Protein AF-A0A0B5Q8D5-F1 (afdb_monomer)

Radius of gyration: 25.13 Å; Cα contacts (8 Å, |Δi|>4): 744; chains: 1; bounding box: 69×56×70 Å

Sequence (410 aa):
MGKVLGNRYNNKLTRFILSCIAITAVFFTNFIVAKATQENSLYEIGSNNMDKMKEQHKFIIDAPIKFYNDIERVEQVSDFRFKVPDFFPDGYKVQELQLKRISDKDNVLEIVYGNKDGIYSLQISEQDPSESLKVIENGKSKALENSQVEISKQPMKVGDINGLNVILTTTFPVKKAMENQLSEIKAVNNYFSWKDDGLWYSVEYKSESKSEKSSNNSLELSSDDIKNIVKSLKYPEDTKDSNYCIKDLNDGNIEMNIYDKEDIEEAKNALGFDPKFPIRISDDISITNSTARLVGDFNNNKEKTCYEINNFYSNQNGSITFSQSANSSVYDEIMKNKYIKINEERNVEKKVKELRIENNQVFKSSQEGIVPQVNYVWKENNIYYNVIFFVNIENCDEIVKEFMNSKPLE

Foldseek 3Di:
DDDDDDDDPPPPVPDDDPPPPPPPPPVPPPDDPDPDDDDDDDDDDDDDDPPPQPPQDDWLFPAQKFWFQAVVVVCVRDSDFFWFFLDDDPQKAWPTWIWGHLDPPWIKIKTWIDGPQAIKIKIKILDDVQSVVQSVVCSVCVVQPPKDKDWDWDWDDQPNFTFIWIKIKIWRPWDDDPPDTDFIKIKIWIWTWHDDPSMIMIITAWIWMDGPVDIDTRHHHDSVSVVNRVVRIDGCVPHDRVRRRNDDL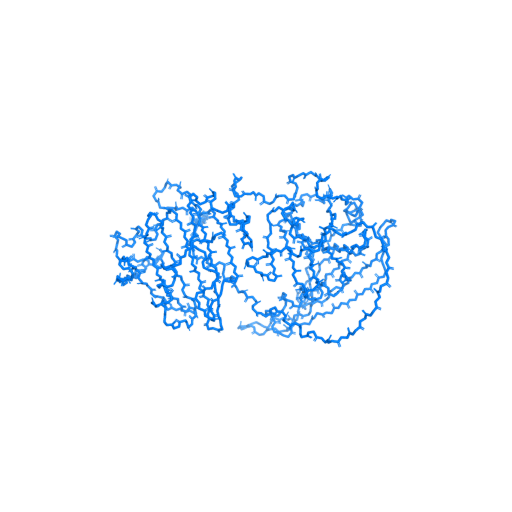VRVFFKDWGTHDVSQVSLCVQQVHQDFDDQALDPFKGWNTKMKGWDWDPPPPDTDIHIKIWTWIDGPFFIKIKMKHLDDPQVVCCVVPQWGQPDPVVRDTDHWDWDADPNWTKTWDWDDDPWTKIKIWTDDPSMIMIMIITGPDPPVSVSVNSSVPGDGDD

Secondary structure (DSSP, 8-state):
------------------TT---------------------------SS-TTS-S----SS--SEEEESBHHHHHHH-SS---EES---TT-EEEEEEEEEEETTEEEEEEEEE-SS-EEEEEEESS-HHHHHHHHHHHHHTTSTT-EEEEEEEEEEETTEEEEEEEEEEEEPPEEETTEEEPPEEEEEEEEEEEETTEEEEEEEEEEEEESS-EEEEEE--HHHHHHHHHTEE-GGGS-GGGSB---GGGT-SEEE--SHHHHHHHHHHHTS--B--SEEETTEEEEEEEEEEEEE-GGG--EEEEEEEEEEEETTEEEEEEEES--HHHHHHHHHSEEEEETTTTEEEEPEEEEETTEEEEEEEE-SSS-EEEEEEEETTEEEEEEEESS-TTHHHHHHHHHH--B--

Structure (mmCIF, N/CA/C/O backbone):
data_AF-A0A0B5Q8D5-F1
#
_entry.id   AF-A0A0B5Q8D5-F1
#
loop_
_atom_site.group_PDB
_atom_site.id
_atom_site.type_symbol
_atom_site.label_atom_id
_atom_site.label_alt_id
_atom_site.label_comp_id
_atom_site.label_asym_id
_atom_site.label_entity_id
_atom_site.label_seq_id
_atom_site.pdbx_PDB_ins_code
_atom_site.Cartn_x
_atom_site.Cartn_y
_atom_site.Cartn_z
_atom_site.occupancy
_atom_site.B_iso_or_equiv
_atom_site.auth_seq_id
_atom_site.auth_comp_id
_atom_site.auth_asym_id
_atom_site.auth_atom_id
_atom_site.pdbx_PDB_model_num
ATOM 1 N N . MET A 1 1 ? 46.115 30.893 33.807 1.00 30.77 1 MET A N 1
ATOM 2 C CA . MET A 1 1 ? 45.069 31.694 33.134 1.00 30.77 1 MET A CA 1
ATOM 3 C C . MET A 1 1 ? 44.363 30.807 32.116 1.00 30.77 1 MET A C 1
ATOM 5 O O . MET A 1 1 ? 45.048 30.241 31.281 1.00 30.77 1 MET A O 1
ATOM 9 N N . GLY A 1 2 ? 43.040 30.643 32.243 1.00 29.94 2 GLY A N 1
ATOM 10 C CA . GLY A 1 2 ? 42.146 30.136 31.188 1.00 29.94 2 GLY A CA 1
ATOM 11 C C . GLY A 1 2 ? 42.059 28.621 30.958 1.00 29.94 2 GLY A C 1
ATOM 12 O O . GLY A 1 2 ? 42.469 28.149 29.907 1.00 29.94 2 GLY A O 1
ATOM 13 N N . LYS A 1 3 ? 41.449 27.862 31.883 1.00 23.09 3 LYS A N 1
ATOM 14 C CA . LYS A 1 3 ? 40.784 26.588 31.542 1.00 23.09 3 LYS A CA 1
ATOM 15 C C . LYS A 1 3 ? 39.394 26.922 30.990 1.00 23.09 3 LYS A C 1
ATOM 17 O O . LYS A 1 3 ? 38.604 27.515 31.716 1.00 23.09 3 LYS A O 1
ATOM 22 N N . VAL A 1 4 ? 39.086 26.506 29.764 1.00 27.09 4 VAL A N 1
ATOM 23 C CA . VAL A 1 4 ? 37.707 26.421 29.262 1.00 27.09 4 VAL A CA 1
ATOM 24 C C . VAL A 1 4 ? 37.425 24.958 28.949 1.00 27.09 4 VAL A C 1
ATOM 26 O O . VAL A 1 4 ? 37.952 24.385 28.000 1.00 27.09 4 VAL A O 1
ATOM 29 N N . LEU A 1 5 ? 36.629 24.352 29.826 1.00 25.58 5 LEU A N 1
ATOM 30 C CA . LEU A 1 5 ? 35.905 23.110 29.594 1.00 25.58 5 LEU A CA 1
ATOM 31 C C . LEU A 1 5 ? 34.797 23.409 28.577 1.00 25.58 5 LEU A C 1
ATOM 33 O O . LEU A 1 5 ? 33.901 24.198 28.863 1.00 25.58 5 LEU A O 1
ATOM 37 N N . GLY A 1 6 ? 34.876 22.798 27.397 1.00 24.02 6 GLY A N 1
ATOM 38 C CA . GLY A 1 6 ? 33.827 22.817 26.380 1.00 24.02 6 GLY A CA 1
ATOM 39 C C . GLY A 1 6 ? 33.222 21.425 26.244 1.00 24.02 6 GLY A C 1
ATOM 40 O O . GLY A 1 6 ? 33.905 20.487 25.842 1.00 24.02 6 GLY A O 1
ATOM 41 N N . ASN A 1 7 ? 31.960 21.309 26.646 1.00 23.88 7 ASN A N 1
ATOM 42 C CA . ASN A 1 7 ? 31.152 20.098 26.733 1.00 23.88 7 ASN A CA 1
ATOM 43 C C . ASN A 1 7 ? 31.217 19.186 25.497 1.00 23.88 7 ASN A C 1
ATOM 45 O O . ASN A 1 7 ? 30.851 19.578 24.391 1.00 23.88 7 ASN A O 1
ATOM 49 N N . ARG A 1 8 ? 31.544 17.910 25.740 1.00 23.22 8 ARG A N 1
ATOM 50 C CA . ARG A 1 8 ? 31.124 16.786 24.897 1.00 23.22 8 ARG A CA 1
ATOM 51 C C . ARG A 1 8 ? 29.619 16.590 25.091 1.00 23.22 8 ARG A C 1
ATOM 53 O O . ARG A 1 8 ? 29.200 16.046 26.110 1.00 23.22 8 ARG A O 1
ATOM 60 N N . TYR A 1 9 ? 28.815 17.032 24.130 1.00 23.02 9 TYR A N 1
ATOM 61 C CA . TYR A 1 9 ? 27.415 16.625 24.038 1.00 23.02 9 TYR A CA 1
ATOM 62 C C . TYR A 1 9 ? 27.358 15.151 23.615 1.00 23.02 9 TYR A C 1
ATOM 64 O O . TYR A 1 9 ? 27.509 14.806 22.446 1.00 23.02 9 TYR A O 1
ATOM 72 N N . ASN A 1 10 ? 27.179 14.275 24.603 1.00 23.11 10 ASN A N 1
ATOM 73 C CA . ASN A 1 10 ? 26.715 12.910 24.398 1.00 23.11 10 ASN A CA 1
ATOM 74 C C . ASN A 1 10 ? 25.244 12.972 23.965 1.00 23.11 10 ASN A C 1
ATOM 76 O O . ASN A 1 10 ? 24.356 13.066 24.811 1.00 23.11 10 ASN A O 1
ATOM 80 N N . ASN A 1 11 ? 24.978 12.895 22.661 1.00 22.67 11 ASN A N 1
ATOM 81 C CA . ASN A 1 11 ? 23.630 12.681 22.139 1.00 22.67 11 ASN A CA 1
ATOM 82 C C . ASN A 1 11 ? 23.206 11.229 22.397 1.00 22.67 11 ASN A C 1
ATOM 84 O O . ASN A 1 11 ? 23.269 10.373 21.517 1.00 22.67 11 ASN A O 1
ATOM 88 N N . LYS A 1 12 ? 22.743 10.948 23.619 1.00 23.45 12 LYS A N 1
ATOM 89 C CA . LYS A 1 12 ? 21.744 9.900 23.838 1.00 23.45 12 LYS A CA 1
ATOM 90 C C . LYS A 1 12 ? 20.408 10.464 23.357 1.00 23.45 12 LYS A C 1
ATOM 92 O O . LYS A 1 12 ? 19.651 11.030 24.137 1.00 23.45 12 LYS A O 1
ATOM 97 N N . LEU A 1 13 ? 20.170 10.369 22.050 1.00 24.30 13 LEU A N 1
ATOM 98 C CA . LEU A 1 13 ? 18.864 10.616 21.450 1.00 24.30 13 LEU A CA 1
ATOM 99 C C . LEU A 1 13 ? 17.976 9.420 21.816 1.00 24.30 13 LEU A C 1
ATOM 101 O O . LEU A 1 13 ? 17.925 8.415 21.109 1.00 24.30 13 LEU A O 1
ATOM 105 N N . THR A 1 14 ? 17.370 9.491 22.998 1.00 25.06 14 THR A N 1
ATOM 106 C CA . THR A 1 14 ? 16.330 8.567 23.443 1.00 25.06 14 THR A CA 1
ATOM 107 C C . THR A 1 14 ? 15.180 8.683 22.449 1.00 25.06 14 THR A C 1
ATOM 109 O O . THR A 1 14 ? 14.556 9.735 22.335 1.00 25.06 14 THR A O 1
ATOM 112 N N . ARG A 1 15 ? 14.971 7.627 21.661 1.00 23.67 15 ARG A N 1
ATOM 113 C CA . ARG A 1 15 ? 13.891 7.517 20.679 1.00 23.67 15 ARG A CA 1
ATOM 114 C C . ARG A 1 15 ? 12.553 7.522 21.420 1.00 23.67 15 ARG A C 1
ATOM 116 O O . ARG A 1 15 ? 12.119 6.488 21.911 1.00 23.67 15 ARG A O 1
ATOM 123 N N . PHE A 1 16 ? 11.929 8.691 21.504 1.00 23.30 16 PHE A N 1
ATOM 124 C CA . PHE A 1 16 ? 10.503 8.824 21.763 1.00 23.30 16 PHE A CA 1
ATOM 125 C C . PHE A 1 16 ? 9.766 8.460 20.474 1.00 23.30 16 PHE A C 1
ATOM 127 O O . PHE A 1 16 ? 9.858 9.181 19.483 1.00 23.30 16 PHE A O 1
ATOM 134 N N . ILE A 1 17 ? 9.050 7.339 20.477 1.00 24.70 17 ILE A N 1
ATOM 135 C CA . ILE A 1 17 ? 7.970 7.099 19.523 1.00 24.70 17 ILE A CA 1
ATOM 136 C C . ILE A 1 17 ? 6.707 7.026 20.367 1.00 24.70 17 ILE A C 1
ATOM 138 O O . ILE A 1 17 ? 6.371 5.986 20.926 1.00 24.70 17 ILE A O 1
ATOM 142 N N . LEU A 1 18 ? 6.025 8.170 20.470 1.00 25.48 18 LEU A N 1
ATOM 143 C CA . LEU A 1 18 ? 4.582 8.169 20.655 1.00 25.48 18 LEU A CA 1
ATOM 144 C C . LEU A 1 18 ? 4.013 7.246 19.570 1.00 25.48 18 LEU A C 1
ATOM 146 O O . LEU A 1 18 ? 4.080 7.561 18.381 1.00 25.48 18 LEU A O 1
ATOM 150 N N . SER A 1 19 ? 3.439 6.125 19.986 1.00 24.73 19 SER A N 1
ATOM 151 C CA . SER A 1 19 ? 2.735 5.123 19.179 1.00 24.73 19 SER A CA 1
ATOM 152 C C . SER A 1 19 ? 1.436 5.641 18.533 1.00 24.73 19 SER A C 1
ATOM 154 O O . SER A 1 19 ? 0.532 4.876 18.222 1.00 24.73 19 SER A O 1
ATOM 156 N N . CYS A 1 20 ? 1.335 6.947 18.292 1.00 27.75 20 CYS A N 1
ATOM 157 C CA . CYS A 1 20 ? 0.245 7.611 17.584 1.00 27.75 20 CYS A CA 1
ATOM 158 C C . CYS A 1 20 ? 0.781 8.748 16.699 1.00 27.75 20 CYS A C 1
ATOM 160 O O . CYS A 1 20 ? 0.117 9.765 16.516 1.00 27.75 20 CYS A O 1
ATOM 162 N N . ILE A 1 21 ? 1.954 8.573 16.080 1.00 24.86 21 ILE A N 1
ATOM 163 C CA . ILE A 1 21 ? 2.043 9.016 14.687 1.00 24.86 21 ILE A CA 1
ATOM 164 C C . ILE A 1 21 ? 1.257 7.955 13.930 1.00 24.86 21 ILE A C 1
ATOM 166 O O . ILE A 1 21 ? 1.801 6.962 13.453 1.00 24.86 21 ILE A O 1
ATOM 170 N N . ALA A 1 22 ? -0.065 8.153 13.884 1.00 26.42 22 ALA A N 1
ATOM 171 C CA . ALA A 1 22 ? -0.785 7.788 12.689 1.00 26.42 22 ALA A CA 1
ATOM 172 C C . ALA A 1 22 ? 0.112 8.299 11.567 1.00 26.42 22 ALA A C 1
ATOM 174 O O . ALA A 1 22 ? 0.374 9.504 11.485 1.00 26.42 22 ALA A O 1
ATOM 175 N N . ILE A 1 23 ? 0.659 7.387 10.765 1.00 28.55 23 ILE A N 1
ATOM 176 C CA . ILE A 1 23 ? 0.898 7.733 9.382 1.00 28.55 23 ILE A CA 1
ATOM 177 C C . ILE A 1 23 ? -0.482 8.223 8.978 1.00 28.55 23 ILE A C 1
ATOM 179 O O . ILE A 1 23 ? -1.411 7.444 8.779 1.00 28.55 23 ILE A O 1
ATOM 183 N N . THR A 1 24 ? -0.660 9.541 9.015 1.00 28.17 24 THR A N 1
ATOM 184 C CA . THR A 1 24 ? -1.583 10.214 8.150 1.00 28.17 24 THR A CA 1
ATOM 185 C C . THR A 1 24 ? -1.105 9.752 6.790 1.00 28.17 24 THR A C 1
ATOM 187 O O . THR A 1 24 ? -0.287 10.383 6.125 1.00 28.17 24 THR A O 1
ATOM 190 N N . ALA A 1 25 ? -1.640 8.606 6.373 1.00 29.31 25 ALA A N 1
ATOM 191 C CA . ALA A 1 25 ? -2.233 8.505 5.080 1.00 29.31 25 ALA A CA 1
ATOM 192 C C . ALA A 1 25 ? -3.090 9.768 4.992 1.00 29.31 25 ALA A C 1
ATOM 194 O O . ALA A 1 25 ? -4.268 9.807 5.336 1.00 29.31 25 ALA A O 1
ATOM 195 N N . VAL A 1 26 ? -2.450 10.855 4.562 1.00 27.70 26 VAL A N 1
ATOM 196 C CA . VAL A 1 26 ? -3.036 11.726 3.573 1.00 27.70 26 VAL A CA 1
ATOM 197 C C . VAL A 1 26 ? -3.372 10.752 2.456 1.00 27.70 26 VAL A C 1
ATOM 199 O O . VAL A 1 26 ? -2.582 10.508 1.549 1.00 27.70 26 VAL A O 1
ATOM 202 N N . PHE A 1 27 ? -4.506 10.067 2.619 1.00 30.42 27 PHE A N 1
ATOM 203 C CA . PHE A 1 27 ? -5.166 9.394 1.542 1.00 30.42 27 PHE A CA 1
ATOM 204 C C . PHE A 1 27 ? -5.367 10.526 0.554 1.00 30.42 27 PHE A C 1
ATOM 206 O O . PHE A 1 27 ? -6.140 11.455 0.788 1.00 30.42 27 PHE A O 1
ATOM 213 N N . PHE A 1 28 ? -4.589 10.501 -0.519 1.00 29.27 28 PHE A N 1
ATOM 214 C CA . PHE A 1 28 ? -4.941 11.212 -1.722 1.00 29.27 28 PHE A CA 1
ATOM 215 C C . PHE A 1 28 ? -6.252 10.583 -2.203 1.00 29.27 28 PHE A C 1
ATOM 217 O O . PHE A 1 28 ? -6.255 9.722 -3.074 1.00 29.27 28 PHE A O 1
ATOM 224 N N . THR A 1 29 ? -7.385 11.007 -1.641 1.00 30.16 29 THR A N 1
ATOM 225 C CA . THR A 1 29 ? -8.742 10.646 -2.081 1.00 30.16 29 THR A CA 1
ATOM 226 C C . THR A 1 29 ? -9.099 11.274 -3.433 1.00 30.16 29 THR A C 1
ATOM 228 O O . THR A 1 29 ? -10.251 11.270 -3.842 1.00 30.16 29 THR A O 1
ATOM 231 N N . ASN A 1 30 ? -8.103 11.741 -4.190 1.00 29.33 30 ASN A N 1
ATOM 232 C CA . ASN A 1 30 ? -8.235 12.157 -5.580 1.00 29.33 30 ASN A CA 1
ATOM 233 C C . ASN A 1 30 ? -7.599 11.129 -6.532 1.00 29.33 30 ASN A C 1
ATOM 235 O O . ASN A 1 30 ? -6.846 11.505 -7.443 1.00 29.33 30 ASN A O 1
ATOM 239 N N . PHE A 1 31 ? -7.903 9.840 -6.343 1.00 29.05 31 PHE A N 1
ATOM 240 C CA . PHE A 1 31 ? -7.748 8.861 -7.419 1.00 29.05 31 PHE A CA 1
ATOM 241 C C . PHE A 1 31 ? -8.970 8.871 -8.341 1.00 29.05 31 PHE A C 1
ATOM 243 O O . PHE A 1 31 ? -10.103 9.135 -7.951 1.00 29.05 31 PHE A O 1
ATOM 250 N N . ILE A 1 32 ? -8.652 8.718 -9.618 1.00 35.44 32 ILE A N 1
ATOM 251 C CA . ILE A 1 32 ? -9.417 9.106 -10.794 1.00 35.44 32 ILE A CA 1
ATOM 252 C C . ILE A 1 32 ? -10.548 8.099 -11.021 1.00 35.44 32 ILE A C 1
ATOM 254 O O . ILE A 1 32 ? -10.281 6.959 -11.375 1.00 35.44 32 ILE A O 1
ATOM 258 N N . VAL A 1 33 ? -11.808 8.527 -10.906 1.00 27.45 33 VAL A N 1
ATOM 259 C CA . VAL A 1 33 ? -12.886 7.888 -11.675 1.00 27.45 33 VAL A CA 1
ATOM 260 C C . VAL A 1 33 ? -12.839 8.520 -13.061 1.00 27.45 33 VAL A C 1
ATOM 262 O O . VAL A 1 33 ? -13.365 9.615 -13.278 1.00 27.45 33 VAL A O 1
ATOM 265 N N . ALA A 1 34 ? -12.147 7.879 -14.002 1.00 25.72 34 ALA A N 1
ATOM 266 C CA . ALA A 1 34 ? -12.264 8.251 -15.403 1.00 25.72 34 ALA A CA 1
ATOM 267 C C . ALA A 1 34 ? -13.667 7.833 -15.854 1.00 25.72 34 ALA A C 1
ATOM 269 O O . ALA A 1 34 ? -14.005 6.653 -15.842 1.00 25.72 34 ALA A O 1
ATOM 270 N N . LYS A 1 35 ? -14.519 8.795 -16.226 1.00 24.86 35 LYS A N 1
ATOM 271 C CA . LYS A 1 35 ? -15.789 8.474 -16.886 1.00 24.86 35 LYS A CA 1
ATOM 272 C C . LYS A 1 35 ? -15.472 7.765 -18.201 1.00 24.86 35 LYS A C 1
ATOM 274 O O . LYS A 1 35 ? -14.945 8.395 -19.117 1.00 24.86 35 LYS A O 1
ATOM 279 N N . ALA A 1 36 ? -15.809 6.481 -18.284 1.00 24.84 36 ALA A N 1
ATOM 280 C CA . ALA A 1 36 ? -15.741 5.716 -19.518 1.00 24.84 36 ALA A CA 1
ATOM 281 C C . ALA A 1 36 ? -16.542 6.430 -20.618 1.00 24.84 36 ALA A C 1
ATOM 283 O O . ALA A 1 36 ? -17.741 6.683 -20.479 1.00 24.84 36 ALA A O 1
ATOM 284 N N . THR A 1 37 ? -15.871 6.768 -21.715 1.00 22.75 37 THR A N 1
ATOM 285 C CA . THR A 1 37 ? -16.528 7.076 -22.984 1.00 22.75 37 THR A CA 1
ATOM 286 C C . THR A 1 37 ? -16.826 5.743 -23.663 1.00 22.75 37 THR A C 1
ATOM 288 O O . THR A 1 37 ? -15.936 4.918 -23.852 1.00 22.75 37 THR A O 1
ATOM 291 N N . GLN A 1 38 ? -18.104 5.497 -23.956 1.00 28.39 38 GLN A N 1
ATOM 292 C CA . GLN A 1 38 ? -18.538 4.368 -24.775 1.00 28.39 38 GLN A CA 1
ATOM 293 C C . GLN A 1 38 ? -17.943 4.509 -26.175 1.00 28.39 38 GLN A C 1
ATOM 295 O O . GLN A 1 38 ? -18.382 5.383 -26.914 1.00 28.39 38 GLN A O 1
ATOM 300 N N . GLU A 1 39 ? -17.045 3.612 -26.572 1.00 23.03 39 GLU A N 1
ATOM 301 C CA . GLU A 1 39 ? -16.864 3.287 -27.986 1.00 23.03 39 GLU A CA 1
ATOM 302 C C . GLU A 1 39 ? -16.703 1.778 -28.181 1.00 23.03 39 GLU A C 1
ATOM 304 O O . GLU A 1 39 ? -15.976 1.087 -27.468 1.00 23.03 39 GLU A O 1
ATOM 309 N N . ASN A 1 40 ? -17.475 1.281 -29.145 1.00 28.39 40 ASN A N 1
ATOM 310 C CA . ASN A 1 40 ? -17.539 -0.107 -29.568 1.00 28.39 40 ASN A CA 1
ATOM 311 C C . ASN A 1 40 ? -16.225 -0.524 -30.234 1.00 28.39 40 ASN A C 1
ATOM 313 O O . ASN A 1 40 ? -15.769 0.146 -31.159 1.00 28.39 40 ASN A O 1
ATOM 317 N N . SER A 1 41 ? -15.703 -1.701 -29.897 1.00 23.95 41 SER A N 1
ATOM 318 C CA . SER A 1 41 ? -14.833 -2.429 -30.820 1.00 23.95 41 SER A CA 1
ATOM 319 C C . SER A 1 41 ? -15.167 -3.921 -30.814 1.00 23.95 41 SER A C 1
ATOM 321 O O . SER A 1 41 ? -15.080 -4.626 -29.812 1.00 23.95 41 SER A O 1
ATOM 323 N N . LEU A 1 42 ? -15.630 -4.370 -31.978 1.00 29.80 42 LEU A N 1
ATOM 324 C CA . LEU A 1 42 ? -15.744 -5.765 -32.377 1.00 29.80 42 LEU A CA 1
ATOM 325 C C . LEU A 1 42 ? -14.353 -6.256 -32.771 1.00 29.80 42 LEU A C 1
ATOM 327 O O . LEU A 1 42 ? -13.817 -5.701 -33.722 1.00 29.80 42 LEU A O 1
ATOM 331 N N . TYR A 1 43 ? -13.834 -7.301 -32.121 1.00 27.30 43 TYR A N 1
ATOM 332 C CA . TYR A 1 43 ? -12.963 -8.307 -32.746 1.00 27.30 43 TYR A CA 1
ATOM 333 C C . TYR A 1 43 ? -13.062 -9.644 -31.982 1.00 27.30 43 TYR A C 1
ATOM 335 O O . TYR A 1 43 ? -12.501 -9.819 -30.905 1.00 27.30 43 TYR A O 1
ATOM 343 N N . GLU A 1 44 ? -13.804 -10.578 -32.575 1.00 25.89 44 GLU A N 1
ATOM 344 C CA . GLU A 1 44 ? -13.640 -12.042 -32.499 1.00 25.89 44 GLU A CA 1
ATOM 345 C C . GLU A 1 44 ? -12.535 -12.439 -33.514 1.00 25.89 44 GLU A C 1
ATOM 347 O O . GLU A 1 44 ? -12.375 -11.729 -34.505 1.00 25.89 44 GLU A O 1
ATOM 352 N N . ILE A 1 45 ? -11.713 -13.497 -33.452 1.00 29.78 45 ILE A N 1
ATOM 353 C CA . ILE A 1 45 ? -11.584 -14.775 -32.719 1.00 29.78 45 ILE A CA 1
ATOM 354 C C . ILE A 1 45 ? -10.103 -15.208 -32.861 1.00 29.78 45 ILE A C 1
ATOM 356 O O . ILE A 1 45 ? -9.466 -14.871 -33.862 1.00 29.78 45 ILE A O 1
ATOM 360 N N . GLY A 1 46 ? -9.579 -16.032 -31.934 1.00 24.88 46 GLY A N 1
ATOM 361 C CA . GLY A 1 46 ? -8.257 -16.657 -32.110 1.00 24.88 46 GLY A CA 1
ATOM 362 C C . GLY A 1 46 ? -7.760 -17.729 -31.117 1.00 24.88 46 GLY A C 1
ATOM 363 O O . GLY A 1 46 ? -6.556 -17.827 -30.959 1.00 24.88 46 GLY A O 1
ATOM 364 N N . SER A 1 47 ? -8.639 -18.525 -30.490 1.00 28.59 47 SER A N 1
ATOM 365 C CA . SER A 1 47 ? -8.432 -19.931 -30.043 1.00 28.59 47 SER A CA 1
ATOM 366 C C . SER A 1 47 ? -7.230 -20.343 -29.143 1.00 28.59 47 SER A C 1
ATOM 368 O O . SER A 1 47 ? -6.129 -20.603 -29.621 1.00 28.59 47 SER A O 1
ATOM 370 N N . ASN A 1 48 ? -7.602 -20.700 -27.902 1.00 34.50 48 ASN A N 1
ATOM 371 C CA . ASN A 1 48 ? -7.257 -21.925 -27.144 1.00 34.50 48 ASN A CA 1
ATOM 372 C C . ASN A 1 48 ? -5.909 -22.030 -26.403 1.00 34.50 48 ASN A C 1
ATOM 374 O O . ASN A 1 48 ? -4.991 -22.708 -26.859 1.00 34.50 48 ASN A O 1
ATOM 378 N N . ASN A 1 49 ? -5.870 -21.448 -25.193 1.00 31.83 49 ASN A N 1
ATOM 379 C CA . ASN A 1 49 ? -5.456 -22.097 -23.921 1.00 31.83 49 ASN A CA 1
ATOM 380 C C . ASN A 1 49 ? -5.537 -21.137 -22.699 1.00 31.83 49 ASN A C 1
ATOM 382 O O . ASN A 1 49 ? -4.763 -21.260 -21.755 1.00 31.83 49 ASN A O 1
ATOM 386 N N . MET A 1 50 ? -6.467 -20.171 -22.693 1.00 31.56 50 MET A N 1
ATOM 387 C CA . MET A 1 50 ? -6.515 -19.078 -21.697 1.00 31.56 50 MET A CA 1
ATOM 388 C C . MET A 1 50 ? -7.830 -18.989 -20.894 1.00 31.56 50 MET A C 1
ATOM 390 O O . MET A 1 50 ? -8.063 -18.007 -20.200 1.00 31.56 50 MET A O 1
ATOM 394 N N . ASP A 1 51 ? -8.689 -20.011 -20.939 1.00 32.59 51 ASP A N 1
ATOM 395 C CA . ASP A 1 51 ? -10.030 -19.980 -20.317 1.00 32.59 51 ASP A CA 1
ATOM 396 C C . ASP A 1 51 ? -10.063 -20.427 -18.840 1.00 32.59 51 ASP A C 1
ATOM 398 O O . ASP A 1 51 ? -11.011 -21.065 -18.386 1.00 32.59 51 ASP A O 1
ATOM 402 N N . LYS A 1 52 ? -9.035 -20.087 -18.052 1.00 32.84 52 LYS A N 1
ATOM 403 C CA . LYS A 1 52 ? -9.053 -20.319 -16.592 1.00 32.84 52 LYS A CA 1
ATOM 404 C C . LYS A 1 52 ? -8.588 -19.154 -15.710 1.00 32.84 52 LYS A C 1
ATOM 406 O O . LYS A 1 52 ? -8.564 -19.327 -14.501 1.00 32.84 52 LYS A O 1
ATOM 411 N N . MET A 1 53 ? -8.280 -17.980 -16.270 1.00 41.44 53 MET A N 1
ATOM 412 C CA . MET A 1 53 ? -7.795 -16.816 -15.499 1.00 41.44 53 MET A CA 1
ATOM 413 C C . MET A 1 53 ? -8.619 -15.539 -15.732 1.00 41.44 53 MET A C 1
ATOM 415 O O . MET A 1 53 ? -8.064 -14.472 -15.953 1.00 41.44 53 MET A O 1
ATOM 419 N N . LYS A 1 54 ? -9.956 -15.624 -15.748 1.00 43.44 54 LYS A N 1
ATOM 420 C CA . LYS A 1 54 ? -10.819 -14.431 -15.902 1.00 43.44 54 LYS A CA 1
ATOM 421 C C . LYS A 1 54 ? -11.949 -14.310 -14.879 1.00 43.44 54 LYS A C 1
ATOM 423 O O . LYS A 1 54 ? -12.916 -13.594 -15.126 1.00 43.44 54 LYS A O 1
ATOM 428 N N . GLU A 1 55 ? -11.839 -14.962 -13.727 1.00 53.41 55 GLU A N 1
ATOM 429 C CA . GLU A 1 55 ? -12.556 -14.454 -12.556 1.00 53.41 55 GLU A CA 1
ATOM 430 C C . GLU A 1 55 ? -11.641 -13.428 -11.892 1.00 53.41 55 GLU A C 1
ATOM 432 O O . GLU A 1 55 ? -10.575 -13.784 -11.402 1.00 53.41 55 GLU A O 1
ATOM 437 N N . GLN A 1 56 ? -12.025 -12.149 -11.961 1.00 66.44 56 GLN A N 1
ATOM 438 C CA . GLN A 1 56 ? -11.309 -11.080 -11.266 1.00 66.44 56 GLN A CA 1
ATOM 439 C C . GLN A 1 56 ? -11.252 -11.411 -9.779 1.00 66.44 56 GLN A C 1
ATOM 441 O O . GLN A 1 56 ? -12.281 -11.741 -9.175 1.00 66.44 56 GLN A O 1
ATOM 446 N N . HIS A 1 57 ? -10.061 -11.300 -9.195 1.00 81.69 57 HIS A N 1
ATOM 447 C CA . HIS A 1 57 ? -9.882 -11.521 -7.769 1.00 81.69 57 HIS A CA 1
ATOM 448 C C . HIS A 1 57 ? -10.796 -10.592 -6.963 1.00 81.69 57 HIS A C 1
ATOM 450 O O . HIS A 1 57 ? -10.897 -9.390 -7.228 1.00 81.69 57 HIS A O 1
ATOM 456 N N . LYS A 1 58 ? -11.510 -11.148 -5.981 1.00 86.25 58 LYS A N 1
ATOM 457 C CA . LYS A 1 58 ? -12.543 -10.408 -5.252 1.00 86.25 58 LYS A CA 1
ATOM 458 C C . LYS A 1 58 ? -11.982 -9.788 -3.977 1.00 86.25 58 LYS A C 1
ATOM 460 O O . LYS A 1 58 ? -11.997 -10.408 -2.916 1.00 86.25 58 LYS A O 1
ATOM 465 N N . PHE A 1 59 ? -11.595 -8.522 -4.066 1.00 91.38 59 PHE A N 1
ATOM 466 C CA . PHE A 1 59 ? -11.189 -7.734 -2.904 1.00 91.38 59 PHE A CA 1
ATOM 467 C C . PHE A 1 59 ? -12.380 -7.346 -2.013 1.00 91.38 59 PHE A C 1
ATOM 469 O O . PHE A 1 59 ? -13.447 -6.959 -2.494 1.00 91.38 59 PHE A O 1
ATOM 476 N N . ILE A 1 60 ? -12.177 -7.413 -0.696 1.00 93.88 60 ILE A N 1
ATOM 477 C CA . ILE A 1 60 ? -13.057 -6.816 0.318 1.00 93.88 60 ILE A CA 1
ATOM 478 C C . ILE A 1 60 ? -12.765 -5.319 0.434 1.00 93.88 60 ILE A C 1
ATOM 480 O O . ILE A 1 60 ? -13.692 -4.512 0.516 1.00 93.88 60 ILE A O 1
ATOM 484 N N . ILE A 1 61 ? -11.480 -4.956 0.410 1.00 92.38 61 ILE A N 1
ATOM 485 C CA . ILE A 1 61 ? -11.012 -3.572 0.382 1.00 92.38 61 ILE A CA 1
ATOM 486 C C . ILE A 1 61 ? -10.345 -3.314 -0.965 1.00 92.38 61 ILE A C 1
ATOM 488 O O . ILE A 1 61 ? -9.185 -3.654 -1.194 1.00 92.38 61 ILE A O 1
ATOM 492 N N . ASP A 1 62 ? -11.078 -2.674 -1.870 1.00 88.69 62 ASP A N 1
ATOM 493 C CA . ASP A 1 62 ? -10.571 -2.353 -3.201 1.00 88.69 62 ASP A CA 1
ATOM 494 C C . ASP A 1 62 ? -9.829 -1.005 -3.234 1.00 88.69 62 ASP A C 1
ATOM 496 O O . ASP A 1 62 ? -10.245 -0.028 -3.868 1.00 88.69 62 ASP A O 1
ATOM 500 N N . ALA A 1 63 ? -8.708 -0.948 -2.513 1.00 88.12 63 ALA A N 1
ATOM 501 C CA . ALA A 1 63 ? -7.829 0.214 -2.522 1.00 88.12 63 ALA A CA 1
ATOM 502 C C . ALA A 1 63 ? -7.195 0.412 -3.920 1.00 88.12 63 ALA A C 1
ATOM 504 O O . ALA A 1 63 ? -6.812 -0.567 -4.569 1.00 88.12 63 ALA A O 1
ATOM 505 N N . PRO A 1 64 ? -7.042 1.661 -4.408 1.00 86.00 64 PRO A N 1
ATOM 506 C CA . PRO A 1 64 ? -6.433 1.932 -5.716 1.00 86.00 64 PRO A CA 1
ATOM 507 C C . PRO A 1 64 ? -4.945 1.560 -5.780 1.00 86.00 64 PRO A C 1
ATOM 509 O O . PRO A 1 64 ? -4.429 1.296 -6.861 1.00 86.00 64 PRO A O 1
ATOM 512 N N . ILE A 1 65 ? -4.263 1.540 -4.635 1.00 89.94 65 ILE A N 1
ATOM 513 C CA . ILE A 1 65 ? -2.893 1.050 -4.484 1.00 89.94 65 ILE A CA 1
ATOM 514 C C . ILE A 1 65 ? -2.928 0.007 -3.375 1.00 89.94 65 ILE A C 1
ATOM 516 O O . ILE A 1 65 ? -3.409 0.303 -2.279 1.00 89.94 65 ILE A O 1
ATOM 520 N N . LYS A 1 66 ? -2.445 -1.196 -3.677 1.00 92.75 66 LYS A N 1
ATOM 521 C CA . LYS A 1 66 ? -2.377 -2.323 -2.749 1.00 92.75 66 LYS A CA 1
ATOM 522 C C . LYS A 1 66 ? -0.918 -2.697 -2.523 1.00 92.75 66 LYS A C 1
ATOM 524 O O . LYS A 1 66 ? -0.189 -2.856 -3.498 1.00 92.75 66 LYS A O 1
ATOM 529 N N . PHE A 1 67 ? -0.497 -2.799 -1.268 1.00 92.19 67 PHE A N 1
ATOM 530 C CA . PHE A 1 67 ? 0.884 -3.089 -0.882 1.00 92.19 67 PHE A CA 1
ATOM 531 C C . PHE A 1 67 ? 0.980 -4.515 -0.357 1.00 92.19 67 PHE A C 1
ATOM 533 O O . PHE A 1 67 ? 0.215 -4.895 0.529 1.00 92.19 67 PHE A O 1
ATOM 540 N N . TYR A 1 68 ? 1.940 -5.273 -0.868 1.00 91.94 68 TYR A N 1
ATOM 541 C CA . TYR A 1 68 ? 2.150 -6.665 -0.489 1.00 91.94 68 TYR A CA 1
ATOM 542 C C . TYR A 1 68 ? 3.558 -6.860 0.060 1.00 91.94 68 TYR A C 1
ATOM 544 O O . TYR A 1 68 ? 4.487 -6.135 -0.297 1.00 91.94 68 TYR A O 1
ATOM 552 N N . ASN A 1 69 ? 3.703 -7.852 0.932 1.00 88.56 69 ASN A N 1
ATOM 553 C CA . ASN A 1 69 ? 5.002 -8.246 1.468 1.00 88.56 69 ASN A CA 1
ATOM 554 C C . ASN A 1 69 ? 5.635 -9.376 0.652 1.00 88.56 69 ASN A C 1
ATOM 556 O O . ASN A 1 69 ? 6.843 -9.551 0.722 1.00 88.56 69 ASN A O 1
ATOM 560 N N . ASP A 1 70 ? 4.851 -10.093 -0.151 1.00 88.69 70 ASP A N 1
ATOM 561 C CA . ASP A 1 70 ? 5.304 -11.259 -0.902 1.00 88.69 70 ASP A CA 1
ATOM 562 C C . ASP A 1 70 ? 4.836 -11.186 -2.359 1.00 88.69 70 ASP A C 1
ATOM 564 O O . ASP A 1 70 ? 3.689 -10.835 -2.651 1.00 88.69 70 ASP A O 1
ATOM 568 N N . ILE A 1 71 ? 5.735 -11.514 -3.282 1.00 92.62 71 ILE A N 1
ATOM 569 C CA . ILE A 1 71 ? 5.443 -11.588 -4.709 1.00 92.62 71 ILE A CA 1
ATOM 570 C C . ILE A 1 71 ? 4.541 -12.771 -5.059 1.00 92.62 71 ILE A C 1
ATOM 572 O O . ILE A 1 71 ? 3.751 -12.639 -5.991 1.00 92.62 71 ILE A O 1
ATOM 576 N N . GLU A 1 72 ? 4.594 -13.881 -4.313 1.00 90.50 72 GLU A N 1
ATOM 577 C CA . GLU A 1 72 ? 3.678 -15.011 -4.523 1.00 90.50 72 GLU A CA 1
ATOM 578 C C . GLU A 1 72 ? 2.235 -14.557 -4.299 1.00 90.50 72 GLU A C 1
ATOM 580 O O . GLU A 1 72 ? 1.331 -14.856 -5.084 1.00 90.50 72 GLU A O 1
ATOM 585 N N . ARG A 1 73 ? 2.030 -13.727 -3.270 1.00 90.19 73 ARG A N 1
ATOM 586 C CA . ARG A 1 73 ? 0.735 -13.110 -2.997 1.00 90.19 73 ARG A CA 1
ATOM 587 C C . ARG A 1 73 ? 0.291 -12.189 -4.129 1.00 90.19 73 ARG A C 1
ATOM 589 O O . ARG A 1 73 ? -0.870 -12.227 -4.527 1.00 90.19 73 ARG A O 1
ATOM 596 N N . VAL A 1 74 ? 1.208 -11.389 -4.677 1.00 92.81 74 VAL A N 1
ATOM 597 C CA . VAL A 1 74 ? 0.925 -10.535 -5.842 1.00 92.81 74 VAL A CA 1
ATOM 598 C C . VAL A 1 74 ? 0.527 -11.372 -7.059 1.00 92.81 74 VAL A C 1
ATOM 600 O O . VAL A 1 74 ? -0.394 -10.983 -7.772 1.00 92.81 74 VAL A O 1
ATOM 603 N N . GLU A 1 75 ? 1.179 -12.510 -7.303 1.00 91.50 75 GLU A N 1
ATOM 604 C CA . GLU A 1 75 ? 0.846 -13.393 -8.426 1.00 91.50 75 GLU A CA 1
ATOM 605 C C . GLU A 1 75 ? -0.575 -13.964 -8.308 1.00 91.50 75 GLU A C 1
ATOM 607 O O . GLU A 1 75 ? -1.299 -14.003 -9.300 1.00 91.50 75 GLU A O 1
ATOM 612 N N . GLN A 1 76 ? -1.007 -14.334 -7.098 1.00 90.94 76 GLN A N 1
ATOM 613 C CA . GLN A 1 76 ? -2.353 -14.867 -6.848 1.00 90.94 76 GLN A CA 1
ATOM 614 C C . GLN A 1 76 ? -3.471 -13.855 -7.127 1.00 90.94 76 GLN A C 1
ATOM 616 O O . GLN A 1 76 ? -4.548 -14.238 -7.581 1.00 90.94 76 GLN A O 1
ATOM 621 N N . VAL A 1 77 ? -3.227 -12.574 -6.840 1.00 90.94 77 VAL A N 1
ATOM 622 C CA . VAL A 1 77 ? -4.242 -11.506 -6.917 1.00 90.94 77 VAL A CA 1
ATOM 623 C C . VAL A 1 77 ? -4.127 -10.643 -8.177 1.00 90.94 77 VAL A C 1
ATOM 625 O O . VAL A 1 77 ? -4.957 -9.759 -8.398 1.00 90.94 77 VAL A O 1
ATOM 628 N N . SER A 1 78 ? -3.084 -10.855 -8.982 1.00 89.12 78 SER A N 1
ATOM 629 C CA . SER A 1 78 ? -2.863 -10.158 -10.248 1.00 89.12 78 SER A CA 1
ATOM 630 C C . SER A 1 78 ? -3.685 -10.789 -11.371 1.00 89.12 78 SER A C 1
ATOM 632 O O . SER A 1 78 ? -3.742 -12.006 -11.522 1.00 89.12 78 SER A O 1
ATOM 634 N N . ASP A 1 79 ? -4.254 -9.948 -12.235 1.00 86.12 79 ASP A N 1
ATOM 635 C CA . ASP A 1 79 ? -4.981 -10.398 -13.430 1.00 86.12 79 ASP A CA 1
ATOM 636 C C . ASP A 1 79 ? -4.042 -10.843 -14.574 1.00 86.12 79 ASP A C 1
ATOM 638 O O . ASP A 1 79 ? -4.501 -11.319 -15.614 1.00 86.12 79 ASP A O 1
ATOM 642 N N . PHE A 1 80 ? -2.725 -10.681 -14.407 1.00 89.12 80 PHE A N 1
ATOM 643 C CA . PHE A 1 80 ? -1.708 -11.047 -15.391 1.00 89.12 80 PHE A CA 1
ATOM 644 C C . PHE A 1 80 ? -0.527 -11.776 -14.744 1.00 89.12 80 PHE A C 1
ATOM 646 O O . PHE A 1 80 ? -0.122 -11.470 -13.620 1.00 89.12 80 PHE A O 1
ATOM 653 N N . ARG A 1 81 ? 0.068 -12.709 -15.496 1.00 92.31 81 ARG A N 1
ATOM 654 C CA . ARG A 1 81 ? 1.263 -13.461 -15.093 1.00 92.31 81 ARG A CA 1
ATOM 655 C C . ARG A 1 81 ? 2.523 -12.758 -15.585 1.00 92.31 81 ARG A C 1
ATOM 657 O O . ARG A 1 81 ? 2.640 -12.488 -16.778 1.00 92.31 81 ARG A O 1
ATOM 664 N N . PHE A 1 82 ? 3.470 -12.497 -14.692 1.00 95.38 82 PHE A N 1
ATOM 665 C CA . PHE A 1 82 ? 4.648 -11.671 -14.963 1.00 95.38 82 PHE A CA 1
ATOM 666 C C . PHE A 1 82 ? 5.953 -12.367 -14.568 1.00 95.38 82 PHE A C 1
ATOM 668 O O . PHE A 1 82 ? 5.949 -13.368 -13.861 1.00 95.38 82 PHE A O 1
ATOM 675 N N . LYS A 1 83 ? 7.082 -11.820 -15.028 1.00 96.00 83 LYS A N 1
ATOM 676 C CA . LYS A 1 83 ? 8.425 -12.203 -14.580 1.00 96.00 83 LYS A CA 1
ATOM 677 C C . LYS A 1 83 ? 9.017 -11.119 -13.690 1.00 96.00 83 LYS A C 1
ATOM 679 O O . LYS A 1 83 ? 8.666 -9.951 -13.811 1.00 96.00 83 LYS A O 1
ATOM 684 N N . VAL A 1 84 ? 9.973 -11.480 -12.850 1.00 95.81 84 VAL A N 1
ATOM 685 C CA . VAL A 1 84 ? 10.764 -10.540 -12.055 1.00 95.81 84 VAL A CA 1
ATOM 686 C C . VAL A 1 84 ? 12.265 -10.843 -12.202 1.00 95.81 84 VAL A C 1
ATOM 688 O O . VAL A 1 84 ? 12.637 -11.968 -12.548 1.00 95.81 84 VAL A O 1
ATOM 691 N N . PRO A 1 85 ? 13.157 -9.856 -12.008 1.00 94.75 85 PRO A N 1
ATOM 692 C CA . PRO A 1 85 ? 14.603 -10.069 -12.104 1.00 94.75 85 PRO A CA 1
ATOM 693 C C . PRO A 1 85 ? 15.154 -11.033 -11.041 1.00 94.75 85 PRO A C 1
ATOM 695 O O . PRO A 1 85 ? 14.925 -10.843 -9.850 1.00 94.75 85 PRO A O 1
ATOM 698 N N . ASP A 1 86 ? 15.968 -12.011 -11.436 1.00 93.00 86 ASP A N 1
ATOM 699 C CA . ASP A 1 86 ? 16.779 -12.826 -10.508 1.00 93.00 86 ASP A CA 1
ATOM 700 C C . ASP A 1 86 ? 18.171 -12.203 -10.236 1.00 93.00 86 ASP A C 1
ATOM 702 O O . ASP A 1 86 ? 18.973 -12.716 -9.452 1.00 93.00 86 ASP A O 1
ATOM 706 N N . PHE A 1 87 ? 18.480 -11.078 -10.890 1.00 92.81 87 PHE A N 1
ATOM 707 C CA . PHE A 1 87 ? 19.667 -10.257 -10.655 1.00 92.81 87 PHE A CA 1
ATOM 708 C C . PHE A 1 87 ? 19.288 -8.918 -10.013 1.00 92.81 87 PHE A C 1
ATOM 710 O O . PHE A 1 87 ? 18.424 -8.203 -10.522 1.00 92.81 87 PHE A O 1
ATOM 717 N N . PHE A 1 88 ? 20.024 -8.535 -8.966 1.00 89.75 88 PHE A N 1
ATOM 718 C CA . PHE A 1 88 ? 19.992 -7.189 -8.396 1.00 89.75 88 PHE A CA 1
ATOM 719 C C . PHE A 1 88 ? 21.376 -6.550 -8.477 1.00 89.75 88 PHE A C 1
ATOM 721 O O . PHE A 1 88 ? 22.358 -7.222 -8.145 1.00 89.75 88 PHE A O 1
ATOM 728 N N . PRO A 1 89 ? 21.468 -5.259 -8.842 1.00 89.69 89 PRO A N 1
ATOM 729 C CA . PRO A 1 89 ? 22.696 -4.497 -8.666 1.00 89.69 89 PRO A CA 1
ATOM 730 C C . PRO A 1 89 ? 23.159 -4.521 -7.201 1.00 89.69 89 PRO A C 1
ATOM 732 O O . PRO A 1 89 ? 22.355 -4.688 -6.278 1.00 89.69 89 PRO A O 1
ATOM 735 N N . ASP A 1 90 ? 24.460 -4.341 -6.978 1.00 87.06 90 ASP A N 1
ATOM 736 C CA . ASP A 1 90 ? 25.083 -4.576 -5.673 1.00 87.06 90 ASP A CA 1
ATOM 737 C C . ASP A 1 90 ? 24.384 -3.837 -4.516 1.00 87.06 90 ASP A C 1
ATOM 739 O O . ASP A 1 90 ? 24.221 -2.614 -4.493 1.00 87.06 90 ASP A O 1
ATOM 743 N N . GLY A 1 91 ? 23.981 -4.615 -3.509 1.00 87.00 91 GLY A N 1
ATOM 744 C CA . GLY A 1 91 ? 23.357 -4.116 -2.284 1.00 87.00 91 GLY A CA 1
ATOM 745 C C . GLY A 1 91 ? 21.882 -3.728 -2.407 1.00 87.00 91 GLY A C 1
ATOM 746 O O . GLY A 1 91 ? 21.278 -3.451 -1.370 1.00 87.00 91 GLY A O 1
ATOM 747 N N . TYR A 1 92 ? 21.299 -3.734 -3.610 1.00 90.62 92 TYR A N 1
ATOM 748 C CA . TYR A 1 92 ? 19.867 -3.506 -3.789 1.00 90.62 92 TYR A CA 1
ATOM 749 C C . TYR A 1 92 ? 19.043 -4.702 -3.330 1.00 90.62 92 TYR A C 1
ATOM 751 O O . TYR A 1 92 ? 19.406 -5.860 -3.537 1.00 90.62 92 TYR A O 1
ATOM 759 N N . LYS A 1 93 ? 17.911 -4.394 -2.701 1.00 90.81 93 LYS A N 1
ATOM 760 C CA . LYS A 1 93 ? 16.895 -5.357 -2.275 1.00 90.81 93 LYS A CA 1
ATOM 761 C C . LYS A 1 93 ? 15.515 -4.767 -2.484 1.00 90.81 93 LYS A C 1
ATOM 763 O O . LYS A 1 93 ? 15.370 -3.544 -2.420 1.00 90.81 93 LYS A O 1
ATOM 768 N N . VAL A 1 94 ? 14.519 -5.628 -2.658 1.00 91.31 94 VAL A N 1
ATOM 769 C CA . VAL A 1 94 ? 13.113 -5.221 -2.651 1.00 91.31 94 VAL A CA 1
ATOM 770 C C . VAL A 1 94 ? 12.818 -4.477 -1.345 1.00 91.31 94 VAL A C 1
ATOM 772 O O . VAL A 1 94 ? 13.172 -4.938 -0.260 1.00 91.31 94 VAL A O 1
ATOM 775 N N . GLN A 1 95 ? 12.253 -3.282 -1.472 1.00 88.81 95 GLN A N 1
ATOM 776 C CA . GLN A 1 95 ? 11.751 -2.461 -0.371 1.00 88.81 95 GLN A CA 1
ATOM 777 C C . GLN A 1 95 ? 10.228 -2.415 -0.371 1.00 88.81 95 GLN A C 1
ATOM 779 O O . GLN A 1 95 ? 9.634 -2.166 0.673 1.00 88.81 95 GLN A O 1
ATOM 784 N N . GLU A 1 96 ? 9.608 -2.612 -1.536 1.00 90.81 96 GLU A N 1
ATOM 785 C CA . GLU A 1 96 ? 8.175 -2.421 -1.697 1.00 90.81 96 GLU A CA 1
ATOM 786 C C . GLU A 1 96 ? 7.630 -3.180 -2.908 1.00 90.81 96 GLU A C 1
ATOM 788 O O . GLU A 1 96 ? 8.252 -3.174 -3.974 1.00 90.81 96 GLU A O 1
ATOM 793 N N . LEU A 1 97 ? 6.449 -3.780 -2.747 1.00 93.31 97 LEU A N 1
ATOM 794 C CA . LEU A 1 97 ? 5.657 -4.385 -3.816 1.00 93.31 97 LEU A CA 1
ATOM 795 C C . LEU A 1 97 ? 4.279 -3.731 -3.829 1.00 93.31 97 LEU A C 1
ATOM 797 O O . LEU A 1 97 ? 3.561 -3.768 -2.828 1.00 93.31 97 LEU A O 1
ATOM 801 N N . GLN A 1 98 ? 3.906 -3.125 -4.956 1.00 93.50 98 GLN A N 1
ATOM 802 C CA . GLN A 1 98 ? 2.639 -2.414 -5.092 1.00 93.50 98 GLN A CA 1
ATOM 803 C C . GLN A 1 98 ? 1.885 -2.848 -6.345 1.00 93.50 98 GLN A C 1
ATOM 805 O O . GLN A 1 98 ? 2.411 -2.745 -7.450 1.00 93.50 98 GLN A O 1
ATOM 810 N N . LEU A 1 99 ? 0.615 -3.217 -6.192 1.00 93.81 99 LEU A N 1
ATOM 811 C CA . LEU A 1 99 ? -0.322 -3.346 -7.305 1.00 93.81 99 LEU A CA 1
ATOM 812 C C . LEU A 1 99 ? -1.179 -2.078 -7.390 1.00 93.81 99 LEU A C 1
ATOM 814 O O . LEU A 1 99 ? -1.913 -1.740 -6.457 1.00 93.81 99 LEU A O 1
ATOM 818 N N . LYS A 1 100 ? -1.070 -1.354 -8.503 1.00 91.12 100 LYS A N 1
ATOM 819 C CA . LYS A 1 100 ? -1.735 -0.066 -8.732 1.00 91.12 100 LYS A CA 1
ATOM 820 C C . LYS A 1 100 ? -2.802 -0.190 -9.794 1.00 91.12 100 LYS A C 1
ATOM 822 O O . LYS A 1 100 ? -2.488 -0.511 -10.935 1.00 91.12 100 LYS A O 1
ATOM 827 N N . ARG A 1 101 ? -4.028 0.192 -9.457 1.00 87.94 101 ARG A N 1
ATOM 828 C CA . ARG A 1 101 ? -5.092 0.365 -10.441 1.00 87.94 101 ARG A CA 1
ATOM 829 C C . ARG A 1 101 ? -4.930 1.710 -11.144 1.00 87.94 101 ARG A C 1
ATOM 831 O O . ARG A 1 101 ? -5.108 2.764 -10.531 1.00 87.94 101 ARG A O 1
ATOM 838 N N . ILE A 1 102 ? -4.613 1.668 -12.433 1.00 84.69 102 ILE A N 1
ATOM 839 C CA . ILE A 1 102 ? -4.507 2.850 -13.300 1.00 84.69 102 ILE A CA 1
ATOM 840 C C . ILE A 1 102 ? -5.855 3.156 -13.956 1.00 84.69 102 ILE A C 1
ATOM 842 O O . ILE A 1 102 ? -6.230 4.320 -14.097 1.00 84.69 102 ILE A O 1
ATOM 846 N N . SER A 1 103 ? -6.607 2.114 -14.313 1.00 79.12 103 SER A N 1
ATOM 847 C CA . SER A 1 103 ? -7.976 2.206 -14.831 1.00 79.12 103 SER A CA 1
ATOM 848 C C . SER A 1 103 ? -8.772 0.944 -14.487 1.00 79.12 103 SER A C 1
ATOM 850 O O . SER A 1 103 ? -8.211 -0.011 -13.958 1.00 79.12 103 SER A O 1
ATOM 852 N N . ASP A 1 104 ? -10.061 0.896 -14.831 1.00 73.00 104 ASP A N 1
ATOM 853 C CA . ASP A 1 104 ? -10.929 -0.272 -14.589 1.00 73.00 104 ASP A CA 1
ATOM 854 C C . ASP A 1 104 ? -10.419 -1.581 -15.222 1.00 73.00 104 ASP A C 1
ATOM 856 O O . ASP A 1 104 ? -10.881 -2.661 -14.860 1.00 73.00 104 ASP A O 1
ATOM 860 N N . LYS A 1 105 ? -9.504 -1.492 -16.195 1.00 71.75 105 LYS A N 1
ATOM 861 C CA . LYS A 1 105 ? -8.951 -2.639 -16.929 1.00 71.75 105 LYS A CA 1
ATOM 862 C C . LYS A 1 105 ? -7.426 -2.691 -16.912 1.00 71.75 105 LYS A C 1
ATOM 864 O O . LYS A 1 105 ? -6.861 -3.468 -17.670 1.00 71.75 105 LYS A O 1
ATOM 869 N N . ASP A 1 106 ? -6.770 -1.824 -16.144 1.00 80.56 106 ASP A N 1
ATOM 870 C CA . ASP A 1 106 ? -5.315 -1.703 -16.192 1.00 80.56 106 ASP A CA 1
ATOM 871 C C . ASP A 1 106 ? -4.726 -1.613 -14.792 1.00 80.56 106 ASP A C 1
ATOM 873 O O . ASP A 1 106 ? -5.030 -0.692 -14.022 1.00 80.56 106 ASP A O 1
ATOM 877 N N . ASN A 1 107 ? -3.866 -2.583 -14.508 1.00 88.69 107 ASN A N 1
ATOM 878 C CA . ASN A 1 107 ? -3.120 -2.706 -13.276 1.00 88.69 107 ASN A CA 1
ATOM 879 C C . ASN A 1 107 ? -1.625 -2.659 -13.599 1.00 88.69 107 ASN A C 1
ATOM 881 O O . ASN A 1 107 ? -1.157 -3.261 -14.564 1.00 88.69 107 ASN A O 1
ATOM 885 N N . VAL A 1 108 ? -0.872 -1.957 -12.761 1.00 93.94 108 VAL A N 1
ATOM 886 C CA . VAL A 1 108 ? 0.587 -1.891 -12.829 1.00 93.94 108 VAL A CA 1
ATOM 887 C C . VAL A 1 108 ? 1.141 -2.510 -11.565 1.00 93.94 108 VAL A C 1
ATOM 889 O O . VAL A 1 108 ? 0.807 -2.067 -10.464 1.00 93.94 108 VAL A O 1
ATOM 892 N N . LEU A 1 109 ? 2.018 -3.493 -11.722 1.00 95.69 109 LEU A N 1
ATOM 893 C CA . LEU A 1 109 ? 2.881 -3.931 -10.638 1.00 95.69 109 LEU A CA 1
ATOM 894 C C . LEU A 1 109 ? 4.111 -3.022 -10.608 1.00 95.69 109 LEU A C 1
ATOM 896 O O . LEU A 1 109 ? 4.851 -2.950 -11.586 1.00 95.69 109 LEU A O 1
ATOM 900 N N . GLU A 1 110 ? 4.326 -2.320 -9.500 1.00 95.50 110 GLU A N 1
ATOM 901 C CA . GLU A 1 110 ? 5.554 -1.578 -9.228 1.00 95.50 110 GLU A CA 1
ATOM 902 C C . GLU A 1 110 ? 6.341 -2.273 -8.117 1.00 95.50 110 GLU A C 1
ATOM 904 O O . GLU A 1 110 ? 5.824 -2.521 -7.028 1.00 95.50 110 GLU A O 1
ATOM 909 N N . ILE A 1 111 ? 7.608 -2.560 -8.403 1.00 95.56 111 ILE A N 1
ATOM 910 C CA . ILE A 1 111 ? 8.571 -3.104 -7.452 1.00 95.56 111 ILE A CA 1
ATOM 911 C C . ILE A 1 111 ? 9.621 -2.031 -7.197 1.00 95.56 111 ILE A C 1
ATOM 913 O O . ILE A 1 111 ? 10.282 -1.568 -8.131 1.00 95.56 111 ILE A O 1
ATOM 917 N N . VAL A 1 112 ? 9.782 -1.633 -5.937 1.00 93.75 112 VAL A N 1
ATOM 918 C CA . VAL A 1 112 ? 10.799 -0.659 -5.531 1.00 93.75 112 VAL A CA 1
ATOM 919 C C . VAL A 1 112 ? 11.984 -1.403 -4.944 1.00 93.75 112 VAL A C 1
ATOM 921 O O . VAL A 1 112 ? 11.848 -2.174 -3.994 1.00 93.75 112 VAL A O 1
ATOM 924 N N . TYR A 1 113 ? 13.164 -1.131 -5.483 1.00 92.19 113 TYR A N 1
ATOM 925 C CA . TYR A 1 113 ? 14.431 -1.651 -4.998 1.00 92.19 113 TYR A CA 1
ATOM 926 C C . TYR A 1 113 ? 15.223 -0.529 -4.349 1.00 92.19 113 TYR A C 1
ATOM 928 O O . TYR A 1 113 ? 15.285 0.581 -4.871 1.00 92.19 113 TYR A O 1
ATOM 936 N N . GLY A 1 114 ? 15.880 -0.822 -3.233 1.00 90.69 114 GLY A N 1
ATOM 937 C CA . GLY A 1 114 ? 16.649 0.167 -2.492 1.00 90.69 114 GLY A CA 1
ATOM 938 C C . GLY A 1 114 ? 17.922 -0.393 -1.890 1.00 90.69 114 GLY A C 1
ATOM 939 O O . GLY A 1 114 ? 18.021 -1.580 -1.573 1.00 90.69 114 GLY A O 1
ATOM 940 N N . ASN A 1 115 ? 18.891 0.498 -1.725 1.00 88.25 115 ASN A N 1
ATOM 941 C CA . ASN A 1 115 ? 20.090 0.293 -0.931 1.00 88.25 115 ASN A CA 1
ATOM 942 C C . ASN A 1 115 ? 20.434 1.598 -0.180 1.00 88.25 115 ASN A C 1
ATOM 944 O O . ASN A 1 115 ? 19.620 2.514 -0.076 1.00 88.25 115 ASN A O 1
ATOM 948 N N . LYS A 1 116 ? 21.644 1.689 0.377 1.00 83.50 116 LYS A N 1
ATOM 949 C CA . LYS A 1 116 ? 22.119 2.891 1.088 1.00 83.50 116 LYS A CA 1
ATOM 950 C C . LYS A 1 116 ? 22.344 4.116 0.179 1.00 83.50 116 LYS A C 1
ATOM 952 O O . LYS A 1 116 ? 22.428 5.224 0.699 1.00 83.50 116 LYS A O 1
ATOM 957 N N . ASP A 1 117 ? 22.500 3.903 -1.126 1.00 80.56 117 ASP A N 1
ATOM 958 C CA . ASP A 1 117 ? 22.929 4.903 -2.107 1.00 80.56 117 ASP A CA 1
ATOM 959 C C . ASP A 1 117 ? 21.747 5.438 -2.940 1.00 80.56 117 ASP A C 1
ATOM 961 O O . ASP A 1 117 ? 21.847 6.522 -3.509 1.00 80.56 117 ASP A O 1
ATOM 965 N N . GLY A 1 118 ? 20.611 4.732 -2.974 1.00 84.25 118 GLY A N 1
ATOM 966 C CA . GLY A 1 118 ? 19.392 5.206 -3.622 1.00 84.25 118 GLY A CA 1
ATOM 967 C C . GLY A 1 118 ? 18.309 4.139 -3.769 1.00 84.25 118 GLY A C 1
ATOM 968 O O . GLY A 1 118 ? 18.411 3.031 -3.235 1.00 84.25 118 GLY A O 1
ATOM 969 N N . ILE A 1 119 ? 17.271 4.490 -4.527 1.00 90.56 119 ILE A N 1
ATOM 970 C CA . ILE A 1 119 ? 16.170 3.601 -4.908 1.00 90.56 119 ILE A CA 1
ATOM 971 C C . ILE A 1 119 ? 15.971 3.632 -6.425 1.00 90.56 119 ILE A C 1
ATOM 973 O O . ILE A 1 119 ? 16.236 4.654 -7.054 1.00 90.56 119 ILE A O 1
ATOM 977 N N . TYR A 1 120 ? 15.499 2.530 -7.000 1.00 92.19 120 TYR A N 1
ATOM 978 C CA . TYR A 1 120 ? 14.972 2.485 -8.364 1.00 92.19 120 TYR A CA 1
ATOM 979 C C . TYR A 1 120 ? 13.705 1.635 -8.407 1.00 92.19 120 TYR A C 1
ATOM 981 O O . TYR A 1 120 ? 13.455 0.832 -7.507 1.00 92.19 120 TYR A O 1
ATOM 989 N N . SER A 1 121 ? 12.906 1.811 -9.454 1.00 94.31 121 SER A N 1
ATOM 990 C CA . SER A 1 121 ? 11.648 1.090 -9.640 1.00 94.31 121 SER A CA 1
ATOM 991 C C . SER A 1 121 ? 11.663 0.228 -10.902 1.00 94.31 121 SER A C 1
ATOM 993 O O . SER A 1 121 ? 12.265 0.593 -11.915 1.00 94.31 121 SER A O 1
ATOM 995 N N . LEU A 1 122 ? 10.988 -0.920 -10.840 1.00 96.38 122 LEU A N 1
ATOM 996 C CA . LEU A 1 122 ? 10.558 -1.704 -11.996 1.00 96.38 122 LEU A CA 1
ATOM 997 C C . LEU A 1 122 ? 9.033 -1.662 -12.061 1.00 96.38 122 LEU A C 1
ATOM 999 O O . LEU A 1 122 ? 8.370 -2.005 -11.087 1.00 96.38 122 LEU A O 1
ATOM 1003 N N . GLN A 1 123 ? 8.488 -1.279 -13.210 1.00 96.06 123 GLN A N 1
ATOM 1004 C CA . GLN A 1 123 ? 7.053 -1.325 -13.479 1.00 96.06 123 GLN A CA 1
ATOM 1005 C C . GLN A 1 123 ? 6.733 -2.383 -14.529 1.00 96.06 123 GLN A C 1
ATOM 1007 O O . GLN A 1 123 ? 7.450 -2.501 -15.525 1.00 96.06 123 GLN A O 1
ATOM 1012 N N . ILE A 1 124 ? 5.654 -3.129 -14.298 1.00 96.25 124 ILE A N 1
ATOM 1013 C CA . ILE A 1 124 ? 5.172 -4.206 -15.160 1.00 96.25 124 ILE A CA 1
ATOM 1014 C C . ILE A 1 124 ? 3.686 -3.976 -15.445 1.00 96.25 124 ILE A C 1
ATOM 1016 O O . ILE A 1 124 ? 2.898 -3.820 -14.510 1.00 96.25 124 ILE A O 1
ATOM 1020 N N . SER A 1 125 ? 3.306 -3.939 -16.723 1.00 93.44 125 SER A N 1
ATOM 1021 C CA . SER A 1 125 ? 1.919 -3.704 -17.149 1.00 93.44 125 SER A CA 1
ATOM 1022 C C . SER A 1 125 ? 1.615 -4.282 -18.529 1.00 93.44 125 SER A C 1
ATOM 1024 O O . SER A 1 125 ? 2.505 -4.434 -19.363 1.00 93.44 125 SER A O 1
ATOM 1026 N N . GLU A 1 126 ? 0.341 -4.548 -18.823 1.00 91.25 126 GLU A N 1
ATOM 1027 C CA . GLU A 1 126 ? -0.098 -4.927 -20.177 1.00 91.25 126 GLU A CA 1
ATOM 1028 C C . GLU A 1 126 ? -0.082 -3.730 -21.146 1.00 91.25 126 GLU A C 1
ATOM 1030 O O . GLU A 1 126 ? 0.111 -3.883 -22.357 1.00 91.25 126 GLU A O 1
ATOM 1035 N N . GLN A 1 127 ? -0.264 -2.518 -20.613 1.00 88.00 127 GLN A N 1
ATOM 1036 C CA . GLN A 1 127 ? -0.364 -1.281 -21.387 1.00 88.00 127 GLN A CA 1
ATOM 1037 C C . GLN A 1 127 ? 0.982 -0.576 -21.587 1.00 88.00 127 GLN A C 1
ATOM 1039 O O . GLN A 1 127 ? 1.968 -0.870 -20.908 1.00 88.00 127 GLN A O 1
ATOM 1044 N N . ASP A 1 128 ? 1.016 0.355 -22.552 1.00 88.19 128 ASP A N 1
ATOM 1045 C CA . ASP A 1 128 ? 2.193 1.184 -22.853 1.00 88.19 128 ASP A CA 1
ATOM 1046 C C . ASP A 1 128 ? 2.670 1.916 -21.581 1.00 88.19 128 ASP A C 1
ATOM 1048 O O . ASP A 1 128 ? 1.872 2.604 -20.935 1.00 88.19 128 ASP A O 1
ATOM 1052 N N . PRO A 1 129 ? 3.968 1.817 -21.240 1.00 86.88 129 PRO A N 1
ATOM 1053 C CA . PRO A 1 129 ? 4.517 2.338 -19.992 1.00 86.88 129 PRO A CA 1
ATOM 1054 C C . PRO A 1 129 ? 4.391 3.861 -19.884 1.00 86.88 129 PRO A C 1
ATOM 1056 O O . PRO A 1 129 ? 4.460 4.412 -18.792 1.00 86.88 129 PRO A O 1
ATOM 1059 N N . SER A 1 130 ? 4.203 4.566 -21.004 1.00 86.88 130 SER A N 1
ATOM 1060 C CA . SER A 1 130 ? 4.081 6.022 -21.002 1.00 86.88 130 SER A CA 1
ATOM 1061 C C . SER A 1 130 ? 2.813 6.475 -20.272 1.00 86.88 130 SER A C 1
ATOM 1063 O O . SER A 1 130 ? 2.844 7.432 -19.498 1.00 86.88 130 SER A O 1
ATOM 1065 N N . GLU A 1 131 ? 1.694 5.787 -20.501 1.00 83.62 131 GLU A N 1
ATOM 1066 C CA . GLU A 1 131 ? 0.418 6.157 -19.886 1.00 83.62 131 GLU A CA 1
ATOM 1067 C C . GLU A 1 131 ? 0.431 5.848 -18.387 1.00 83.62 131 GLU A C 1
ATOM 1069 O O . GLU A 1 131 ? 0.113 6.720 -17.574 1.00 83.62 131 GLU A O 1
ATOM 1074 N N . SER A 1 132 ? 0.893 4.655 -18.004 1.00 86.94 132 SER A N 1
ATOM 1075 C CA . SER A 1 132 ? 0.982 4.246 -16.600 1.00 86.94 132 SER A CA 1
ATOM 1076 C C . SER A 1 132 ? 1.941 5.128 -15.797 1.00 86.94 132 SER A C 1
ATOM 1078 O O . SER A 1 132 ? 1.536 5.682 -14.771 1.00 86.94 132 SER A O 1
ATOM 1080 N N . LEU A 1 133 ? 3.166 5.358 -16.286 1.00 90.19 133 LEU A N 1
ATOM 1081 C CA . LEU A 1 133 ? 4.148 6.234 -15.633 1.00 90.19 133 LEU A CA 1
ATOM 1082 C C . LEU A 1 133 ? 3.596 7.646 -15.427 1.00 90.19 133 LEU A C 1
ATOM 1084 O O . LEU A 1 133 ? 3.723 8.223 -14.344 1.00 90.19 133 LEU A O 1
ATOM 1088 N N . LYS A 1 134 ? 2.936 8.200 -16.450 1.00 88.62 134 LYS A N 1
ATOM 1089 C CA . LYS A 1 134 ? 2.353 9.540 -16.382 1.00 88.62 134 LYS A CA 1
ATOM 1090 C C . LYS A 1 134 ? 1.198 9.613 -15.385 1.00 88.62 134 LYS A C 1
ATOM 1092 O O . LYS A 1 134 ? 1.095 10.604 -14.661 1.00 88.62 134 LYS A O 1
ATOM 1097 N N . VAL A 1 135 ? 0.317 8.612 -15.332 1.00 86.00 135 VAL A N 1
ATOM 1098 C CA . VAL A 1 135 ? -0.785 8.577 -14.354 1.00 86.00 135 VAL A CA 1
ATOM 1099 C C . VAL A 1 135 ? -0.244 8.465 -12.931 1.00 86.00 135 VAL A C 1
ATOM 1101 O O . VAL A 1 135 ? -0.676 9.224 -12.060 1.00 86.00 135 VAL A O 1
ATOM 1104 N N . ILE A 1 136 ? 0.727 7.576 -12.703 1.00 85.31 136 ILE A N 1
ATOM 1105 C CA . ILE A 1 136 ? 1.362 7.382 -11.395 1.00 85.31 136 ILE A CA 1
ATOM 1106 C C . ILE A 1 136 ? 2.019 8.681 -10.924 1.00 85.31 136 ILE A C 1
ATOM 1108 O O . ILE A 1 136 ? 1.775 9.117 -9.796 1.00 85.31 136 ILE A O 1
ATOM 1112 N N . GLU A 1 137 ? 2.803 9.331 -11.783 1.00 86.38 137 GLU A N 1
ATOM 1113 C CA . GLU A 1 137 ? 3.479 10.575 -11.422 1.00 86.38 137 GLU A CA 1
ATOM 1114 C C . GLU A 1 137 ? 2.490 11.712 -11.156 1.00 86.38 137 GLU A C 1
ATOM 1116 O O . GLU A 1 137 ? 2.621 12.416 -10.156 1.00 86.38 137 GLU A O 1
ATOM 1121 N N . ASN A 1 138 ? 1.456 11.867 -11.990 1.00 83.62 138 ASN A N 1
ATOM 1122 C CA . ASN A 1 138 ? 0.397 12.844 -11.730 1.00 83.62 138 ASN A CA 1
ATOM 1123 C C . ASN A 1 138 ? -0.295 12.583 -10.384 1.00 83.62 138 ASN A C 1
ATOM 1125 O O . ASN A 1 138 ? -0.656 13.522 -9.679 1.00 83.62 138 ASN A O 1
ATOM 1129 N N . GLY A 1 139 ? -0.476 11.316 -10.001 1.00 78.88 139 GLY A N 1
ATOM 1130 C CA . GLY A 1 139 ? -0.978 10.942 -8.680 1.00 78.88 139 GLY A CA 1
ATOM 1131 C C . GLY A 1 139 ? -0.090 11.465 -7.547 1.00 78.88 139 GLY A C 1
ATOM 1132 O O . GLY A 1 139 ? -0.596 12.099 -6.622 1.00 78.88 139 GLY A O 1
ATOM 1133 N N . LYS A 1 140 ? 1.231 11.264 -7.653 1.00 77.94 140 LYS A N 1
ATOM 1134 C CA . LYS A 1 140 ? 2.228 11.739 -6.675 1.00 77.94 140 LYS A CA 1
ATOM 1135 C C . LYS A 1 140 ? 2.289 13.272 -6.609 1.00 77.94 140 LYS A C 1
ATOM 1137 O O . LYS A 1 140 ? 2.400 13.851 -5.529 1.00 77.94 140 LYS A O 1
ATOM 1142 N N . SER A 1 141 ? 2.200 13.940 -7.757 1.00 70.50 141 SER A N 1
ATOM 1143 C CA . SER A 1 141 ? 2.418 15.382 -7.882 1.00 70.50 141 SER A CA 1
ATOM 1144 C C . SER A 1 141 ? 1.174 16.234 -7.604 1.00 70.50 141 SER A C 1
ATOM 1146 O O . SER A 1 141 ? 1.321 17.415 -7.289 1.00 70.50 141 SER A O 1
ATOM 1148 N N . LYS A 1 142 ? -0.040 15.656 -7.610 1.00 67.69 142 LYS A N 1
ATOM 1149 C CA . LYS A 1 142 ? -1.304 16.334 -7.237 1.00 67.69 142 LYS A CA 1
ATOM 1150 C C . LYS A 1 142 ? -1.280 16.990 -5.854 1.00 67.69 142 LYS A C 1
ATOM 1152 O O . LYS A 1 142 ? -1.977 17.978 -5.642 1.00 67.69 142 LYS A O 1
ATOM 1157 N N . ALA A 1 143 ? -0.469 16.477 -4.926 1.00 59.66 143 ALA A N 1
ATOM 1158 C CA . ALA A 1 143 ? -0.220 17.089 -3.615 1.00 59.66 143 ALA A CA 1
ATOM 1159 C C . A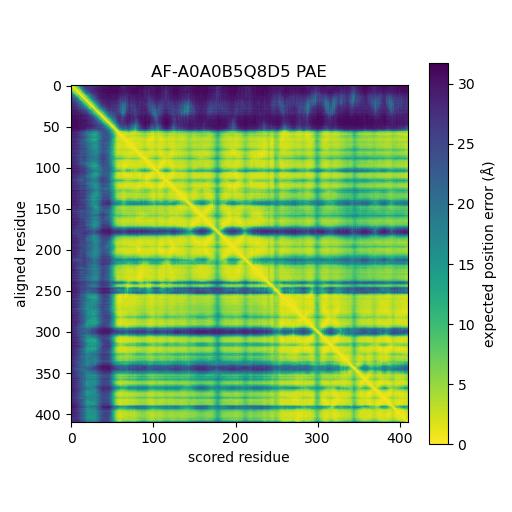LA A 1 143 ? 0.356 18.512 -3.709 1.00 59.66 143 ALA A C 1
ATOM 1161 O O . ALA A 1 143 ? 0.276 19.319 -2.782 1.00 59.66 143 ALA A O 1
ATOM 1162 N N . LEU A 1 144 ? 1.009 18.797 -4.831 1.00 65.12 144 LEU A N 1
ATOM 1163 C CA . LEU A 1 144 ? 1.707 20.026 -5.122 1.00 65.12 144 LEU A CA 1
ATOM 1164 C C . LEU A 1 144 ? 0.953 20.704 -6.271 1.00 65.12 144 LEU A C 1
ATOM 1166 O O . LEU A 1 144 ? 1.191 20.406 -7.438 1.00 65.12 144 LEU A O 1
ATOM 1170 N N . GLU A 1 145 ? 0.021 21.597 -5.918 1.00 64.56 145 GLU A N 1
ATOM 1171 C CA . GLU A 1 145 ? -0.790 22.368 -6.873 1.00 64.56 145 GLU A CA 1
ATOM 1172 C C . GLU A 1 145 ? 0.039 22.900 -8.057 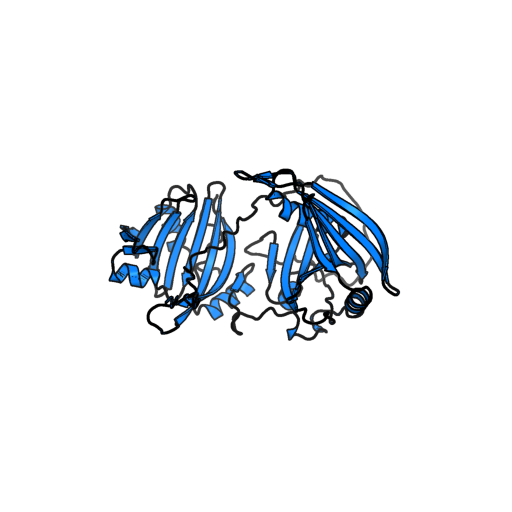1.00 64.56 145 GLU A C 1
ATOM 1174 O O . GLU A 1 145 ? 1.130 23.444 -7.868 1.00 64.56 145 GLU A O 1
ATOM 1179 N N . ASN A 1 146 ? -0.520 22.780 -9.268 1.00 73.75 146 ASN A N 1
ATOM 1180 C CA . ASN A 1 146 ? 0.049 23.244 -10.541 1.00 73.75 146 ASN A CA 1
ATOM 1181 C C . ASN A 1 146 ? 1.357 22.561 -10.984 1.00 73.75 146 ASN A C 1
ATOM 1183 O O . ASN A 1 146 ? 2.086 23.117 -11.807 1.00 73.75 146 ASN A O 1
ATOM 1187 N N . SER A 1 147 ? 1.663 21.370 -10.470 1.00 82.38 147 SER A N 1
ATOM 1188 C CA . SER A 1 147 ? 2.697 20.519 -11.060 1.00 82.38 147 SER A CA 1
ATOM 1189 C C . SER A 1 147 ? 2.314 20.088 -12.483 1.00 82.38 147 SER A C 1
ATOM 1191 O O . SER A 1 147 ? 1.141 19.877 -12.799 1.00 82.38 147 SER A O 1
ATOM 1193 N N . GLN A 1 148 ? 3.311 19.988 -13.362 1.00 88.50 148 GLN A N 1
ATOM 1194 C CA . GLN A 1 148 ? 3.135 19.544 -14.747 1.00 88.50 148 GLN A CA 1
ATOM 1195 C C . GLN A 1 148 ? 3.989 18.311 -15.006 1.00 88.50 148 GLN A C 1
ATOM 1197 O O . GLN A 1 148 ? 5.174 18.307 -14.678 1.00 88.50 148 GLN A O 1
ATOM 1202 N N . VAL A 1 149 ? 3.384 17.285 -15.606 1.00 90.25 149 VAL A N 1
ATOM 1203 C CA . VAL A 1 149 ? 4.059 16.037 -15.975 1.00 90.25 149 VAL A CA 1
ATOM 1204 C C . VAL A 1 149 ? 4.052 15.892 -17.492 1.00 90.25 149 VAL A C 1
ATOM 1206 O O . VAL A 1 149 ? 2.998 15.757 -18.122 1.00 90.25 149 VAL A O 1
ATOM 1209 N N . GLU A 1 150 ? 5.246 15.889 -18.068 1.00 93.38 150 GLU A N 1
ATOM 1210 C CA . GLU A 1 150 ? 5.496 15.662 -19.486 1.00 93.38 150 GLU A CA 1
ATOM 1211 C C . GLU A 1 150 ? 6.167 14.309 -19.687 1.00 93.38 150 GLU A C 1
ATOM 1213 O O . GLU A 1 150 ? 6.946 13.851 -18.850 1.00 93.38 150 GLU A O 1
ATOM 1218 N N . ILE A 1 151 ? 5.872 13.670 -20.816 1.00 94.50 151 ILE A N 1
ATOM 1219 C CA . ILE A 1 151 ? 6.471 12.389 -21.166 1.00 94.50 151 ILE A CA 1
ATOM 1220 C C . ILE A 1 151 ? 6.888 12.375 -22.627 1.00 94.50 151 ILE A C 1
ATOM 1222 O O . ILE A 1 151 ? 6.175 12.872 -23.500 1.00 94.50 151 ILE A O 1
ATOM 1226 N N . SER A 1 152 ? 8.052 11.799 -22.891 1.00 95.56 152 SER A N 1
ATOM 1227 C CA . SER A 1 152 ? 8.552 11.568 -24.241 1.00 95.56 152 SER A CA 1
ATOM 1228 C C . SER A 1 152 ? 9.179 10.186 -24.335 1.00 95.56 152 SER A C 1
ATOM 1230 O O . SER A 1 152 ? 9.597 9.611 -23.331 1.00 95.56 152 SER A O 1
ATOM 1232 N N . LYS A 1 153 ? 9.226 9.639 -25.550 1.00 95.69 153 LYS A N 1
ATOM 1233 C CA . LYS A 1 153 ? 9.815 8.329 -25.812 1.00 95.69 153 LYS A CA 1
ATOM 1234 C C . LYS A 1 153 ? 10.695 8.365 -27.045 1.00 95.69 153 LYS A C 1
ATOM 1236 O O . LYS A 1 153 ? 10.332 8.961 -28.057 1.00 95.69 153 LYS A O 1
ATOM 1241 N N . GLN A 1 154 ? 11.834 7.697 -26.958 1.00 96.06 154 GLN A N 1
ATOM 1242 C CA . GLN A 1 154 ? 12.765 7.522 -28.068 1.00 96.06 154 GLN A CA 1
ATOM 1243 C C . GLN A 1 154 ? 13.239 6.066 -28.122 1.00 96.06 154 GLN A C 1
ATOM 1245 O O . GLN A 1 154 ? 13.386 5.448 -27.068 1.00 96.06 154 GLN A O 1
ATOM 1250 N N . PRO A 1 155 ? 13.481 5.487 -29.310 1.00 97.00 155 PRO A N 1
ATOM 1251 C CA . PRO A 1 155 ? 14.053 4.149 -29.406 1.00 97.00 155 PRO A CA 1
ATOM 1252 C C . PRO A 1 155 ? 15.380 4.056 -28.647 1.00 97.00 155 PRO A C 1
ATOM 1254 O O . PRO A 1 155 ? 16.234 4.935 -28.763 1.00 97.00 155 PRO A O 1
ATOM 1257 N N . MET A 1 156 ? 15.562 2.978 -27.891 1.00 95.44 156 MET A N 1
ATOM 1258 C CA . MET A 1 156 ? 16.801 2.683 -27.175 1.00 95.44 156 MET A CA 1
ATOM 1259 C C . MET A 1 156 ? 17.123 1.200 -27.309 1.00 95.44 156 MET A C 1
ATOM 1261 O O . MET A 1 156 ? 16.231 0.359 -27.409 1.00 95.44 156 MET A O 1
ATOM 1265 N N . LYS A 1 157 ? 18.413 0.871 -27.307 1.00 94.81 157 LYS A N 1
ATOM 1266 C CA . LYS A 1 157 ? 18.883 -0.510 -27.304 1.00 94.81 157 LYS A CA 1
ATOM 1267 C C . LYS A 1 157 ? 19.820 -0.724 -26.125 1.00 94.81 157 LYS A C 1
ATOM 1269 O O . LYS A 1 157 ? 20.758 0.050 -25.948 1.00 94.81 157 LYS A O 1
ATOM 1274 N N . VAL A 1 158 ? 19.585 -1.784 -25.358 1.00 92.56 158 VAL A N 1
ATOM 1275 C CA . VAL A 1 158 ? 20.460 -2.215 -24.261 1.00 92.56 158 VAL A CA 1
ATOM 1276 C C . VAL A 1 158 ? 20.929 -3.633 -24.561 1.00 92.56 158 VAL A C 1
ATOM 1278 O O . VAL A 1 158 ? 20.145 -4.582 -24.584 1.00 92.56 158 VAL A O 1
ATOM 1281 N N . GLY A 1 159 ? 22.221 -3.784 -24.864 1.00 88.69 159 GLY A N 1
ATOM 1282 C CA . GLY A 1 159 ? 22.751 -5.033 -25.410 1.00 88.69 159 GLY A CA 1
ATOM 1283 C C . GLY A 1 159 ? 22.064 -5.402 -26.730 1.00 88.69 159 GLY A C 1
ATOM 1284 O O . GLY A 1 159 ? 22.130 -4.649 -27.701 1.00 88.69 159 GLY A O 1
ATOM 1285 N N . ASP A 1 160 ? 21.386 -6.550 -26.752 1.00 91.19 160 ASP A N 1
ATOM 1286 C CA . ASP A 1 160 ? 20.650 -7.057 -27.920 1.00 91.19 160 ASP A CA 1
ATOM 1287 C C . ASP A 1 160 ? 19.144 -6.762 -27.864 1.00 91.19 160 ASP A C 1
ATOM 1289 O O . ASP A 1 160 ? 18.406 -7.140 -28.771 1.00 91.19 160 ASP A O 1
ATOM 1293 N N . ILE A 1 161 ? 18.692 -6.061 -26.824 1.00 92.88 161 ILE A N 1
ATOM 1294 C CA . ILE A 1 161 ? 17.276 -5.869 -26.519 1.00 92.88 161 ILE A CA 1
ATOM 1295 C C . ILE A 1 161 ? 16.842 -4.501 -27.019 1.00 92.88 161 ILE A C 1
ATOM 1297 O O . ILE A 1 161 ? 17.397 -3.472 -26.625 1.00 92.88 161 ILE A O 1
ATOM 1301 N N . ASN A 1 162 ? 15.852 -4.504 -27.908 1.00 95.38 162 ASN A N 1
ATOM 1302 C CA . ASN A 1 162 ? 15.233 -3.288 -28.412 1.00 95.38 162 ASN A CA 1
ATOM 1303 C C . ASN A 1 162 ? 14.138 -2.843 -27.446 1.00 95.38 162 ASN A C 1
ATOM 1305 O O . ASN A 1 162 ? 13.305 -3.645 -27.028 1.00 95.38 162 ASN A O 1
ATOM 1309 N N . GLY A 1 163 ? 14.120 -1.555 -27.141 1.00 95.81 163 GLY A N 1
ATOM 1310 C CA . GLY A 1 163 ? 13.139 -0.956 -26.259 1.00 95.81 163 GLY A CA 1
ATOM 1311 C C . GLY A 1 163 ? 12.996 0.537 -26.514 1.00 95.81 163 GLY A C 1
ATOM 1312 O O . GLY A 1 163 ? 13.312 1.059 -27.589 1.00 95.81 163 GLY A O 1
ATOM 1313 N N . LEU A 1 164 ? 12.507 1.225 -25.499 1.00 96.81 164 LEU A N 1
ATOM 1314 C CA . LEU A 1 164 ? 12.268 2.654 -25.479 1.00 96.81 164 LEU A CA 1
ATOM 1315 C C . LEU A 1 164 ? 13.032 3.249 -24.302 1.00 96.81 164 LEU A C 1
ATOM 1317 O O . LEU A 1 164 ? 13.029 2.688 -23.213 1.00 96.81 164 LEU A O 1
ATOM 1321 N N . ASN A 1 165 ? 13.659 4.396 -24.512 1.00 97.06 165 ASN A N 1
ATOM 1322 C CA . ASN A 1 165 ? 13.946 5.308 -23.422 1.00 97.06 165 ASN A CA 1
ATOM 1323 C C . ASN A 1 165 ? 12.713 6.193 -23.236 1.00 97.06 165 ASN A C 1
ATOM 1325 O O . ASN A 1 165 ? 12.388 6.990 -24.125 1.00 97.06 165 ASN A O 1
ATOM 1329 N N . VAL A 1 166 ? 12.026 6.020 -22.114 1.00 97.31 166 VAL A N 1
ATOM 1330 C CA . VAL A 1 166 ? 10.893 6.844 -21.703 1.00 97.31 166 VAL A CA 1
ATOM 1331 C C . VAL A 1 166 ? 11.406 7.886 -20.718 1.00 97.31 166 VAL A C 1
ATOM 1333 O O . VAL A 1 166 ? 11.935 7.553 -19.661 1.00 97.31 166 VAL A O 1
ATOM 1336 N N . ILE A 1 167 ? 11.256 9.157 -21.077 1.00 96.69 167 ILE A N 1
ATOM 1337 C CA . ILE A 1 167 ? 11.709 10.294 -20.277 1.00 96.69 167 ILE A CA 1
ATOM 1338 C C . ILE A 1 167 ? 10.480 10.984 -19.713 1.00 96.69 167 ILE A C 1
ATOM 1340 O O . ILE A 1 167 ? 9.676 11.545 -20.463 1.00 96.69 167 ILE A O 1
ATOM 1344 N N . LEU A 1 168 ? 10.368 10.968 -18.392 1.00 94.94 168 LEU A N 1
ATOM 1345 C CA . LEU A 1 168 ? 9.321 11.627 -17.636 1.00 94.94 168 LEU A CA 1
ATOM 1346 C C . LEU A 1 168 ? 9.901 12.873 -16.966 1.00 94.94 168 LEU A C 1
ATOM 1348 O O . LEU A 1 168 ? 10.896 12.799 -16.248 1.00 94.94 168 LEU A O 1
ATOM 1352 N N . THR A 1 169 ? 9.297 14.028 -17.239 1.00 94.12 169 THR A N 1
ATOM 1353 C CA . THR A 1 169 ? 9.705 15.317 -16.670 1.00 94.12 169 THR A CA 1
ATOM 1354 C C . THR A 1 169 ? 8.587 15.878 -15.812 1.00 94.12 169 THR A C 1
ATOM 1356 O O . THR A 1 169 ? 7.505 16.175 -16.318 1.00 94.12 169 THR A O 1
ATOM 1359 N N . THR A 1 170 ? 8.870 16.076 -14.529 1.00 90.88 170 THR A N 1
ATOM 1360 C CA . THR A 1 170 ? 7.953 16.707 -13.581 1.00 90.88 170 THR A CA 1
ATOM 1361 C C . THR A 1 170 ? 8.455 18.101 -13.247 1.00 90.88 170 THR A C 1
ATOM 1363 O O . THR A 1 170 ? 9.548 18.271 -12.703 1.00 90.88 170 THR A O 1
ATOM 1366 N N . THR A 1 171 ? 7.651 19.112 -13.563 1.00 89.56 171 THR A N 1
ATOM 1367 C CA . THR A 1 171 ? 7.924 20.506 -13.211 1.00 89.56 171 THR A CA 1
ATOM 1368 C C . THR A 1 171 ? 7.104 20.882 -11.985 1.00 89.56 171 THR A C 1
ATOM 1370 O O . THR A 1 171 ? 5.872 20.880 -12.021 1.00 89.56 171 THR A O 1
ATOM 1373 N N . PHE A 1 172 ? 7.795 21.214 -10.897 1.00 84.88 172 PHE A N 1
ATOM 1374 C CA . PHE A 1 172 ? 7.204 21.736 -9.673 1.00 84.88 172 PHE A CA 1
ATOM 1375 C C . PHE A 1 172 ? 7.320 23.264 -9.667 1.00 84.88 172 PHE A C 1
ATOM 1377 O O . PHE A 1 172 ? 8.440 23.788 -9.690 1.00 84.88 172 PHE A O 1
ATOM 1384 N N . PRO A 1 173 ? 6.192 23.992 -9.624 1.00 80.69 173 PRO A N 1
ATOM 1385 C CA . PRO A 1 173 ? 6.195 25.442 -9.734 1.00 80.69 173 PRO A CA 1
ATOM 1386 C C . PRO A 1 173 ? 6.815 26.109 -8.503 1.00 80.69 173 PRO A C 1
ATOM 1388 O O . PRO A 1 173 ? 6.857 25.550 -7.404 1.00 80.69 173 PRO A O 1
ATOM 1391 N N . VAL A 1 174 ? 7.240 27.359 -8.690 1.00 75.31 174 VAL A N 1
ATOM 1392 C CA . VAL A 1 174 ? 7.738 28.237 -7.624 1.00 75.31 174 VAL A CA 1
ATOM 1393 C C . VAL A 1 174 ? 6.721 28.311 -6.484 1.00 75.31 174 VAL A C 1
ATOM 1395 O O . VAL A 1 174 ? 5.586 28.752 -6.681 1.00 75.31 174 VAL A O 1
ATOM 1398 N N . LYS A 1 175 ? 7.141 27.957 -5.265 1.00 68.12 175 LYS A N 1
ATOM 1399 C CA . LYS A 1 175 ? 6.321 28.123 -4.057 1.00 68.12 175 LYS A CA 1
ATOM 1400 C C . LYS A 1 175 ? 6.874 29.232 -3.172 1.00 68.12 175 LYS A C 1
ATOM 1402 O O . LYS A 1 175 ? 8.067 29.292 -2.878 1.00 68.12 175 LYS A O 1
ATOM 1407 N N . LYS A 1 176 ? 5.979 30.098 -2.695 1.00 55.81 176 LYS A N 1
ATOM 1408 C CA . LYS A 1 176 ? 6.272 31.010 -1.586 1.00 55.81 176 LYS A CA 1
ATOM 1409 C C . LYS A 1 176 ? 6.001 30.267 -0.281 1.00 55.81 176 LYS A C 1
ATOM 1411 O O . LYS A 1 176 ? 4.852 30.155 0.131 1.00 55.81 176 LYS A O 1
ATOM 1416 N N . ALA A 1 177 ? 7.048 29.749 0.350 1.00 52.44 177 ALA A N 1
ATOM 1417 C CA . ALA A 1 177 ? 7.000 29.405 1.767 1.00 52.44 177 ALA A CA 1
ATOM 1418 C C . ALA A 1 177 ? 7.483 30.627 2.566 1.00 52.44 177 ALA A C 1
ATOM 1420 O O . ALA A 1 177 ? 8.266 31.416 2.036 1.00 52.44 177 ALA A O 1
ATOM 1421 N N . MET A 1 178 ? 6.980 30.826 3.793 1.00 43.34 178 MET A N 1
ATOM 1422 C CA . MET A 1 178 ? 7.304 31.994 4.629 1.00 43.34 178 MET A CA 1
ATOM 1423 C C . MET A 1 178 ? 8.806 32.336 4.555 1.00 43.34 178 MET A C 1
ATOM 1425 O O . MET A 1 178 ? 9.662 31.493 4.805 1.00 43.34 178 MET A O 1
ATOM 1429 N N . GLU A 1 179 ? 9.079 33.571 4.125 1.00 48.81 179 GLU A N 1
ATOM 1430 C CA . GLU A 1 179 ? 10.387 34.229 3.950 1.00 48.81 179 GLU A CA 1
ATOM 1431 C C . GLU A 1 179 ? 11.362 33.695 2.880 1.00 48.81 179 GLU A C 1
ATOM 1433 O O . GLU A 1 179 ? 12.281 34.430 2.524 1.00 48.81 179 GLU A O 1
ATOM 1438 N N . ASN A 1 180 ? 11.142 32.529 2.258 1.00 55.62 180 ASN A N 1
ATOM 1439 C CA . ASN A 1 180 ? 11.999 32.034 1.169 1.00 55.62 180 ASN A CA 1
ATOM 1440 C C . ASN A 1 180 ? 11.195 31.606 -0.067 1.00 55.62 180 ASN A C 1
ATOM 1442 O O . ASN A 1 180 ? 10.364 30.698 -0.029 1.00 55.62 180 ASN A O 1
ATOM 1446 N N . GLN A 1 181 ? 11.495 32.234 -1.206 1.00 57.62 181 GLN A N 1
ATOM 1447 C CA . GLN A 1 181 ? 11.006 31.791 -2.508 1.00 57.62 181 GLN A CA 1
ATOM 1448 C C . GLN A 1 181 ? 11.751 30.509 -2.907 1.00 57.62 181 GLN A C 1
ATOM 1450 O O . GLN A 1 181 ? 12.964 30.533 -3.139 1.00 57.62 181 GLN A O 1
ATOM 1455 N N . LEU A 1 182 ? 11.029 29.390 -2.966 1.00 63.59 182 LEU A N 1
ATOM 1456 C CA . LEU A 1 182 ? 11.529 28.154 -3.562 1.00 63.59 182 LEU A CA 1
ATOM 1457 C C . LEU A 1 182 ? 11.461 28.319 -5.080 1.00 63.59 182 LEU A C 1
ATOM 1459 O O . LEU A 1 182 ? 10.381 28.548 -5.623 1.00 63.59 182 LEU A O 1
ATOM 1463 N N . SER A 1 183 ? 12.616 28.259 -5.744 1.00 72.75 183 SER A N 1
ATOM 1464 C CA . SER A 1 183 ? 12.710 28.269 -7.206 1.00 72.75 183 SER A CA 1
ATOM 1465 C C . SER A 1 183 ? 11.985 27.061 -7.798 1.00 72.75 183 SER A C 1
ATOM 1467 O O . SER A 1 183 ? 11.791 26.057 -7.112 1.00 72.75 183 SER A O 1
ATOM 1469 N N . GLU A 1 184 ? 11.622 27.151 -9.075 1.00 83.00 184 GLU A N 1
ATOM 1470 C CA . GLU A 1 184 ? 11.102 26.012 -9.832 1.00 83.00 184 GLU A CA 1
ATOM 1471 C C . GLU A 1 184 ? 12.068 24.822 -9.730 1.00 83.00 184 GLU A C 1
ATOM 1473 O O . GLU A 1 184 ? 13.293 24.995 -9.752 1.00 83.00 184 GLU A O 1
ATOM 1478 N N . ILE A 1 185 ? 11.507 23.621 -9.592 1.00 85.62 185 ILE A N 1
ATOM 1479 C CA . ILE A 1 185 ? 12.266 22.371 -9.582 1.00 85.62 185 ILE A CA 1
ATOM 1480 C C . ILE A 1 185 ? 11.793 21.538 -10.765 1.00 85.62 185 ILE A C 1
ATOM 1482 O O . ILE A 1 185 ? 10.598 21.289 -10.908 1.00 85.62 185 ILE A O 1
ATOM 1486 N N . LYS A 1 186 ? 12.731 21.070 -11.585 1.00 89.31 186 LYS A N 1
ATOM 1487 C CA . LYS A 1 186 ? 12.470 20.080 -12.631 1.00 89.31 186 LYS A CA 1
ATOM 1488 C C . LYS A 1 186 ? 13.111 18.763 -12.243 1.00 89.31 186 LYS A C 1
ATOM 1490 O O . LYS A 1 186 ? 14.326 18.713 -12.061 1.00 89.31 186 LYS A O 1
ATOM 1495 N N . ALA A 1 187 ? 12.301 17.723 -12.115 1.00 90.56 187 ALA A N 1
ATOM 1496 C CA . ALA A 1 187 ? 12.756 16.349 -11.965 1.00 90.56 187 ALA A CA 1
ATOM 1497 C C . ALA A 1 187 ? 12.651 15.636 -13.316 1.00 90.56 187 ALA A C 1
ATOM 1499 O O . ALA A 1 187 ? 11.643 15.778 -14.005 1.00 90.56 187 ALA A O 1
ATOM 1500 N N . VAL A 1 188 ? 13.690 14.900 -13.698 1.00 93.50 188 VAL A N 1
ATOM 1501 C CA . VAL A 1 188 ? 13.747 14.109 -14.928 1.00 93.50 188 VAL A CA 1
ATOM 1502 C C . VAL A 1 188 ? 14.095 12.675 -14.555 1.00 93.50 188 VAL A C 1
ATOM 1504 O O . VAL A 1 188 ? 15.191 12.409 -14.062 1.00 93.50 188 VAL A O 1
ATOM 1507 N N . ASN A 1 189 ? 13.169 11.762 -14.831 1.00 94.56 189 ASN A N 1
ATOM 1508 C CA . ASN A 1 189 ? 13.314 10.329 -14.605 1.00 94.56 189 ASN A CA 1
ATOM 1509 C C . ASN A 1 189 ? 13.346 9.625 -15.963 1.00 94.56 189 ASN A C 1
ATOM 1511 O O . ASN A 1 189 ? 12.489 9.859 -16.817 1.00 94.56 189 ASN A O 1
ATOM 1515 N N . ASN A 1 190 ? 14.356 8.791 -16.180 1.00 96.31 190 ASN A N 1
ATOM 1516 C CA . ASN A 1 190 ? 14.552 8.044 -17.412 1.00 96.31 190 ASN A CA 1
ATOM 1517 C C . ASN A 1 190 ? 14.339 6.565 -17.124 1.00 96.31 190 ASN A C 1
ATOM 1519 O O . ASN A 1 190 ? 14.915 6.013 -16.179 1.00 96.31 190 ASN A O 1
ATOM 1523 N N . TYR A 1 191 ? 13.561 5.934 -17.991 1.00 97.44 191 TYR A N 1
ATOM 1524 C CA . TYR A 1 191 ? 13.213 4.532 -17.904 1.00 97.44 191 TYR A CA 1
ATOM 1525 C C . TYR A 1 191 ? 13.624 3.813 -19.179 1.00 97.44 191 TYR A C 1
ATOM 1527 O O . TYR A 1 191 ? 13.409 4.320 -20.280 1.00 97.44 191 TYR A O 1
ATOM 1535 N N . PHE A 1 192 ? 14.193 2.620 -19.039 1.00 97.75 192 PHE A N 1
ATOM 1536 C CA . PHE A 1 192 ? 14.345 1.708 -20.161 1.00 97.75 192 PHE A CA 1
ATOM 1537 C C . PHE A 1 192 ? 13.150 0.769 -20.152 1.00 97.75 192 PHE A C 1
ATOM 1539 O O . PHE A 1 192 ? 12.972 0.010 -19.198 1.00 97.75 192 PHE A O 1
ATOM 1546 N N . SER A 1 193 ? 12.339 0.830 -21.205 1.00 97.75 193 SER A N 1
ATOM 1547 C CA . SER A 1 193 ? 11.129 0.029 -21.324 1.00 97.75 193 SER A CA 1
ATOM 1548 C C . SER A 1 193 ? 11.201 -0.948 -22.491 1.00 97.75 193 SER A C 1
ATOM 1550 O O . SER A 1 193 ? 11.553 -0.566 -23.607 1.00 97.75 193 SER A O 1
ATOM 1552 N N . TRP A 1 194 ? 10.839 -2.206 -22.267 1.00 97.06 194 TRP A N 1
ATOM 1553 C CA . TRP A 1 194 ? 10.866 -3.263 -23.282 1.00 97.06 194 TRP A CA 1
ATOM 1554 C C . TRP A 1 194 ? 9.649 -4.178 -23.148 1.00 97.06 194 TRP A C 1
ATOM 1556 O O . TRP A 1 194 ? 8.947 -4.148 -22.139 1.00 97.06 194 TRP A O 1
ATOM 1566 N N . LYS A 1 195 ? 9.393 -4.982 -24.184 1.00 96.06 195 LYS A N 1
ATOM 1567 C CA . LYS A 1 195 ? 8.363 -6.022 -24.146 1.00 96.06 195 LYS A CA 1
ATOM 1568 C C . LYS A 1 195 ? 8.980 -7.392 -23.908 1.00 96.06 195 LYS A C 1
ATOM 1570 O O . LYS A 1 195 ? 9.965 -7.725 -24.563 1.00 96.06 195 LYS A O 1
ATOM 1575 N N . ASP A 1 196 ? 8.352 -8.182 -23.048 1.00 95.44 196 ASP A N 1
ATOM 1576 C CA . ASP A 1 196 ? 8.641 -9.604 -22.847 1.00 95.44 196 ASP A CA 1
ATOM 1577 C C . ASP A 1 196 ? 7.322 -10.333 -22.542 1.00 95.44 196 ASP A C 1
ATOM 1579 O O . ASP A 1 196 ? 6.514 -9.842 -21.758 1.00 95.44 196 ASP A O 1
ATOM 1583 N N . ASP A 1 197 ? 7.051 -11.441 -23.238 1.00 93.44 197 ASP A N 1
ATOM 1584 C CA . ASP A 1 197 ? 5.816 -12.239 -23.116 1.00 93.44 197 ASP A CA 1
ATOM 1585 C C . ASP A 1 197 ? 4.501 -11.435 -23.113 1.00 93.44 197 ASP A C 1
ATOM 1587 O O . ASP A 1 197 ? 3.554 -11.728 -22.391 1.00 93.44 197 ASP A O 1
ATOM 1591 N N . GLY A 1 198 ? 4.429 -10.408 -23.964 1.00 92.62 198 GLY A N 1
ATOM 1592 C CA . GLY A 1 198 ? 3.228 -9.584 -24.131 1.00 92.62 198 GLY A CA 1
ATOM 1593 C C . GLY A 1 198 ? 3.064 -8.467 -23.098 1.00 92.62 198 GLY A C 1
ATOM 1594 O O . GLY A 1 198 ? 2.250 -7.577 -23.333 1.00 92.62 198 GLY A O 1
ATOM 1595 N N . LEU A 1 199 ? 3.879 -8.445 -22.041 1.00 95.62 199 LEU A N 1
ATOM 1596 C CA . LEU A 1 199 ? 3.910 -7.382 -21.039 1.00 95.62 199 LEU A CA 1
ATOM 1597 C C . LEU A 1 199 ? 4.973 -6.336 -21.362 1.00 95.62 199 LEU A C 1
ATOM 1599 O O . LEU A 1 199 ? 6.000 -6.622 -21.984 1.00 95.62 199 LEU A O 1
ATOM 1603 N N . TRP A 1 200 ? 4.728 -5.114 -20.909 1.00 96.38 200 TRP A N 1
ATOM 1604 C CA . TRP A 1 200 ? 5.725 -4.065 -20.824 1.00 96.38 200 TRP A CA 1
ATOM 1605 C C . TRP A 1 200 ? 6.422 -4.106 -19.474 1.00 96.38 200 TRP A C 1
ATOM 1607 O O . TRP A 1 200 ? 5.781 -4.160 -18.430 1.00 96.38 200 TRP A O 1
ATOM 1617 N N . TYR A 1 201 ? 7.742 -4.005 -19.525 1.00 97.62 201 TYR A N 1
ATOM 1618 C CA . TYR A 1 201 ? 8.615 -3.817 -18.379 1.00 97.62 201 TYR A CA 1
ATOM 1619 C C . TYR A 1 201 ? 9.274 -2.456 -18.515 1.00 97.62 201 TYR A C 1
ATOM 1621 O O . TYR A 1 201 ? 9.655 -2.076 -19.621 1.00 97.62 201 TYR A O 1
ATOM 1629 N N . SER A 1 202 ? 9.415 -1.723 -17.417 1.00 97.50 202 SER A N 1
ATOM 1630 C CA . SER A 1 202 ? 10.019 -0.394 -17.411 1.00 97.50 202 SER A CA 1
ATOM 1631 C C . SER A 1 202 ? 10.867 -0.210 -16.162 1.00 97.50 202 SER A C 1
ATOM 1633 O O . SER A 1 202 ? 10.327 -0.138 -15.061 1.00 97.50 202 SER A O 1
ATOM 1635 N N . VAL A 1 203 ? 12.190 -0.150 -16.323 1.00 97.25 203 VAL A N 1
ATOM 1636 C CA . VAL A 1 203 ? 13.124 0.051 -15.206 1.00 97.25 203 VAL A CA 1
ATOM 1637 C C . VAL A 1 203 ? 13.616 1.488 -15.180 1.00 97.25 203 VAL A C 1
ATOM 1639 O O . VAL A 1 203 ? 14.134 1.991 -16.180 1.00 97.25 203 VAL A O 1
ATOM 1642 N N . GLU A 1 204 ? 13.461 2.153 -14.040 1.00 95.88 204 GLU A N 1
ATOM 1643 C CA . GLU A 1 204 ? 14.064 3.459 -13.805 1.00 95.88 204 GLU A CA 1
ATOM 1644 C C . GLU A 1 204 ? 15.577 3.295 -13.722 1.00 95.88 204 GLU A C 1
ATOM 1646 O O . GLU A 1 204 ? 16.082 2.554 -12.881 1.00 95.88 204 GLU A O 1
ATOM 1651 N N . TYR A 1 205 ? 16.313 3.968 -14.600 1.00 94.56 205 TYR A N 1
ATOM 1652 C CA . TYR A 1 205 ? 17.769 3.833 -14.638 1.00 94.56 205 TYR A CA 1
ATOM 1653 C C . TYR A 1 205 ? 18.500 5.141 -14.380 1.00 94.56 205 TYR A C 1
ATOM 1655 O O . TYR A 1 205 ? 19.692 5.116 -14.083 1.00 94.56 205 TYR A O 1
ATOM 1663 N N . LYS A 1 206 ? 17.826 6.288 -14.493 1.00 94.69 206 LYS A N 1
ATOM 1664 C CA . LYS A 1 206 ? 18.443 7.578 -14.191 1.00 94.69 206 LYS A CA 1
ATOM 1665 C C . LYS A 1 206 ? 17.422 8.589 -13.695 1.00 94.69 206 LYS A C 1
ATOM 1667 O O . LYS A 1 206 ? 16.462 8.877 -14.406 1.00 94.69 206 LYS A O 1
ATOM 1672 N N . SER A 1 207 ? 17.702 9.197 -12.548 1.00 92.19 207 SER A N 1
ATOM 1673 C CA . SER A 1 207 ? 16.887 10.259 -11.955 1.00 92.19 207 SER A CA 1
ATOM 1674 C C . SER A 1 207 ? 17.757 11.457 -11.573 1.00 92.19 207 SER A C 1
ATOM 1676 O O . SER A 1 207 ? 18.785 11.320 -10.900 1.00 92.19 207 SER A O 1
ATOM 1678 N N . GLU A 1 208 ? 17.362 12.641 -12.034 1.00 91.56 208 GLU A N 1
ATOM 1679 C CA . GLU A 1 208 ? 18.020 13.910 -11.724 1.00 91.56 208 GLU A CA 1
ATOM 1680 C C . GLU A 1 208 ? 16.985 14.993 -11.409 1.00 91.56 208 GLU A C 1
ATOM 1682 O O . GLU A 1 208 ? 15.916 15.057 -12.010 1.00 91.56 208 GLU A O 1
ATOM 1687 N N . SER A 1 209 ? 17.311 15.884 -10.475 1.00 88.06 209 SER A N 1
ATOM 1688 C CA . SER A 1 209 ? 16.504 17.063 -10.165 1.00 88.06 209 SER A CA 1
ATOM 1689 C C . SER A 1 209 ? 17.354 18.321 -10.234 1.00 88.06 209 SER A C 1
ATOM 1691 O O . SER A 1 209 ? 18.499 18.352 -9.778 1.00 88.06 209 SER A O 1
ATOM 1693 N N . LYS A 1 210 ? 16.798 19.370 -10.835 1.00 86.62 210 LYS A N 1
ATOM 1694 C CA . LYS A 1 210 ? 17.470 20.650 -11.055 1.00 86.62 210 LYS A CA 1
ATOM 1695 C C . LYS A 1 210 ? 16.592 21.797 -10.589 1.00 86.62 210 LYS A C 1
ATOM 1697 O O . LYS A 1 210 ? 15.394 21.829 -10.854 1.00 86.62 210 LYS A O 1
ATOM 1702 N N . SER A 1 211 ? 17.222 22.752 -9.927 1.00 83.75 211 SER A N 1
ATOM 1703 C CA . SER A 1 211 ? 16.691 24.068 -9.598 1.00 83.75 211 SER A CA 1
ATOM 1704 C C . SER A 1 211 ? 17.725 25.129 -9.980 1.00 83.75 211 SER A C 1
ATOM 1706 O O . SER A 1 211 ? 18.871 24.803 -10.290 1.00 83.75 211 SER A O 1
ATOM 1708 N N . GLU A 1 212 ? 17.368 26.412 -9.910 1.00 77.44 212 GLU A N 1
ATOM 1709 C CA . GLU A 1 212 ? 18.331 27.503 -10.140 1.00 77.44 212 GLU A CA 1
ATOM 1710 C C . GLU A 1 212 ? 19.548 27.447 -9.200 1.00 77.44 212 GLU A C 1
ATOM 1712 O O . GLU A 1 212 ? 20.619 27.945 -9.541 1.00 77.44 212 GLU A O 1
ATOM 1717 N N . LYS A 1 213 ? 19.391 26.859 -8.006 1.00 75.81 213 LYS A N 1
ATOM 1718 C CA . LYS A 1 213 ? 20.404 26.878 -6.940 1.00 75.81 213 LYS A CA 1
ATOM 1719 C C . LYS A 1 213 ? 21.120 25.543 -6.742 1.00 75.81 213 LYS A C 1
ATOM 1721 O O . LYS A 1 213 ? 22.131 25.507 -6.045 1.00 75.81 213 LYS A O 1
ATOM 1726 N N . SER A 1 214 ? 20.602 24.450 -7.296 1.00 76.00 214 SER A N 1
ATOM 1727 C CA . SER A 1 214 ? 21.131 23.107 -7.049 1.00 76.00 214 SER A CA 1
ATOM 1728 C C . SER A 1 214 ? 20.777 22.126 -8.162 1.00 76.00 214 SER A C 1
ATOM 1730 O O . SER A 1 214 ? 19.722 22.218 -8.784 1.00 76.00 214 SER A O 1
ATOM 1732 N N . SER A 1 215 ? 21.658 21.151 -8.372 1.00 82.31 215 SER A N 1
ATOM 1733 C CA . SER A 1 215 ? 21.419 19.982 -9.215 1.00 82.31 215 SER A CA 1
ATOM 1734 C C . SER A 1 215 ? 21.803 18.753 -8.410 1.00 82.31 215 SER A C 1
ATOM 1736 O O . SER A 1 215 ? 22.924 18.688 -7.911 1.00 82.31 215 SER A O 1
ATOM 1738 N N . ASN A 1 216 ? 20.892 17.794 -8.306 1.00 80.50 216 ASN A N 1
ATOM 1739 C CA . ASN A 1 216 ? 21.098 16.551 -7.577 1.00 80.50 216 ASN A CA 1
ATOM 1740 C C . ASN A 1 216 ? 20.791 15.371 -8.497 1.00 80.50 216 ASN A C 1
ATOM 1742 O O . ASN A 1 216 ? 19.727 15.333 -9.113 1.00 80.50 216 ASN A O 1
ATOM 1746 N N . ASN A 1 217 ? 21.696 14.398 -8.536 1.00 80.19 217 ASN A N 1
ATOM 1747 C CA . ASN A 1 217 ? 21.447 13.101 -9.156 1.00 80.19 217 ASN A CA 1
ATOM 1748 C C . ASN A 1 217 ? 21.080 12.123 -8.042 1.00 80.19 217 ASN A C 1
ATOM 1750 O O . ASN A 1 217 ? 21.831 11.992 -7.075 1.00 80.19 217 ASN A O 1
ATOM 1754 N N . SER A 1 218 ? 19.921 11.486 -8.158 1.00 79.19 218 SER A N 1
ATOM 1755 C CA . SER A 1 218 ? 19.379 10.553 -7.162 1.00 79.19 218 SER A CA 1
ATOM 1756 C C . SER A 1 218 ? 19.589 9.091 -7.546 1.00 79.19 218 SER A C 1
ATOM 1758 O O . SER A 1 218 ? 19.589 8.238 -6.664 1.00 79.19 218 SER A O 1
ATOM 1760 N N . LEU A 1 219 ? 19.777 8.798 -8.837 1.00 87.25 219 LEU A N 1
ATOM 1761 C CA . LEU A 1 219 ? 19.956 7.443 -9.355 1.00 87.25 219 LEU A CA 1
ATOM 1762 C C . LEU A 1 219 ? 20.704 7.467 -10.691 1.00 87.25 219 LEU A C 1
ATOM 1764 O O . LEU A 1 219 ? 20.383 8.279 -11.560 1.00 87.25 219 LEU A O 1
ATOM 1768 N N . GLU A 1 220 ? 21.634 6.531 -10.878 1.00 91.50 220 GLU A N 1
ATOM 1769 C CA . GLU A 1 220 ? 22.235 6.219 -12.178 1.00 91.50 220 GLU A CA 1
ATOM 1770 C C . GLU A 1 220 ? 22.681 4.746 -12.210 1.00 91.50 220 GLU A C 1
ATOM 1772 O O . GLU A 1 220 ? 23.682 4.379 -11.598 1.00 91.50 220 GLU A O 1
ATOM 1777 N N . LEU A 1 221 ? 21.919 3.894 -12.900 1.00 92.56 221 LEU A N 1
ATOM 1778 C CA . LEU A 1 221 ? 22.271 2.497 -13.165 1.00 92.56 221 LEU A CA 1
ATOM 1779 C C . LEU A 1 221 ? 23.142 2.404 -14.420 1.00 92.56 221 LEU A C 1
ATOM 1781 O O . LEU A 1 221 ? 22.906 3.101 -15.412 1.00 92.56 221 LEU A O 1
ATOM 1785 N N . SER A 1 222 ? 24.131 1.509 -14.408 1.00 92.56 222 SER A N 1
ATOM 1786 C CA . SER A 1 222 ? 24.967 1.292 -15.587 1.00 92.56 222 SER A CA 1
ATOM 1787 C C . SER A 1 222 ? 24.199 0.553 -16.688 1.00 92.56 222 SER A C 1
ATOM 1789 O O . SER A 1 222 ? 23.243 -0.184 -16.438 1.00 92.56 222 SER A O 1
ATOM 1791 N N . SER A 1 223 ? 24.648 0.685 -17.940 1.00 92.25 223 SER A N 1
ATOM 1792 C CA . SER A 1 223 ? 24.059 -0.092 -19.039 1.00 92.25 223 SER A CA 1
ATOM 1793 C C . SER A 1 223 ? 24.205 -1.607 -18.838 1.00 92.25 223 SER A C 1
ATOM 1795 O O . SER A 1 223 ? 23.382 -2.357 -19.368 1.00 92.25 223 SER A O 1
ATOM 1797 N N . ASP A 1 224 ? 25.237 -2.061 -18.121 1.00 94.31 224 ASP A N 1
ATOM 1798 C CA . ASP A 1 224 ? 25.427 -3.477 -17.807 1.00 94.31 224 ASP A CA 1
ATOM 1799 C C . ASP A 1 224 ? 24.453 -3.945 -16.720 1.00 94.31 224 ASP A C 1
ATOM 1801 O O . ASP A 1 224 ? 23.910 -5.042 -16.844 1.00 94.31 224 ASP A O 1
ATOM 1805 N N . ASP A 1 225 ? 24.143 -3.102 -15.729 1.00 94.81 225 ASP A N 1
ATOM 1806 C CA . ASP A 1 225 ? 23.107 -3.395 -14.730 1.00 94.81 225 ASP A CA 1
ATOM 1807 C C . ASP A 1 225 ? 21.749 -3.589 -15.400 1.00 94.81 225 ASP A C 1
ATOM 1809 O O . ASP A 1 225 ? 21.116 -4.626 -15.213 1.00 94.81 225 ASP A O 1
ATOM 1813 N N . ILE A 1 226 ? 21.337 -2.647 -16.258 1.00 95.50 226 ILE A N 1
ATOM 1814 C CA . ILE A 1 226 ? 20.074 -2.748 -17.005 1.00 95.50 226 ILE A CA 1
ATOM 1815 C C . ILE A 1 226 ? 20.064 -4.036 -17.839 1.00 95.50 226 ILE A C 1
ATOM 1817 O O . ILE A 1 226 ? 19.098 -4.795 -17.815 1.00 95.50 226 ILE A O 1
ATOM 1821 N N . LYS A 1 227 ? 21.157 -4.334 -18.551 1.00 95.69 227 LYS A N 1
ATOM 1822 C CA . LYS A 1 227 ? 21.279 -5.551 -19.365 1.00 95.69 227 LYS A CA 1
ATOM 1823 C C . LYS A 1 227 ? 21.139 -6.826 -18.529 1.00 95.69 227 LYS A C 1
ATOM 1825 O O . LYS A 1 227 ? 20.502 -7.773 -18.988 1.00 95.69 227 LYS A O 1
ATOM 1830 N N . ASN A 1 228 ? 21.742 -6.870 -17.344 1.00 95.50 228 ASN A N 1
ATOM 1831 C CA . ASN A 1 228 ? 21.682 -8.030 -16.460 1.00 95.50 228 ASN A CA 1
ATOM 1832 C C . ASN A 1 228 ? 20.295 -8.193 -15.832 1.00 95.50 228 ASN A C 1
ATOM 1834 O O . ASN A 1 228 ? 19.790 -9.313 -15.818 1.00 95.50 228 ASN A O 1
ATOM 1838 N N . ILE A 1 229 ? 19.647 -7.095 -15.421 1.00 95.25 229 ILE A N 1
ATOM 1839 C CA . ILE A 1 229 ? 18.250 -7.089 -14.957 1.00 95.25 229 ILE A CA 1
ATOM 1840 C C . ILE A 1 229 ? 17.362 -7.742 -16.017 1.00 95.25 229 ILE A C 1
ATOM 1842 O O . ILE A 1 229 ? 16.725 -8.758 -15.742 1.00 95.25 229 ILE A O 1
ATOM 1846 N N . VAL A 1 230 ? 17.398 -7.234 -17.253 1.00 94.88 230 VAL A N 1
ATOM 1847 C CA . VAL A 1 230 ? 16.523 -7.728 -18.325 1.00 94.88 230 VAL A CA 1
ATOM 1848 C C . VAL A 1 230 ? 16.795 -9.201 -18.657 1.00 94.88 230 VAL A C 1
ATOM 1850 O O . VAL A 1 230 ? 15.866 -9.973 -18.873 1.00 94.88 230 VAL A O 1
ATOM 1853 N N . LYS A 1 231 ? 18.063 -9.631 -18.683 1.00 94.44 231 LYS A N 1
ATOM 1854 C CA . LYS A 1 231 ? 18.423 -11.031 -18.984 1.00 94.44 231 LYS A CA 1
ATOM 1855 C C . LYS A 1 231 ? 18.105 -12.014 -17.858 1.00 94.44 231 LYS A C 1
ATOM 1857 O O . LYS A 1 231 ? 18.121 -13.218 -18.101 1.00 94.44 231 LYS A O 1
ATOM 1862 N N . SER A 1 232 ? 17.872 -11.518 -16.649 1.00 94.94 232 SER A N 1
ATOM 1863 C CA . SER A 1 232 ? 17.624 -12.334 -15.458 1.00 94.94 232 SER A CA 1
ATOM 1864 C C . SER A 1 232 ? 16.145 -12.561 -15.156 1.00 94.94 232 SER A C 1
ATOM 1866 O O . SER A 1 232 ? 15.844 -13.162 -14.129 1.00 94.94 232 SER A O 1
ATOM 1868 N N . LEU A 1 233 ? 15.234 -12.066 -16.001 1.00 95.25 233 LEU A N 1
ATOM 1869 C CA . LEU A 1 233 ? 13.798 -12.222 -15.789 1.00 95.25 233 LEU A CA 1
ATOM 1870 C C . LEU A 1 233 ? 13.403 -13.701 -15.712 1.00 95.25 233 LEU A C 1
ATOM 1872 O O . LEU A 1 233 ? 13.691 -14.483 -16.622 1.00 95.25 233 LEU A O 1
ATOM 1876 N N . LYS A 1 234 ? 12.696 -14.056 -14.643 1.00 95.19 234 LYS A N 1
ATOM 1877 C CA . LYS A 1 234 ? 12.113 -15.378 -14.399 1.00 95.19 234 LYS A CA 1
ATOM 1878 C C . LYS A 1 234 ? 10.727 -15.234 -13.792 1.00 95.19 234 LYS A C 1
ATOM 1880 O O . LYS A 1 234 ? 10.420 -14.183 -13.237 1.00 95.19 234 LYS A O 1
ATOM 1885 N N . TYR A 1 235 ? 9.901 -16.267 -13.890 1.00 94.00 235 TYR A N 1
ATOM 1886 C CA . TYR A 1 235 ? 8.653 -16.279 -13.132 1.00 94.00 235 TYR A CA 1
ATOM 1887 C C . TYR A 1 235 ? 8.948 -16.323 -11.624 1.00 94.00 235 TYR A C 1
ATOM 1889 O O . TYR A 1 235 ? 10.010 -16.842 -11.262 1.00 94.00 235 TYR A O 1
ATOM 1897 N N . PRO A 1 236 ? 8.085 -15.745 -10.764 1.00 91.81 236 PRO A N 1
ATOM 1898 C CA . PRO A 1 236 ? 8.301 -15.696 -9.319 1.00 91.81 236 PRO A CA 1
ATOM 1899 C C . PRO A 1 236 ? 8.749 -17.036 -8.717 1.00 91.81 236 PRO A C 1
ATOM 1901 O O . PRO A 1 236 ? 9.772 -17.069 -8.034 1.00 91.81 236 PRO A O 1
ATOM 1904 N N . GLU A 1 237 ? 8.092 -18.137 -9.086 1.00 88.75 237 GLU A N 1
ATOM 1905 C CA . GLU A 1 237 ? 8.369 -19.508 -8.633 1.00 88.75 237 GLU A CA 1
ATOM 1906 C C . GLU A 1 237 ? 9.746 -20.069 -9.044 1.00 88.75 237 GLU A C 1
ATOM 1908 O O . GLU A 1 237 ? 10.210 -21.063 -8.490 1.00 88.75 237 GLU A O 1
ATOM 1913 N N . ASP A 1 238 ? 10.409 -19.448 -10.023 1.00 90.25 238 ASP A N 1
ATOM 1914 C CA . ASP A 1 238 ? 11.736 -19.837 -10.518 1.00 90.25 238 ASP A CA 1
ATOM 1915 C C . ASP A 1 238 ? 12.858 -18.925 -9.974 1.00 90.25 238 ASP A C 1
ATOM 1917 O O . ASP A 1 238 ? 14.045 -19.081 -10.323 1.00 90.25 238 ASP A O 1
ATOM 1921 N N . THR A 1 239 ? 12.498 -17.920 -9.171 1.00 86.06 239 THR A N 1
ATOM 1922 C CA . THR A 1 239 ? 13.457 -17.034 -8.504 1.00 86.06 239 THR A CA 1
ATOM 1923 C C . THR A 1 239 ? 13.964 -17.651 -7.206 1.00 86.06 239 THR A C 1
ATOM 1925 O O . THR A 1 239 ? 13.536 -18.717 -6.781 1.00 86.06 239 THR A O 1
ATOM 1928 N N . LYS A 1 240 ? 14.947 -17.018 -6.560 1.00 72.62 240 LYS A N 1
ATOM 1929 C CA . LYS A 1 240 ? 15.279 -17.385 -5.179 1.00 72.62 240 LYS A CA 1
ATOM 1930 C C . LYS A 1 240 ? 14.190 -16.837 -4.255 1.00 72.62 240 LYS A C 1
ATOM 1932 O O . LYS 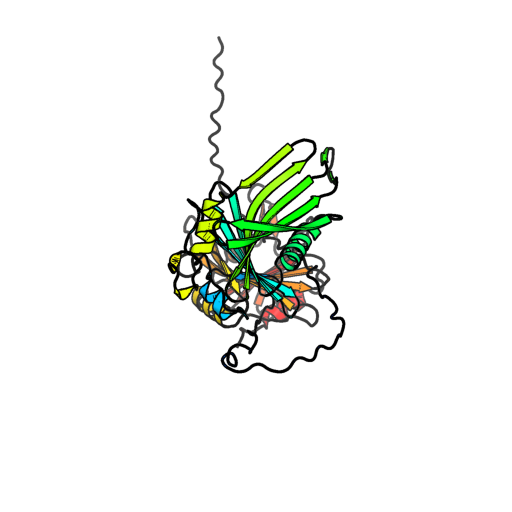A 1 240 ? 14.220 -15.637 -3.991 1.00 72.62 240 LYS A O 1
ATOM 1937 N N . ASP A 1 241 ? 13.326 -17.703 -3.729 1.00 63.19 241 ASP A N 1
ATOM 1938 C CA . ASP A 1 241 ? 12.136 -17.386 -2.909 1.00 63.19 241 ASP A CA 1
ATOM 1939 C C . ASP A 1 241 ? 12.340 -16.222 -1.910 1.00 63.19 241 ASP A C 1
ATOM 1941 O O . ASP A 1 241 ? 11.533 -15.305 -1.805 1.00 63.19 241 ASP A O 1
ATOM 1945 N N . SER A 1 242 ? 13.494 -16.152 -1.234 1.00 66.44 242 SER A N 1
ATOM 1946 C CA . SER A 1 242 ? 13.785 -15.105 -0.237 1.00 66.44 242 SER A CA 1
ATOM 1947 C C . SER A 1 242 ? 14.010 -13.685 -0.785 1.00 66.44 242 SER A C 1
ATOM 1949 O O . SER A 1 242 ? 14.161 -12.747 -0.005 1.00 66.44 242 SER A O 1
ATOM 1951 N N . ASN A 1 243 ? 14.161 -13.506 -2.097 1.00 80.31 243 ASN A N 1
ATOM 1952 C CA . ASN A 1 243 ? 14.543 -12.220 -2.690 1.00 80.31 243 ASN A CA 1
ATOM 1953 C C . ASN A 1 243 ? 13.382 -11.224 -2.790 1.00 80.31 243 ASN A C 1
ATOM 1955 O O . ASN A 1 243 ? 13.624 -10.016 -2.841 1.00 80.31 243 ASN A O 1
ATOM 1959 N N . TYR A 1 244 ? 12.157 -11.742 -2.826 1.00 87.94 244 TYR A N 1
ATOM 1960 C CA . TYR A 1 244 ? 10.933 -10.982 -3.058 1.00 87.94 244 TYR A CA 1
ATOM 1961 C C . TYR A 1 244 ? 9.930 -11.071 -1.902 1.00 87.94 244 TYR A C 1
ATOM 1963 O O . TYR A 1 244 ? 8.812 -10.586 -2.025 1.00 87.94 244 TYR A O 1
ATOM 1971 N N . CYS A 1 245 ? 10.363 -11.614 -0.76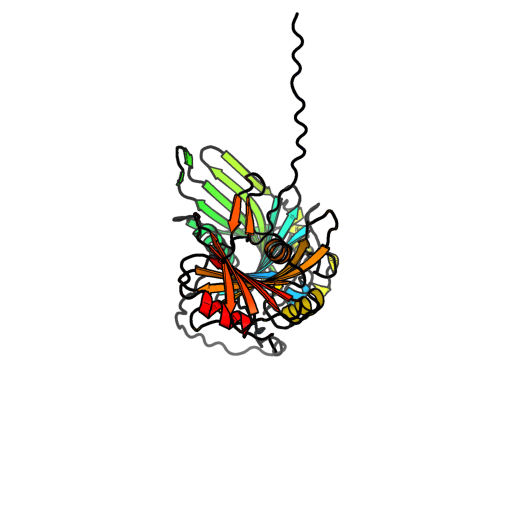5 1.00 84.94 245 CYS A N 1
ATOM 1972 C CA . CYS A 1 245 ? 9.636 -11.561 0.494 1.00 84.94 245 CYS A CA 1
ATOM 1973 C C . CYS A 1 245 ? 10.218 -10.438 1.372 1.00 84.94 245 CYS A C 1
ATOM 1975 O O . CYS A 1 245 ? 11.377 -10.470 1.802 1.00 84.94 245 CYS A O 1
ATOM 1977 N N . ILE A 1 246 ? 9.404 -9.427 1.660 1.00 81.00 246 ILE A N 1
ATOM 1978 C CA . ILE A 1 246 ? 9.689 -8.290 2.542 1.00 81.00 246 ILE A CA 1
ATOM 1979 C C . ILE A 1 246 ? 9.371 -8.684 3.996 1.00 81.00 246 ILE A C 1
ATOM 1981 O O . ILE A 1 246 ? 8.766 -7.914 4.725 1.00 81.00 246 ILE A O 1
ATOM 1985 N N . LYS A 1 247 ? 9.820 -9.870 4.435 1.00 67.62 247 LYS A N 1
ATOM 1986 C CA . LYS A 1 247 ? 9.505 -10.518 5.728 1.00 67.62 247 LYS A CA 1
ATOM 1987 C C . LYS A 1 247 ? 7.995 -10.671 5.986 1.00 67.62 247 LYS A C 1
ATOM 1989 O O . LYS A 1 247 ? 7.210 -9.788 5.696 1.00 67.62 247 LYS A O 1
ATOM 1994 N N . ASP A 1 248 ? 7.574 -11.726 6.667 1.00 55.97 248 ASP A N 1
ATOM 1995 C CA . ASP A 1 248 ? 6.146 -11.928 6.981 1.00 55.97 248 ASP A CA 1
ATOM 1996 C C . ASP A 1 248 ? 5.837 -11.688 8.460 1.00 55.97 248 ASP A C 1
ATOM 1998 O O . ASP A 1 248 ? 6.754 -11.600 9.287 1.00 55.97 248 ASP A O 1
ATOM 2002 N N . LEU A 1 249 ? 4.552 -11.558 8.828 1.00 54.09 249 LEU A N 1
ATOM 2003 C CA . LEU A 1 249 ? 4.158 -11.334 10.229 1.00 54.09 249 LEU A CA 1
ATOM 2004 C C . LEU A 1 249 ? 4.764 -12.396 11.159 1.00 54.09 249 LEU A C 1
ATOM 2006 O O . LEU A 1 249 ? 5.178 -12.065 12.270 1.00 54.09 249 LEU A O 1
ATOM 2010 N N . ASN A 1 250 ? 4.886 -13.639 10.684 1.00 52.69 250 ASN A N 1
ATOM 2011 C CA . ASN A 1 250 ? 5.459 -14.766 11.425 1.00 52.69 250 ASN A CA 1
ATOM 2012 C C . ASN A 1 250 ? 6.995 -14.711 11.571 1.00 52.69 250 ASN A C 1
ATOM 2014 O O . ASN A 1 250 ? 7.536 -15.319 12.495 1.00 52.69 250 ASN A O 1
ATOM 2018 N N . ASP A 1 251 ? 7.684 -13.927 10.736 1.00 55.59 251 ASP A N 1
ATOM 2019 C CA . ASP A 1 251 ? 9.148 -13.764 10.720 1.00 55.59 251 ASP A CA 1
ATOM 2020 C C . ASP A 1 251 ? 9.613 -12.438 11.356 1.00 55.59 251 ASP A C 1
ATOM 2022 O O . ASP A 1 251 ? 10.767 -12.008 11.219 1.00 55.59 251 ASP A O 1
ATOM 2026 N N . GLY A 1 252 ? 8.713 -11.773 12.086 1.00 54.12 252 GLY A N 1
ATOM 2027 C CA . GLY A 1 252 ? 8.975 -10.494 12.740 1.00 54.12 252 GLY A CA 1
ATOM 2028 C C . GLY A 1 252 ? 8.799 -9.287 11.822 1.00 54.12 252 GLY A C 1
ATOM 2029 O O . GLY A 1 252 ? 9.394 -8.238 12.093 1.00 54.12 252 GLY A O 1
ATOM 2030 N N . ASN A 1 253 ? 8.011 -9.411 10.747 1.00 59.25 253 ASN A N 1
ATOM 2031 C CA . ASN A 1 253 ? 7.536 -8.234 10.038 1.00 59.25 253 ASN A CA 1
ATOM 2032 C C . ASN A 1 253 ? 6.560 -7.444 10.912 1.00 59.25 253 ASN A C 1
ATOM 2034 O O . ASN A 1 253 ? 5.781 -8.000 11.691 1.00 59.25 253 ASN A O 1
ATOM 2038 N N . ILE A 1 254 ? 6.653 -6.123 10.809 1.00 66.12 254 ILE A N 1
ATOM 2039 C CA . ILE A 1 254 ? 5.917 -5.224 11.686 1.00 66.12 254 ILE A CA 1
ATOM 2040 C C . ILE A 1 254 ? 4.525 -4.970 11.129 1.00 66.12 254 ILE A C 1
ATOM 2042 O O . ILE A 1 254 ? 3.668 -4.720 11.952 1.00 66.12 254 ILE A O 1
ATOM 2046 N N . GLU A 1 255 ? 4.254 -5.059 9.821 1.00 83.44 255 GLU A N 1
ATOM 2047 C CA . GLU A 1 255 ? 2.959 -4.659 9.245 1.00 83.44 255 GLU A CA 1
ATOM 2048 C C . GLU A 1 255 ? 2.591 -5.450 7.973 1.00 83.44 255 GLU A C 1
ATOM 2050 O O . GLU A 1 255 ? 3.435 -5.678 7.109 1.00 83.44 255 GLU A O 1
ATOM 2055 N N . MET A 1 256 ? 1.321 -5.843 7.843 1.00 88.25 256 MET A N 1
ATOM 2056 C CA . MET A 1 256 ? 0.702 -6.350 6.612 1.00 88.25 256 MET A CA 1
ATOM 2057 C C . MET A 1 256 ? -0.551 -5.531 6.291 1.00 88.25 256 MET A C 1
ATOM 2059 O O . MET A 1 256 ? -1.247 -5.079 7.204 1.00 88.25 256 MET A O 1
ATOM 2063 N N . ASN A 1 257 ? -0.866 -5.371 5.007 1.00 92.56 257 ASN A N 1
ATOM 2064 C CA . ASN A 1 257 ? -2.149 -4.815 4.578 1.00 92.56 257 ASN A CA 1
ATOM 2065 C C . ASN A 1 257 ? -3.162 -5.942 4.365 1.00 92.56 257 ASN A C 1
ATOM 2067 O O . ASN A 1 257 ? -2.786 -7.068 4.058 1.00 92.56 257 ASN A O 1
ATOM 2071 N N . ILE A 1 258 ? -4.442 -5.623 4.533 1.00 94.25 258 ILE A N 1
ATOM 2072 C CA . ILE A 1 258 ? -5.544 -6.576 4.434 1.00 94.25 258 ILE A CA 1
ATOM 2073 C C . ILE A 1 258 ? -6.478 -6.114 3.318 1.00 94.25 258 ILE A C 1
ATOM 2075 O O . ILE A 1 258 ? -7.091 -5.050 3.427 1.00 94.25 258 ILE A O 1
ATOM 2079 N N . TYR A 1 259 ? -6.614 -6.914 2.262 1.00 94.69 259 TYR A N 1
ATOM 2080 C CA . TYR A 1 259 ? -7.466 -6.601 1.113 1.00 94.69 259 TYR A CA 1
ATOM 2081 C C . TYR A 1 259 ? -8.554 -7.638 0.864 1.00 94.69 259 TYR A C 1
ATOM 2083 O O . TYR A 1 259 ? -9.608 -7.278 0.329 1.00 94.69 259 TYR A O 1
ATOM 2091 N N . ASP A 1 260 ? -8.352 -8.891 1.260 1.00 94.12 260 ASP A N 1
ATOM 2092 C CA . ASP A 1 260 ? -9.324 -9.968 1.073 1.00 94.12 260 ASP A CA 1
ATOM 2093 C C . ASP A 1 260 ? -9.390 -10.954 2.256 1.00 94.12 260 ASP A C 1
ATOM 2095 O O . ASP A 1 260 ? -8.906 -10.678 3.351 1.00 94.12 260 ASP A O 1
ATOM 2099 N N . LYS A 1 261 ? -10.097 -12.077 2.063 1.00 92.56 261 LYS A N 1
ATOM 2100 C CA . LYS A 1 261 ? -10.352 -13.057 3.122 1.00 92.56 261 LYS A CA 1
ATOM 2101 C C . LYS A 1 261 ? -9.090 -13.777 3.582 1.00 92.56 261 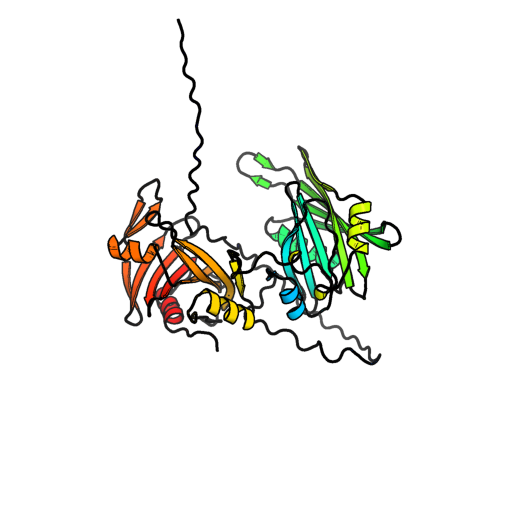LYS A C 1
ATOM 2103 O O . LYS A 1 261 ? -8.988 -14.065 4.768 1.00 92.56 261 LYS A O 1
ATOM 2108 N N . GLU A 1 262 ? -8.170 -14.085 2.676 1.00 92.50 262 GLU A N 1
ATOM 2109 C CA . GLU A 1 262 ? -6.950 -14.817 3.021 1.00 92.50 262 GLU A CA 1
ATOM 2110 C C . GLU A 1 262 ? -6.055 -13.943 3.906 1.00 92.50 262 GLU A C 1
ATOM 2112 O O . GLU A 1 262 ? -5.581 -14.411 4.940 1.00 92.50 262 GLU A O 1
ATOM 2117 N N . ASP A 1 263 ? -5.960 -12.645 3.595 1.00 93.06 263 ASP A N 1
ATOM 2118 C CA . ASP A 1 263 ? -5.221 -11.687 4.424 1.00 93.06 263 ASP A CA 1
ATOM 2119 C C . ASP A 1 263 ? -5.851 -11.537 5.826 1.00 93.06 263 ASP A C 1
ATOM 2121 O O . ASP A 1 263 ? -5.150 -11.409 6.833 1.00 93.06 263 ASP A O 1
ATOM 2125 N N . ILE A 1 264 ? -7.189 -11.562 5.921 1.00 93.25 264 ILE A N 1
ATOM 2126 C CA . ILE A 1 264 ? -7.889 -11.521 7.215 1.00 93.25 264 ILE A CA 1
ATOM 2127 C C . ILE A 1 264 ? -7.587 -12.788 8.022 1.00 93.25 264 ILE A C 1
ATOM 2129 O O . ILE A 1 264 ? -7.351 -12.688 9.224 1.00 93.25 264 ILE A O 1
ATOM 2133 N N . GLU A 1 265 ? -7.602 -13.971 7.406 1.00 92.94 265 GLU A N 1
ATOM 2134 C CA . GLU A 1 265 ? -7.292 -15.223 8.106 1.00 92.94 265 GLU A CA 1
ATOM 2135 C C . GLU A 1 265 ? -5.841 -15.249 8.612 1.00 92.94 265 GLU A C 1
ATOM 2137 O O . GLU A 1 265 ? -5.588 -15.674 9.743 1.00 92.94 265 GLU A O 1
ATOM 2142 N N . GLU A 1 266 ? -4.887 -14.717 7.844 1.00 90.81 266 GLU A N 1
ATOM 2143 C CA . GLU A 1 266 ? -3.513 -14.523 8.320 1.00 90.81 266 GLU A CA 1
ATOM 2144 C C . GLU A 1 266 ? -3.462 -13.572 9.528 1.00 90.81 266 GLU A C 1
ATOM 2146 O O . GLU A 1 266 ? -2.875 -13.903 10.565 1.00 90.81 266 GLU A O 1
ATOM 2151 N N . ALA A 1 267 ? -4.158 -12.433 9.451 1.00 91.56 267 ALA A N 1
ATOM 2152 C CA . ALA A 1 267 ? -4.243 -11.489 10.558 1.00 91.56 267 ALA A CA 1
ATOM 2153 C C . ALA A 1 267 ? -4.895 -12.109 11.809 1.00 91.56 267 ALA A C 1
ATOM 2155 O O . ALA A 1 267 ? -4.394 -11.908 12.917 1.00 91.56 267 ALA A O 1
ATOM 2156 N N . LYS A 1 268 ? -5.967 -12.904 11.664 1.00 93.06 268 LYS A N 1
ATOM 2157 C CA . LYS A 1 268 ? -6.619 -13.638 12.770 1.00 93.06 268 LYS A CA 1
ATOM 2158 C C . LYS A 1 268 ? -5.629 -14.550 13.490 1.00 93.06 268 LYS A C 1
ATOM 2160 O O . LYS A 1 268 ? -5.575 -14.549 14.724 1.00 93.06 268 LYS A O 1
ATOM 2165 N N . ASN A 1 269 ? -4.821 -15.290 12.730 1.00 91.25 269 ASN A N 1
ATOM 2166 C CA . ASN A 1 269 ? -3.807 -16.186 13.282 1.00 91.25 269 ASN A CA 1
ATOM 2167 C C . ASN A 1 269 ? -2.747 -15.420 14.088 1.00 91.25 269 ASN A C 1
ATOM 2169 O O . ASN A 1 269 ? -2.398 -15.848 15.189 1.00 91.25 269 ASN A O 1
ATOM 2173 N N . ALA A 1 270 ? -2.285 -14.269 13.589 1.00 89.00 270 ALA A N 1
ATOM 2174 C CA . ALA A 1 270 ? -1.315 -13.430 14.295 1.00 89.00 270 ALA A CA 1
ATOM 2175 C C . ALA A 1 270 ? -1.906 -12.762 15.555 1.00 89.00 270 ALA A C 1
ATOM 2177 O O . ALA A 1 270 ? -1.263 -12.708 16.604 1.00 89.00 270 ALA A O 1
ATOM 2178 N N . LEU A 1 271 ? -3.146 -12.271 15.475 1.00 90.50 271 LEU A N 1
ATOM 2179 C CA . LEU A 1 271 ? -3.848 -11.610 16.581 1.00 90.50 271 LEU A CA 1
ATOM 2180 C C . LEU A 1 271 ? -4.212 -12.577 17.717 1.00 90.50 271 LEU A C 1
ATOM 2182 O O . LEU A 1 271 ? -4.237 -12.178 18.883 1.00 90.50 271 LEU A O 1
ATOM 2186 N N . GLY A 1 272 ? -4.519 -13.835 17.388 1.00 91.88 272 GLY A N 1
ATOM 2187 C CA . GLY A 1 272 ? -5.016 -14.830 18.341 1.00 91.88 272 GLY A CA 1
ATOM 2188 C C . GLY A 1 272 ? -6.480 -14.621 18.753 1.00 91.88 272 GLY A C 1
ATOM 2189 O O . GLY A 1 272 ? -6.928 -15.195 19.747 1.00 91.88 272 GLY A O 1
ATOM 2190 N N . PHE A 1 273 ? -7.225 -13.793 18.019 1.00 94.19 273 PHE A N 1
ATOM 2191 C CA . PHE A 1 273 ? -8.663 -13.574 18.181 1.00 94.19 273 PHE A CA 1
ATOM 2192 C C . PHE A 1 273 ? -9.301 -13.196 16.841 1.00 94.19 273 PHE A C 1
ATOM 2194 O O . PHE A 1 273 ? -8.609 -12.802 15.907 1.00 94.19 273 PHE A O 1
ATOM 2201 N N . ASP A 1 274 ? -10.628 -13.298 16.767 1.00 95.50 274 ASP A N 1
ATOM 2202 C CA . ASP A 1 274 ? -11.405 -12.940 15.579 1.00 95.50 274 ASP A CA 1
ATOM 2203 C C . ASP A 1 274 ? -11.784 -11.443 15.625 1.00 95.50 274 ASP A C 1
ATOM 2205 O O . ASP A 1 274 ? -12.594 -11.051 16.477 1.00 95.50 274 ASP A O 1
ATOM 2209 N N . PRO A 1 275 ? -11.164 -10.570 14.807 1.00 96.25 275 PRO A N 1
ATOM 2210 C CA . PRO A 1 275 ? -11.360 -9.135 14.914 1.00 96.25 275 PRO A CA 1
ATOM 2211 C C . PRO A 1 275 ? -12.701 -8.717 14.317 1.00 96.25 275 PRO A C 1
ATOM 2213 O O . PRO A 1 275 ? -13.112 -9.181 13.255 1.00 96.25 275 PRO A O 1
ATOM 2216 N N . LYS A 1 276 ? -13.360 -7.745 14.949 1.00 97.19 276 LYS A N 1
ATOM 2217 C CA . LYS A 1 276 ? -14.518 -7.070 14.356 1.00 97.19 276 LYS A CA 1
ATOM 2218 C C . LYS A 1 276 ? -14.097 -6.368 13.066 1.00 97.19 276 LYS A C 1
ATOM 2220 O O . LYS A 1 276 ? -13.137 -5.595 13.072 1.00 97.19 276 LYS A O 1
ATOM 2225 N N . PHE A 1 277 ? -14.810 -6.604 11.970 1.00 96.69 277 PHE A N 1
ATOM 2226 C CA . PHE A 1 277 ? -14.396 -6.116 10.651 1.00 96.69 277 PHE A CA 1
ATOM 2227 C C . PHE A 1 277 ? -15.591 -5.594 9.834 1.00 96.69 277 PHE A C 1
ATOM 2229 O O . PHE A 1 277 ? -15.953 -6.162 8.801 1.00 96.69 277 PHE A O 1
ATOM 2236 N N . PRO A 1 278 ? -16.268 -4.527 10.297 1.00 95.38 278 PRO A N 1
ATOM 2237 C CA . PRO A 1 278 ? -17.365 -3.941 9.539 1.00 95.38 278 PRO A CA 1
ATOM 2238 C C . PRO A 1 278 ? -16.836 -3.285 8.257 1.00 95.38 278 PRO A C 1
ATOM 2240 O O . PRO A 1 278 ? -16.092 -2.319 8.308 1.00 95.38 278 PRO A O 1
ATOM 2243 N N . ILE A 1 279 ? -17.259 -3.763 7.086 1.00 93.44 279 ILE A N 1
ATOM 2244 C CA . ILE A 1 279 ? -16.891 -3.141 5.795 1.00 93.44 279 ILE A CA 1
ATOM 2245 C C . ILE A 1 279 ? -17.534 -1.748 5.660 1.00 93.44 279 ILE A C 1
ATOM 2247 O O . ILE A 1 279 ? -16.993 -0.837 5.028 1.00 93.44 279 ILE A O 1
ATOM 2251 N N . ARG A 1 280 ? -18.704 -1.574 6.276 1.00 92.81 280 ARG A N 1
ATOM 2252 C CA . ARG A 1 280 ? -19.494 -0.348 6.259 1.00 92.81 280 ARG A CA 1
ATOM 2253 C C . ARG A 1 280 ? -20.071 -0.091 7.643 1.00 92.81 280 ARG A C 1
ATOM 2255 O O . ARG A 1 280 ? -20.570 -1.016 8.276 1.00 92.81 280 ARG A O 1
ATOM 2262 N N . ILE A 1 281 ? -20.001 1.162 8.077 1.00 91.50 281 ILE A N 1
ATOM 2263 C CA . ILE A 1 281 ? -20.534 1.628 9.363 1.00 91.50 281 ILE A CA 1
ATOM 2264 C C . ILE A 1 281 ? -21.850 2.378 9.166 1.00 91.50 281 ILE A C 1
ATOM 2266 O O . ILE A 1 281 ? -22.786 2.215 9.937 1.00 91.50 281 ILE A O 1
ATOM 2270 N N . SER A 1 282 ? -21.940 3.158 8.092 1.00 86.62 282 SER A N 1
ATOM 2271 C CA . SER A 1 282 ? -23.150 3.850 7.645 1.00 86.62 282 SER A CA 1
ATOM 2272 C C . SER A 1 282 ? -23.145 3.958 6.120 1.00 86.62 282 SER A C 1
ATOM 2274 O O . SER A 1 282 ? -22.157 3.622 5.461 1.00 86.62 282 SER A O 1
ATOM 2276 N N . ASP A 1 283 ? -24.229 4.457 5.529 1.00 85.38 283 ASP A N 1
ATOM 2277 C CA . ASP A 1 283 ? -24.314 4.640 4.075 1.00 85.38 283 ASP A CA 1
ATOM 2278 C C . ASP A 1 283 ? -23.167 5.496 3.506 1.00 85.38 283 ASP A C 1
ATOM 2280 O O . ASP A 1 283 ? -22.734 5.268 2.376 1.00 85.38 283 ASP A O 1
ATOM 2284 N N . ASP A 1 284 ? -22.623 6.426 4.289 1.00 88.25 284 ASP A N 1
ATOM 2285 C CA . ASP A 1 284 ? -21.552 7.338 3.891 1.00 88.25 284 ASP A CA 1
ATOM 2286 C C . ASP A 1 284 ? -20.163 6.991 4.453 1.00 88.25 284 ASP A C 1
ATOM 2288 O O . ASP A 1 284 ? -19.186 7.574 3.989 1.00 88.25 284 ASP A O 1
ATOM 2292 N N . ILE A 1 285 ? -20.050 6.057 5.408 1.00 90.62 285 ILE A N 1
ATOM 2293 C CA . ILE A 1 285 ? -18.778 5.667 6.040 1.00 90.62 285 ILE A CA 1
ATOM 2294 C C . ILE A 1 285 ? -18.460 4.207 5.710 1.00 90.62 285 ILE A C 1
ATOM 2296 O O . ILE A 1 285 ? -19.070 3.272 6.243 1.00 90.62 285 ILE A O 1
ATOM 2300 N N . SER A 1 286 ? -17.446 4.010 4.871 1.00 92.12 286 SER A N 1
ATOM 2301 C CA . SER A 1 286 ? -16.930 2.696 4.483 1.00 92.12 286 SER A CA 1
ATOM 2302 C C . SER A 1 286 ? -15.450 2.554 4.805 1.00 92.12 286 SER A C 1
ATOM 2304 O O . SER A 1 286 ? -14.721 3.545 4.910 1.00 92.12 286 SER A O 1
ATOM 2306 N N . ILE A 1 287 ? -15.012 1.307 4.945 1.00 93.38 287 ILE A N 1
ATOM 2307 C CA . ILE A 1 287 ? -13.601 0.984 5.096 1.00 93.38 287 ILE A CA 1
ATOM 2308 C C . ILE A 1 287 ? -12.842 1.375 3.819 1.00 93.38 287 ILE A C 1
ATOM 2310 O O . ILE A 1 287 ? -13.334 1.199 2.704 1.00 93.38 287 ILE A O 1
ATOM 2314 N N . THR A 1 288 ? -11.654 1.944 3.979 1.00 92.50 288 THR A N 1
ATOM 2315 C CA . THR A 1 288 ? -10.780 2.380 2.881 1.00 92.50 288 THR A CA 1
ATOM 2316 C C . THR A 1 288 ? -9.421 1.709 2.906 1.00 92.50 288 THR A C 1
ATOM 2318 O O . THR A 1 288 ? -8.770 1.626 1.868 1.00 92.50 288 THR A O 1
ATOM 2321 N N . ASN A 1 289 ? -8.977 1.254 4.077 1.00 94.50 289 ASN A N 1
ATOM 2322 C CA . ASN A 1 289 ? -7.776 0.447 4.224 1.00 94.50 289 ASN A CA 1
ATOM 2323 C C . ASN A 1 289 ? -7.851 -0.376 5.515 1.00 94.50 289 ASN A C 1
ATOM 2325 O O . ASN A 1 289 ? -8.614 -0.036 6.425 1.00 94.50 289 ASN A O 1
ATOM 2329 N N . SER A 1 290 ? -7.030 -1.412 5.620 1.00 95.56 290 SER A N 1
ATOM 2330 C CA . SER A 1 290 ? -6.834 -2.152 6.861 1.00 95.56 290 SER A CA 1
ATOM 2331 C C . SER A 1 290 ? -5.417 -2.702 6.937 1.00 95.56 290 SER A C 1
ATOM 2333 O O . SER A 1 290 ? -4.875 -3.149 5.927 1.00 95.56 290 SER A O 1
ATOM 2335 N N . THR A 1 291 ? -4.814 -2.645 8.124 1.00 94.19 291 THR A N 1
ATOM 2336 C CA . THR A 1 291 ? -3.489 -3.219 8.377 1.00 94.19 291 THR A CA 1
ATOM 2337 C C . THR A 1 291 ? -3.455 -3.990 9.687 1.00 94.19 291 THR A C 1
ATOM 2339 O O . THR A 1 291 ? -4.103 -3.606 10.661 1.00 94.19 291 THR A O 1
ATOM 2342 N N . ALA A 1 292 ? -2.685 -5.073 9.731 1.00 91.69 292 ALA A N 1
ATOM 2343 C CA . ALA A 1 292 ? -2.329 -5.763 10.966 1.00 91.69 292 ALA A CA 1
ATOM 2344 C C . ALA A 1 292 ? -0.837 -5.581 11.225 1.00 91.69 292 ALA A C 1
ATOM 2346 O O . ALA A 1 292 ? -0.025 -5.714 10.313 1.00 91.69 292 ALA A O 1
ATOM 2347 N N . ARG A 1 293 ? -0.471 -5.243 12.463 1.00 87.75 293 ARG A N 1
ATOM 2348 C CA . ARG A 1 293 ? 0.907 -4.897 12.806 1.00 87.75 293 ARG A CA 1
ATOM 2349 C C . ARG A 1 293 ? 1.327 -5.309 14.206 1.00 87.75 293 ARG A C 1
ATOM 2351 O O . ARG A 1 293 ? 0.514 -5.306 15.126 1.00 87.75 293 ARG A O 1
ATOM 2358 N N . LEU A 1 294 ? 2.611 -5.604 14.389 1.00 83.50 294 LEU A N 1
ATOM 2359 C CA . LEU A 1 294 ? 3.204 -5.837 15.701 1.00 83.50 294 LEU A CA 1
ATOM 2360 C C . LEU A 1 294 ? 3.443 -4.499 16.409 1.00 83.50 294 LEU A C 1
ATOM 2362 O O . LEU A 1 294 ? 4.209 -3.655 15.947 1.00 83.50 294 LEU A O 1
ATOM 2366 N N . VAL A 1 295 ? 2.818 -4.311 17.567 1.00 78.00 295 VAL A N 1
ATOM 2367 C CA . VAL A 1 295 ? 2.983 -3.123 18.406 1.00 78.00 295 VAL A CA 1
ATOM 2368 C C . VAL A 1 295 ? 3.725 -3.514 19.681 1.00 78.00 295 VAL A C 1
ATOM 2370 O O . VAL A 1 295 ? 3.348 -4.456 20.378 1.00 78.00 295 VAL A O 1
ATOM 2373 N N . GLY A 1 296 ? 4.803 -2.791 19.988 1.00 67.69 296 GLY A N 1
ATOM 2374 C CA . GLY A 1 296 ? 5.512 -2.914 21.259 1.00 67.69 296 GLY A CA 1
ATOM 2375 C C . GLY A 1 296 ? 4.852 -2.073 22.351 1.00 67.69 296 GLY A C 1
ATOM 2376 O O . GLY A 1 296 ? 4.657 -0.870 22.176 1.00 67.69 296 GLY A O 1
ATOM 2377 N N . ASP A 1 297 ? 4.545 -2.686 23.493 1.00 58.53 297 ASP A N 1
ATOM 2378 C CA . ASP A 1 297 ? 4.189 -1.978 24.721 1.00 58.53 297 ASP A CA 1
ATOM 2379 C C . ASP A 1 297 ? 5.464 -1.674 25.526 1.00 58.53 297 ASP A C 1
ATOM 2381 O O . ASP A 1 297 ? 6.128 -2.579 26.044 1.00 58.53 297 ASP A O 1
ATOM 2385 N N . PHE A 1 298 ? 5.826 -0.391 25.613 1.00 50.66 298 PHE A N 1
ATOM 2386 C CA . PHE A 1 298 ? 7.042 0.073 26.292 1.00 50.66 298 PHE A CA 1
ATOM 2387 C C . PHE A 1 298 ? 6.857 0.356 27.791 1.00 50.66 298 PHE A C 1
ATOM 2389 O O . PHE A 1 298 ? 7.765 0.890 28.437 1.00 50.66 298 PHE A O 1
ATOM 2396 N N . ASN A 1 299 ? 5.732 -0.028 28.399 1.00 47.66 299 ASN A N 1
ATOM 2397 C CA . ASN A 1 299 ? 5.540 0.196 29.828 1.00 47.66 299 ASN A CA 1
ATOM 2398 C C . ASN A 1 299 ? 6.293 -0.829 30.705 1.00 47.66 299 ASN A C 1
ATOM 2400 O O . ASN A 1 299 ? 6.077 -2.037 30.645 1.00 47.66 299 ASN A O 1
ATOM 2404 N N . ASN A 1 300 ? 7.128 -0.315 31.619 1.00 44.12 300 ASN A N 1
ATOM 2405 C CA . ASN A 1 300 ? 7.818 -1.031 32.712 1.00 44.12 300 ASN A CA 1
ATOM 2406 C C . ASN A 1 300 ? 9.011 -1.947 32.351 1.00 44.12 300 ASN A C 1
ATOM 2408 O O . ASN A 1 300 ? 9.238 -2.940 33.047 1.00 44.12 300 ASN A O 1
ATOM 2412 N N . ASN A 1 301 ? 9.824 -1.616 31.339 1.00 46.66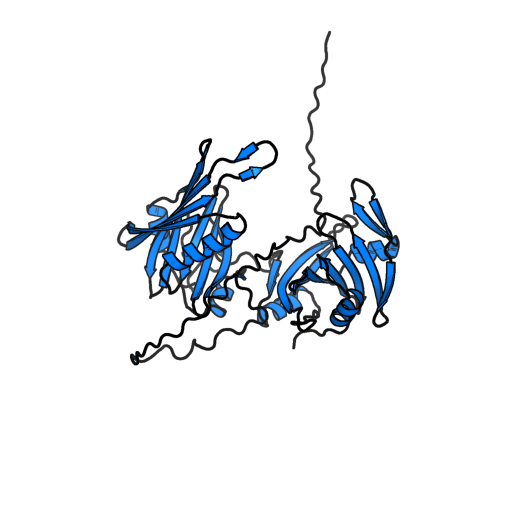 301 ASN A N 1
ATOM 2413 C CA . ASN A 1 301 ? 11.056 -2.361 30.990 1.00 46.66 301 ASN A CA 1
ATOM 2414 C C . ASN A 1 301 ? 10.841 -3.862 30.677 1.00 46.66 301 ASN A C 1
ATOM 2416 O O . ASN A 1 301 ? 11.796 -4.641 30.696 1.00 46.66 301 ASN A O 1
ATOM 2420 N N . LYS A 1 302 ? 9.603 -4.281 30.396 1.00 50.75 302 LYS A N 1
ATOM 2421 C CA . LYS A 1 302 ? 9.272 -5.603 29.860 1.00 50.75 302 LYS A CA 1
ATOM 2422 C C . LYS A 1 302 ? 8.547 -5.380 28.548 1.00 50.75 302 LYS A C 1
ATOM 2424 O O . LYS A 1 302 ? 7.366 -5.062 28.559 1.00 50.75 302 LYS A O 1
ATOM 2429 N N . GLU A 1 303 ? 9.280 -5.519 27.454 1.00 55.62 303 GLU A N 1
ATOM 2430 C CA . GLU A 1 303 ? 8.735 -5.480 26.103 1.00 55.62 303 GLU A CA 1
ATOM 2431 C C . GLU A 1 303 ? 7.641 -6.550 25.989 1.00 55.62 303 GLU A C 1
ATOM 2433 O O . GLU A 1 303 ? 7.915 -7.751 25.999 1.00 55.62 303 GLU A O 1
ATOM 2438 N N . LYS A 1 304 ? 6.381 -6.110 25.989 1.00 63.72 304 LYS A N 1
ATOM 2439 C CA . LYS A 1 304 ? 5.252 -6.952 25.608 1.00 63.72 304 LYS A CA 1
ATOM 2440 C C . LYS A 1 304 ? 4.858 -6.529 24.209 1.00 63.72 304 LYS A C 1
ATOM 2442 O O . LYS A 1 304 ? 4.203 -5.508 24.032 1.00 63.72 304 LYS A O 1
ATOM 2447 N N . THR A 1 305 ? 5.296 -7.286 23.219 1.00 74.19 305 THR A N 1
ATOM 2448 C CA . THR A 1 305 ? 4.803 -7.130 21.857 1.00 74.19 305 THR A CA 1
ATOM 2449 C C . THR A 1 305 ? 3.467 -7.854 21.719 1.00 74.19 305 THR A C 1
ATOM 2451 O O . THR A 1 305 ? 3.255 -8.927 22.286 1.00 74.19 305 THR A O 1
ATOM 2454 N N . CYS A 1 306 ? 2.536 -7.241 21.001 1.00 81.25 306 CYS A N 1
ATOM 2455 C CA . CYS A 1 306 ? 1.266 -7.847 20.616 1.00 81.25 306 CYS A CA 1
ATOM 2456 C C . CYS A 1 306 ? 0.871 -7.340 19.233 1.00 81.25 306 CYS A C 1
ATOM 2458 O O . CYS A 1 306 ? 1.223 -6.216 18.872 1.00 81.25 306 CYS A O 1
ATOM 2460 N N . TYR A 1 307 ? 0.123 -8.135 18.477 1.00 87.56 307 TYR A N 1
ATOM 2461 C CA . TYR A 1 307 ? -0.441 -7.658 17.222 1.00 87.56 307 TYR A CA 1
ATOM 2462 C C . TYR A 1 307 ? -1.670 -6.779 17.476 1.00 87.56 307 TYR A C 1
ATOM 2464 O O . TYR A 1 307 ? -2.455 -7.013 18.398 1.00 87.56 307 TYR A O 1
ATOM 2472 N N . GLU A 1 308 ? -1.812 -5.755 16.646 1.00 91.62 308 GLU A N 1
ATOM 2473 C CA . GLU A 1 308 ? -2.949 -4.848 16.565 1.00 91.62 308 GLU A CA 1
ATOM 2474 C C . GLU A 1 308 ? -3.446 -4.836 15.122 1.00 91.62 308 GLU A C 1
ATOM 2476 O O . GLU A 1 308 ? -2.643 -4.778 14.192 1.00 91.62 308 GLU A O 1
ATOM 2481 N N . ILE A 1 309 ? -4.762 -4.838 14.935 1.00 94.56 309 ILE A N 1
ATOM 2482 C CA . ILE A 1 309 ? -5.386 -4.565 13.639 1.00 94.56 309 ILE A CA 1
ATOM 2483 C C . ILE A 1 309 ? -5.977 -3.162 13.639 1.00 94.56 309 ILE A C 1
ATOM 2485 O O . ILE A 1 309 ? -6.634 -2.764 14.601 1.00 94.56 309 ILE A O 1
ATOM 2489 N N . ASN A 1 310 ? -5.743 -2.425 12.558 1.00 95.25 310 ASN A N 1
ATOM 2490 C CA . ASN A 1 310 ? -6.198 -1.065 12.325 1.00 95.25 310 ASN A CA 1
ATOM 2491 C C . ASN A 1 310 ? -7.060 -1.021 11.070 1.00 95.25 310 ASN A C 1
ATOM 2493 O O . ASN A 1 310 ? -6.570 -1.216 9.965 1.00 95.25 310 ASN A O 1
ATOM 2497 N N . ASN A 1 311 ? -8.336 -0.701 11.243 1.00 96.62 311 ASN A N 1
ATOM 2498 C CA . ASN A 1 311 ? -9.265 -0.462 10.151 1.00 96.62 311 ASN A CA 1
ATOM 2499 C C . ASN A 1 311 ? -9.434 1.046 9.952 1.00 96.62 311 ASN A C 1
ATOM 2501 O O . ASN A 1 311 ? -9.715 1.779 10.903 1.00 96.62 311 ASN A O 1
ATOM 2505 N N . PHE A 1 312 ? -9.281 1.507 8.716 1.00 95.12 312 PHE A N 1
ATOM 2506 C CA . PHE A 1 312 ? -9.379 2.914 8.343 1.00 95.12 312 PHE A CA 1
ATOM 2507 C C . PHE A 1 312 ? -10.666 3.145 7.568 1.00 95.12 312 PHE A C 1
ATOM 2509 O O . PHE A 1 312 ? -10.946 2.433 6.609 1.00 95.12 312 PHE A O 1
ATOM 2516 N N . TYR A 1 313 ? -11.426 4.157 7.967 1.00 92.62 313 TYR A N 1
ATOM 2517 C CA . TYR A 1 313 ? -12.681 4.547 7.340 1.00 92.62 313 TYR A CA 1
ATOM 2518 C C . TYR A 1 313 ? -12.628 6.019 6.983 1.00 92.62 313 TYR A C 1
ATOM 2520 O O . TYR A 1 313 ? -11.926 6.809 7.622 1.00 92.62 313 TYR A O 1
ATOM 2528 N N . SER A 1 314 ? -13.415 6.417 5.996 1.00 89.19 314 SER A N 1
ATOM 2529 C CA . SER A 1 314 ? -13.587 7.830 5.686 1.00 89.19 314 SER A CA 1
ATOM 2530 C C . SER A 1 314 ? -14.939 8.109 5.063 1.00 89.19 314 SER A C 1
ATOM 2532 O O . SER A 1 314 ? -15.613 7.213 4.555 1.00 89.19 314 SER A O 1
ATOM 2534 N N . ASN A 1 315 ? -15.314 9.380 5.124 1.00 84.06 315 ASN A N 1
ATOM 2535 C CA . ASN A 1 315 ? -16.372 9.974 4.330 1.00 84.06 315 ASN A CA 1
ATOM 2536 C C . ASN A 1 315 ? -15.912 11.363 3.856 1.00 84.06 315 ASN A C 1
ATOM 2538 O O . ASN A 1 315 ? -14.760 11.758 4.039 1.00 84.06 315 ASN A O 1
ATOM 2542 N N . GLN A 1 316 ? -16.819 12.140 3.267 1.00 82.25 316 GLN A N 1
ATOM 2543 C CA . GLN A 1 316 ? -16.524 13.512 2.832 1.00 82.25 316 GLN A CA 1
ATOM 2544 C C . GLN A 1 316 ? -16.161 14.480 3.980 1.00 82.25 316 GLN A C 1
ATOM 2546 O O . GLN A 1 316 ? -15.586 15.534 3.722 1.00 82.25 316 GLN A O 1
ATOM 2551 N N . ASN A 1 317 ? -16.504 14.146 5.229 1.00 81.69 317 ASN A N 1
ATOM 2552 C CA . ASN A 1 317 ? -16.370 15.026 6.393 1.00 81.69 317 ASN A CA 1
ATOM 2553 C C . ASN A 1 317 ? -15.138 14.716 7.256 1.00 81.69 317 ASN A C 1
ATOM 2555 O O . ASN A 1 317 ? -14.732 15.556 8.060 1.00 81.69 317 ASN A O 1
ATOM 2559 N N . GLY A 1 318 ? -14.545 13.529 7.120 1.00 86.31 318 GLY A N 1
ATOM 2560 C CA . GLY A 1 318 ? -13.399 13.137 7.926 1.00 86.31 318 GLY A CA 1
ATOM 2561 C C . GLY A 1 318 ? -12.985 11.681 7.761 1.00 86.31 318 GLY A C 1
ATOM 2562 O O . GLY A 1 318 ? -13.397 10.984 6.832 1.00 86.31 318 GLY A O 1
ATOM 2563 N N . SER A 1 319 ? -12.142 11.227 8.685 1.00 91.12 319 SER A N 1
ATOM 2564 C CA . SER A 1 319 ? -11.658 9.845 8.731 1.00 91.12 319 SER A CA 1
ATOM 2565 C C . SER A 1 319 ? -11.743 9.260 10.136 1.00 91.12 319 SER A C 1
ATOM 2567 O O . SER A 1 319 ? -11.761 9.988 11.130 1.00 91.12 319 SER A O 1
ATOM 2569 N N . ILE A 1 320 ? -11.827 7.935 10.212 1.00 94.00 320 ILE A N 1
ATOM 2570 C CA . ILE A 1 320 ? -11.926 7.177 11.456 1.00 94.00 320 ILE A CA 1
ATOM 2571 C C . ILE A 1 320 ? -10.881 6.068 11.429 1.00 94.00 320 ILE A C 1
ATOM 2573 O O . ILE A 1 320 ? -10.749 5.359 10.432 1.00 94.00 320 ILE A O 1
ATOM 2577 N N . THR A 1 321 ? -10.180 5.879 12.538 1.00 95.69 321 THR A N 1
ATOM 2578 C CA . THR A 1 321 ? -9.372 4.683 12.783 1.00 95.69 321 THR A CA 1
ATOM 2579 C C . THR A 1 321 ? -10.049 3.845 13.853 1.00 95.69 321 THR A C 1
ATOM 2581 O O . THR A 1 321 ? -10.384 4.367 14.914 1.00 95.69 321 THR A O 1
ATOM 2584 N N . PHE A 1 322 ? -10.233 2.556 13.580 1.00 96.88 322 PHE A N 1
ATOM 2585 C CA . PHE A 1 322 ? -10.728 1.569 14.531 1.00 96.88 322 PHE A CA 1
ATOM 2586 C C . PHE A 1 322 ? -9.665 0.494 14.756 1.00 96.88 322 PHE A C 1
ATOM 2588 O O . PHE A 1 322 ? -9.367 -0.286 13.850 1.00 96.88 322 PHE A O 1
ATOM 2595 N N . SER A 1 323 ? -9.106 0.464 15.962 1.00 96.25 323 SER A N 1
ATOM 2596 C CA . SER A 1 323 ? -8.010 -0.422 16.347 1.00 96.25 323 SER A CA 1
ATOM 2597 C C . SER A 1 323 ? -8.466 -1.477 17.348 1.00 96.25 323 SER A C 1
ATOM 2599 O O . SER A 1 323 ? -9.282 -1.187 18.229 1.00 96.25 323 SER A O 1
ATOM 2601 N N . GLN A 1 324 ? -7.911 -2.685 17.239 1.00 96.12 324 GLN A N 1
ATOM 2602 C CA . GLN A 1 324 ? -8.179 -3.807 18.142 1.00 96.12 324 GLN A CA 1
ATOM 2603 C C . GLN A 1 324 ? -6.879 -4.519 18.506 1.00 96.12 324 GLN A C 1
ATOM 2605 O O . GLN A 1 324 ? -6.085 -4.838 17.623 1.00 96.12 324 GLN A O 1
ATOM 2610 N N . SER A 1 325 ? -6.675 -4.801 19.792 1.00 93.38 325 SER A N 1
ATOM 2611 C CA . SER A 1 325 ? -5.499 -5.528 20.280 1.00 93.38 325 SER A CA 1
ATOM 2612 C C . SER A 1 325 ? -5.798 -6.306 21.561 1.00 93.38 325 SER A C 1
ATOM 2614 O O . SER A 1 325 ? -6.683 -5.949 22.338 1.00 93.38 325 SER A O 1
ATOM 2616 N N . ALA A 1 326 ? -5.023 -7.359 21.822 1.00 91.12 326 ALA A N 1
ATOM 2617 C CA . ALA A 1 326 ? -5.063 -8.106 23.079 1.00 91.12 326 ALA A CA 1
ATOM 2618 C C . ALA A 1 326 ? -4.402 -7.356 24.258 1.00 91.12 326 ALA A C 1
ATOM 2620 O O . ALA A 1 326 ? -4.533 -7.782 25.408 1.00 91.12 326 ALA A O 1
ATOM 2621 N N . ASN A 1 327 ? -3.696 -6.247 24.002 1.00 85.81 327 ASN A N 1
ATOM 2622 C CA . ASN A 1 327 ? -3.074 -5.415 25.033 1.00 85.81 327 ASN A CA 1
ATOM 2623 C C . ASN A 1 327 ? -3.245 -3.914 24.730 1.00 85.81 327 ASN A C 1
ATOM 2625 O O . ASN A 1 327 ? -3.253 -3.500 23.574 1.00 85.81 327 ASN A O 1
ATOM 2629 N N . SER A 1 328 ? -3.358 -3.083 25.770 1.00 85.38 328 SER A N 1
ATOM 2630 C CA . SER A 1 328 ? -3.398 -1.624 25.626 1.00 85.38 328 SER A CA 1
ATOM 2631 C C . SER A 1 328 ? -2.876 -0.916 26.872 1.00 85.38 328 SER A C 1
ATOM 2633 O O . SER A 1 328 ? -3.568 -0.786 27.886 1.00 85.38 328 SER A O 1
ATOM 2635 N N . SER A 1 329 ? -1.672 -0.360 26.752 1.00 79.12 329 SER A N 1
ATOM 2636 C CA . SER A 1 329 ? -1.082 0.524 27.758 1.00 79.12 329 SER A CA 1
ATOM 2637 C C . SER A 1 329 ? -1.934 1.760 28.034 1.00 79.12 329 SER A C 1
ATOM 2639 O O . SER A 1 329 ? -2.041 2.191 29.181 1.00 79.12 329 SER A O 1
ATOM 2641 N N . VAL A 1 330 ? -2.572 2.304 26.995 1.00 81.88 330 VAL A N 1
ATOM 2642 C CA . VAL A 1 330 ? -3.440 3.483 27.090 1.00 81.88 330 VAL A CA 1
ATOM 2643 C C . VAL A 1 330 ? -4.649 3.192 27.976 1.00 81.88 330 VAL A C 1
ATOM 2645 O O . VAL A 1 330 ? -4.942 3.966 28.887 1.00 81.88 330 VAL A O 1
ATOM 2648 N N . TYR A 1 331 ? -5.340 2.067 27.758 1.00 86.88 331 TYR A N 1
ATOM 2649 C CA . TYR A 1 331 ? -6.486 1.695 28.591 1.00 86.88 331 TYR A CA 1
ATOM 2650 C C . TYR A 1 331 ? -6.074 1.454 30.047 1.00 86.88 331 TYR A C 1
ATOM 2652 O O . TYR A 1 331 ? -6.731 1.940 30.972 1.00 86.88 331 TYR A O 1
ATOM 2660 N N . ASP A 1 332 ? -4.974 0.730 30.259 1.00 85.31 332 ASP A N 1
ATOM 2661 C CA . ASP A 1 332 ? -4.477 0.414 31.596 1.00 85.31 332 ASP A CA 1
ATOM 2662 C C . ASP A 1 332 ? -4.054 1.687 32.362 1.00 85.31 332 ASP A C 1
ATOM 2664 O O . ASP A 1 332 ? -4.335 1.817 33.560 1.00 85.31 332 ASP A O 1
ATOM 2668 N N . GLU A 1 333 ? -3.451 2.671 31.681 1.00 84.31 333 GLU A N 1
ATOM 2669 C CA . GLU A 1 333 ? -3.136 3.981 32.263 1.00 84.31 333 GLU A CA 1
ATOM 2670 C C . GLU A 1 333 ? -4.408 4.752 32.637 1.00 84.31 333 GLU A C 1
ATOM 2672 O O . GLU A 1 333 ? -4.514 5.249 33.762 1.00 84.31 333 GLU A O 1
ATOM 2677 N N . ILE A 1 334 ? -5.403 4.797 31.746 1.00 87.81 334 ILE A N 1
ATOM 2678 C CA . ILE A 1 334 ? -6.691 5.450 32.013 1.00 87.81 334 ILE A CA 1
ATOM 2679 C C . ILE A 1 334 ? -7.372 4.833 33.237 1.00 87.81 334 ILE A C 1
ATOM 2681 O O . ILE A 1 334 ? -7.874 5.557 34.102 1.00 87.81 334 ILE A O 1
ATOM 2685 N N . MET A 1 335 ? -7.368 3.504 33.348 1.00 87.44 335 MET A N 1
ATOM 2686 C CA . MET A 1 335 ? -7.953 2.802 34.489 1.00 87.44 335 MET A CA 1
ATOM 2687 C C . MET A 1 335 ? -7.271 3.167 35.807 1.00 87.44 335 MET A C 1
ATOM 2689 O O . MET A 1 335 ? -7.957 3.369 36.813 1.00 87.44 335 MET A O 1
ATOM 2693 N N . LYS A 1 336 ? -5.939 3.281 35.796 1.00 87.19 336 LYS A N 1
ATOM 2694 C CA . LYS A 1 336 ? -5.134 3.593 36.981 1.00 87.19 336 LYS A CA 1
ATOM 2695 C C . LYS A 1 336 ? -5.222 5.065 37.389 1.00 87.19 336 LYS A C 1
ATOM 2697 O O . LYS A 1 336 ? -5.355 5.363 38.573 1.00 87.19 336 LYS A O 1
ATOM 2702 N N . ASN A 1 337 ? -5.136 5.970 36.419 1.00 85.31 337 ASN A N 1
ATOM 2703 C CA . ASN A 1 337 ? -4.878 7.390 36.651 1.00 85.31 337 ASN A CA 1
ATOM 2704 C C . ASN A 1 337 ? -6.102 8.287 36.396 1.00 85.31 337 ASN A C 1
ATOM 2706 O O . ASN A 1 337 ? -6.147 9.414 36.881 1.00 85.31 337 ASN A O 1
ATOM 2710 N N . LYS A 1 338 ? -7.113 7.801 35.659 1.00 83.44 338 LYS A N 1
ATOM 2711 C CA . LYS A 1 338 ? -8.301 8.563 35.214 1.00 83.44 338 LYS A CA 1
ATOM 2712 C C . LYS A 1 338 ? -7.985 9.762 34.304 1.00 83.44 338 LYS A C 1
ATOM 2714 O O . LYS A 1 338 ? -8.813 10.661 34.125 1.00 83.44 338 LYS A O 1
ATOM 2719 N N . TYR A 1 339 ? -6.811 9.759 33.684 1.00 81.50 339 TYR A N 1
ATOM 2720 C CA . TYR A 1 339 ? -6.381 10.713 32.666 1.00 81.50 339 TYR A CA 1
ATOM 2721 C C . TYR A 1 339 ? -5.466 10.023 31.649 1.00 81.50 339 TYR A C 1
ATOM 2723 O O . TYR A 1 339 ? -4.969 8.928 31.903 1.00 81.50 339 TYR A O 1
ATOM 2731 N N . ILE A 1 340 ? -5.234 10.694 30.522 1.00 77.50 340 ILE A N 1
ATOM 2732 C CA . ILE A 1 340 ? -4.187 10.358 29.549 1.00 77.50 340 ILE A CA 1
ATOM 2733 C C . ILE A 1 340 ? -3.095 11.428 29.564 1.00 77.50 340 ILE A C 1
ATOM 2735 O O . ILE A 1 340 ? -3.386 12.612 29.773 1.00 77.50 340 ILE A O 1
ATOM 2739 N N . LYS A 1 341 ? -1.845 11.032 29.321 1.00 71.50 341 LYS A N 1
ATOM 2740 C CA . LYS A 1 341 ? -0.743 11.970 29.084 1.00 71.50 341 LYS A CA 1
ATOM 2741 C C . LYS A 1 341 ? -0.659 12.281 27.596 1.00 71.50 341 LYS A C 1
ATOM 2743 O O . LYS A 1 341 ? -0.471 11.390 26.782 1.00 71.50 341 LYS A O 1
ATOM 2748 N N . ILE A 1 342 ? -0.801 13.554 27.241 1.00 65.44 342 ILE A N 1
ATOM 2749 C CA . ILE A 1 342 ? -0.759 14.006 25.835 1.00 65.44 342 ILE A CA 1
ATOM 2750 C C . ILE A 1 342 ? 0.663 14.424 25.437 1.00 65.44 342 ILE A C 1
ATOM 2752 O O . ILE A 1 342 ? 1.020 14.441 24.263 1.00 65.44 342 ILE A O 1
ATOM 2756 N N . ASN A 1 343 ? 1.493 14.771 26.422 1.00 58.78 343 ASN A N 1
ATOM 2757 C CA . ASN A 1 343 ? 2.881 15.151 26.212 1.00 58.78 343 ASN A CA 1
ATOM 2758 C C . ASN A 1 343 ? 3.710 14.726 27.431 1.00 58.78 343 ASN A C 1
ATOM 2760 O O . ASN A 1 343 ? 3.558 15.306 28.510 1.00 58.78 343 ASN A O 1
ATOM 2764 N N . GLU A 1 344 ? 4.569 13.721 27.251 1.00 53.59 344 GLU A N 1
ATOM 2765 C CA . GLU A 1 344 ? 5.432 13.186 28.312 1.00 53.59 344 GLU A CA 1
ATOM 2766 C C . GLU A 1 344 ? 6.487 14.200 28.781 1.00 53.59 344 GLU A C 1
ATOM 2768 O O . GLU A 1 344 ? 6.829 14.225 29.959 1.00 53.59 344 GLU A O 1
ATOM 2773 N N . GLU A 1 345 ? 6.950 15.097 27.903 1.00 51.22 345 GLU A N 1
ATOM 2774 C CA . GLU A 1 345 ? 7.948 16.121 28.244 1.00 51.22 345 GLU A CA 1
ATOM 2775 C C . GLU A 1 345 ? 7.357 17.265 29.078 1.00 51.22 345 GLU A C 1
ATOM 2777 O O . GLU A 1 345 ? 8.049 17.878 29.890 1.00 51.22 345 GLU A O 1
ATOM 2782 N N . ARG A 1 346 ? 6.070 17.574 28.876 1.00 53.00 346 ARG A N 1
ATOM 2783 C CA . ARG A 1 346 ? 5.383 18.697 29.536 1.00 53.00 346 ARG A CA 1
ATOM 2784 C C . ARG A 1 346 ? 4.445 18.274 30.668 1.00 53.00 346 ARG A C 1
ATOM 2786 O O . ARG A 1 346 ? 3.853 19.154 31.287 1.00 53.00 346 ARG A O 1
ATOM 2793 N N . ASN A 1 347 ? 4.296 16.971 30.933 1.00 61.38 347 ASN A N 1
ATOM 2794 C CA . ASN A 1 347 ? 3.328 16.411 31.889 1.00 61.38 347 ASN A CA 1
ATOM 2795 C C . ASN A 1 347 ? 1.910 16.985 31.708 1.00 61.38 347 ASN A C 1
ATOM 2797 O O . ASN A 1 347 ? 1.225 17.320 32.674 1.00 61.38 347 ASN A O 1
ATOM 2801 N N . VAL A 1 348 ? 1.465 17.136 30.457 1.00 68.44 348 VAL A N 1
ATOM 2802 C CA . VAL A 1 348 ? 0.100 17.608 30.190 1.00 68.44 348 VAL A CA 1
ATOM 2803 C C . VAL A 1 348 ? -0.852 16.426 30.317 1.00 68.44 348 VAL A C 1
ATOM 2805 O O . VAL A 1 348 ? -0.909 15.559 29.442 1.00 68.44 348 VAL A O 1
ATOM 2808 N N . GLU A 1 349 ? -1.592 16.410 31.421 1.00 78.06 349 GLU A N 1
ATOM 2809 C CA . GLU A 1 349 ? -2.623 15.421 31.719 1.00 78.06 349 GLU A CA 1
ATOM 2810 C C . GLU A 1 349 ? -3.983 15.914 31.228 1.00 78.06 349 GLU A C 1
ATOM 2812 O O . GLU A 1 349 ? -4.388 17.052 31.485 1.00 78.06 349 GLU A O 1
ATOM 2817 N N . LYS A 1 350 ? -4.727 15.043 30.546 1.00 76.12 350 LYS A N 1
ATOM 2818 C CA . LYS A 1 350 ? -6.108 15.319 30.159 1.00 76.12 350 LYS A CA 1
ATOM 2819 C C . LYS A 1 350 ? -7.034 14.300 30.786 1.00 76.12 350 LYS A C 1
ATOM 2821 O O . LYS A 1 350 ? -6.935 13.104 30.520 1.00 76.12 350 LYS A O 1
ATOM 2826 N N . LYS A 1 351 ? -7.953 14.791 31.618 1.00 80.06 351 LYS A N 1
ATOM 2827 C CA . LYS A 1 351 ? -9.015 13.959 32.185 1.00 80.06 351 LYS A CA 1
ATOM 2828 C C . LYS A 1 351 ? -9.847 13.357 31.062 1.00 80.06 351 LYS A C 1
ATOM 2830 O O . LYS A 1 351 ? -10.249 14.060 30.135 1.00 80.06 351 LYS A O 1
ATOM 2835 N N . VAL A 1 352 ? -10.120 12.067 31.188 1.00 88.12 352 VAL A N 1
ATOM 2836 C CA . VAL A 1 352 ? -11.042 11.364 30.301 1.00 88.12 352 VAL A CA 1
ATOM 2837 C C . VAL A 1 352 ? -12.464 11.469 30.848 1.00 88.12 352 VAL A C 1
ATOM 2839 O O . VAL A 1 352 ? -12.678 11.524 32.061 1.00 88.12 352 VAL A O 1
ATOM 2842 N N . LYS A 1 353 ? -13.450 11.508 29.955 1.00 90.81 353 LYS A N 1
ATOM 2843 C CA . LYS A 1 353 ? -14.865 11.402 30.307 1.00 90.81 353 LYS A CA 1
ATOM 2844 C C . LYS A 1 353 ? -15.249 9.928 30.294 1.00 90.81 353 LYS A C 1
ATOM 2846 O O . LYS A 1 353 ? -15.144 9.277 29.262 1.00 90.81 353 LYS A O 1
ATOM 2851 N N . GLU A 1 354 ? -15.710 9.416 31.424 1.00 93.44 354 GLU A N 1
ATOM 2852 C CA . GLU A 1 354 ? -16.273 8.069 31.501 1.00 93.44 354 GLU A CA 1
ATOM 2853 C C . GLU A 1 354 ? -17.739 8.085 31.043 1.00 93.44 354 GLU A C 1
ATOM 2855 O O . GLU A 1 354 ? -18.511 8.975 31.410 1.00 93.44 354 GLU A O 1
ATOM 2860 N N . LEU A 1 355 ? -18.104 7.119 30.206 1.00 93.75 355 LEU A N 1
ATOM 2861 C CA . LEU A 1 355 ? -19.421 6.943 29.604 1.00 93.75 355 LEU A CA 1
ATOM 2862 C C . LEU A 1 355 ? -19.846 5.473 29.701 1.00 93.75 355 LEU A C 1
ATOM 2864 O O . LEU A 1 355 ? -19.021 4.578 29.896 1.00 93.75 355 LEU A O 1
ATOM 2868 N N . ARG A 1 356 ? -21.144 5.228 29.510 1.00 92.75 356 ARG A N 1
ATOM 2869 C CA . ARG A 1 356 ? -21.687 3.895 29.239 1.00 92.75 356 ARG A CA 1
ATOM 2870 C C . ARG A 1 356 ? -22.328 3.870 27.862 1.00 92.75 356 ARG A C 1
ATOM 2872 O O . ARG A 1 356 ? -23.226 4.666 27.604 1.00 92.75 356 ARG A O 1
ATOM 2879 N N . ILE A 1 357 ? -21.871 2.954 27.018 1.00 91.12 357 ILE A N 1
ATOM 2880 C CA . ILE A 1 357 ? -22.380 2.706 25.664 1.00 91.12 357 ILE A CA 1
ATOM 2881 C C . ILE A 1 357 ? -22.528 1.187 25.534 1.00 91.12 357 ILE A C 1
ATOM 2883 O O . ILE A 1 357 ? -21.614 0.475 25.937 1.00 91.12 357 ILE A O 1
ATOM 2887 N N . GLU A 1 358 ? -23.681 0.682 25.079 1.00 88.56 358 GLU A N 1
ATOM 2888 C CA . GLU A 1 358 ? -23.966 -0.766 24.961 1.00 88.56 358 GLU A CA 1
ATOM 2889 C C . GLU A 1 358 ? -23.536 -1.589 26.194 1.00 88.56 358 GLU A C 1
ATOM 2891 O O . GLU A 1 358 ? -22.861 -2.608 26.091 1.00 88.56 358 GLU A O 1
ATOM 2896 N N . ASN A 1 359 ? -23.862 -1.103 27.399 1.00 87.94 359 ASN A N 1
ATOM 2897 C CA . ASN A 1 359 ? -23.474 -1.680 28.700 1.00 87.94 359 ASN A CA 1
ATOM 2898 C C . ASN A 1 359 ? -21.964 -1.775 28.998 1.00 87.94 359 ASN A C 1
ATOM 2900 O O . ASN A 1 359 ? -21.591 -2.198 30.095 1.00 87.94 359 ASN A O 1
ATOM 2904 N N . ASN A 1 360 ? -21.098 -1.318 28.099 1.00 91.25 360 ASN A N 1
ATOM 2905 C CA . ASN A 1 360 ? -19.659 -1.274 28.311 1.00 91.25 360 ASN A CA 1
ATOM 2906 C C . ASN A 1 360 ? -19.233 0.050 28.955 1.00 91.25 360 ASN A C 1
ATOM 2908 O O . ASN A 1 360 ? -19.841 1.105 28.750 1.00 91.25 360 ASN A O 1
ATOM 2912 N N . GLN A 1 361 ? -18.159 -0.014 29.739 1.00 94.38 361 GLN A N 1
ATOM 2913 C CA . GLN A 1 361 ? -17.460 1.169 30.229 1.00 94.38 361 GLN A CA 1
ATOM 2914 C C . GLN A 1 361 ? -16.588 1.722 29.100 1.00 94.38 361 GLN A C 1
ATOM 2916 O O . GLN A 1 361 ? -15.714 1.020 28.594 1.00 94.38 361 GLN A O 1
ATOM 2921 N N . VAL A 1 362 ? -16.829 2.976 28.718 1.00 95.19 362 VAL A N 1
ATOM 2922 C CA . VAL A 1 362 ? -16.125 3.634 27.611 1.00 95.19 362 VAL A CA 1
ATOM 2923 C C . VAL A 1 362 ? -15.476 4.918 28.107 1.00 95.19 362 VAL A C 1
ATOM 2925 O O . VAL A 1 362 ? -16.106 5.723 28.797 1.00 95.19 362 VAL A O 1
ATOM 2928 N N . PHE A 1 363 ? -14.220 5.135 27.735 1.00 94.19 363 PHE A N 1
ATOM 2929 C CA . PHE A 1 363 ? -13.489 6.360 28.036 1.00 94.19 363 PHE A CA 1
ATOM 2930 C C . PHE A 1 363 ? -13.399 7.228 26.790 1.00 94.19 363 PHE A C 1
ATOM 2932 O O . PHE A 1 363 ? -12.837 6.812 25.784 1.00 94.19 363 PHE A O 1
ATOM 2939 N N . LYS A 1 364 ? -13.935 8.445 26.873 1.00 92.88 364 LYS A N 1
ATOM 2940 C CA . LYS A 1 364 ? -13.923 9.444 25.805 1.00 92.88 364 LYS A CA 1
ATOM 2941 C C . LYS A 1 364 ? -12.937 10.555 26.128 1.00 92.88 364 LYS A C 1
ATOM 2943 O O . LYS A 1 364 ? -12.951 11.120 27.224 1.00 92.88 364 LYS A O 1
ATOM 2948 N N . SER A 1 365 ? -12.127 10.930 25.152 1.00 89.19 365 SER A N 1
ATOM 2949 C CA . SER A 1 365 ? -11.282 12.117 25.216 1.00 89.19 365 SER A CA 1
ATOM 2950 C C . SER A 1 365 ? -11.364 12.891 23.907 1.00 89.19 365 SER A C 1
ATOM 2952 O O . SER A 1 365 ? -11.596 12.327 22.844 1.00 89.19 365 SER A O 1
ATOM 2954 N N . SER A 1 366 ? -11.208 14.205 23.981 1.00 85.94 366 SER A N 1
ATOM 2955 C CA . SER A 1 366 ? -11.125 15.065 22.799 1.00 85.94 366 SER A CA 1
ATOM 2956 C C . SER A 1 366 ? -9.796 15.785 22.836 1.00 85.94 366 SER A C 1
ATOM 2958 O O . SER A 1 366 ? -9.300 16.074 23.921 1.00 85.94 366 SER A O 1
ATOM 2960 N N . GLN A 1 367 ? -9.220 16.125 21.697 1.00 80.38 367 GLN A N 1
ATOM 2961 C CA . GLN A 1 367 ? -8.039 16.968 21.617 1.00 80.38 367 GLN A CA 1
ATOM 2962 C C . GLN A 1 367 ? -8.261 18.028 20.550 1.00 80.38 367 GLN A C 1
ATOM 2964 O O . GLN A 1 367 ? -8.605 17.728 19.411 1.00 80.38 367 GLN A O 1
ATOM 2969 N N . GLU A 1 368 ? -8.070 19.275 20.963 1.00 73.56 368 GLU A N 1
ATOM 2970 C CA . GLU A 1 368 ? -8.052 20.419 20.067 1.00 73.56 368 GLU A CA 1
ATOM 2971 C C . GLU A 1 368 ? -6.627 20.580 19.532 1.00 73.56 368 GLU A C 1
ATOM 2973 O O . GLU A 1 368 ? -5.647 20.363 20.252 1.00 73.56 368 GLU A O 1
ATOM 2978 N N . GLY A 1 369 ? -6.511 20.919 18.257 1.00 68.62 369 GLY A N 1
ATOM 2979 C CA . GLY A 1 369 ? -5.246 21.037 17.546 1.00 68.62 369 GLY A CA 1
ATOM 2980 C C . GLY A 1 369 ? -5.493 21.465 16.105 1.00 68.62 369 GLY A C 1
ATOM 2981 O O . GLY A 1 369 ? -6.621 21.793 15.744 1.00 68.62 369 GLY A O 1
ATOM 2982 N N . ILE A 1 370 ? -4.442 21.439 15.279 1.00 71.12 370 ILE A N 1
ATOM 2983 C CA . ILE A 1 370 ? -4.558 21.716 13.834 1.00 71.12 370 ILE A CA 1
ATOM 2984 C C . ILE A 1 370 ? -5.564 20.754 13.189 1.00 71.12 370 ILE A C 1
ATOM 2986 O O . ILE A 1 370 ? -6.370 21.163 12.360 1.00 71.12 370 ILE A O 1
ATOM 2990 N N . VAL A 1 371 ? -5.544 19.493 13.625 1.00 74.88 371 VAL A N 1
ATOM 2991 C CA . VAL A 1 371 ? -6.568 18.497 13.314 1.00 74.88 371 VAL A CA 1
ATOM 2992 C C . VAL A 1 371 ? -7.249 18.119 14.630 1.00 74.88 371 VAL A C 1
ATOM 2994 O O . VAL A 1 371 ? -6.620 17.468 15.468 1.00 74.88 371 VAL A O 1
ATOM 2997 N N . PRO A 1 372 ? -8.496 18.561 14.863 1.00 80.94 372 PRO A N 1
ATOM 2998 C CA . PRO A 1 372 ? -9.276 18.120 16.009 1.00 80.94 372 PRO A CA 1
ATOM 2999 C C . PRO A 1 372 ? -9.500 16.609 15.961 1.00 80.94 372 PRO A C 1
ATOM 3001 O O . PRO A 1 372 ? -9.763 16.053 14.890 1.00 80.94 372 PRO A O 1
ATOM 3004 N N . GLN A 1 373 ? -9.427 15.963 17.125 1.00 88.19 373 GLN A N 1
ATOM 3005 C CA . GLN A 1 373 ? -9.680 14.529 17.246 1.00 88.19 373 GLN A CA 1
ATOM 3006 C C . GLN A 1 373 ? -10.522 14.176 18.470 1.00 88.19 373 GLN A C 1
ATOM 3008 O O . GLN A 1 373 ? -10.435 14.823 19.520 1.00 88.19 373 GLN A O 1
ATOM 3013 N N . VAL A 1 374 ? -11.323 13.118 18.347 1.00 90.12 374 VAL A N 1
ATOM 3014 C CA . VAL A 1 374 ? -12.085 12.518 19.450 1.00 90.12 374 VAL A CA 1
ATOM 3015 C C . VAL A 1 374 ? -11.748 11.037 19.518 1.00 90.12 374 VAL A C 1
ATOM 3017 O O . VAL A 1 374 ? -11.849 10.338 18.520 1.00 90.12 374 VAL A O 1
ATOM 3020 N N . ASN A 1 375 ? -11.343 10.564 20.689 1.00 91.75 375 ASN A N 1
ATOM 3021 C CA . ASN A 1 375 ? -10.907 9.196 20.926 1.00 91.75 375 ASN A CA 1
ATOM 3022 C C . ASN A 1 375 ? -11.844 8.510 21.934 1.00 91.75 375 ASN A C 1
ATOM 3024 O O . ASN A 1 375 ? -12.199 9.108 22.956 1.00 91.75 375 ASN A O 1
ATOM 3028 N N . TYR A 1 376 ? -12.213 7.264 21.637 1.00 94.38 376 TYR A N 1
ATOM 3029 C CA . TYR A 1 376 ? -12.944 6.355 22.511 1.00 94.38 376 TYR A CA 1
ATOM 3030 C C . TYR A 1 376 ? -12.137 5.086 22.727 1.00 94.38 376 TYR A C 1
ATOM 3032 O O . TYR A 1 376 ? -11.749 4.439 21.760 1.00 94.38 376 TYR A O 1
ATOM 3040 N N . VAL A 1 377 ? -11.977 4.683 23.985 1.00 94.88 377 VAL A N 1
ATOM 3041 C CA . VAL A 1 377 ? -11.326 3.420 24.345 1.00 94.88 377 VAL A CA 1
ATOM 3042 C C . VAL A 1 377 ? -12.254 2.596 25.228 1.00 94.88 377 VAL A C 1
ATOM 3044 O O . VAL A 1 377 ? -12.839 3.121 26.181 1.00 94.88 377 VAL A O 1
ATOM 3047 N N . TRP A 1 378 ? -12.376 1.304 24.936 1.00 95.88 378 TRP A N 1
ATOM 3048 C CA . TRP A 1 378 ? -13.093 0.350 25.782 1.00 95.88 378 TRP A CA 1
ATOM 3049 C C . TRP A 1 378 ? -12.436 -1.030 25.745 1.00 95.88 378 TRP A C 1
ATOM 3051 O O . TRP A 1 378 ? -11.549 -1.301 24.935 1.00 95.88 378 TRP A O 1
ATOM 3061 N N . LYS A 1 379 ? -12.873 -1.903 26.652 1.00 95.19 379 LYS A N 1
ATOM 3062 C CA . LYS A 1 379 ? -12.443 -3.297 26.720 1.00 95.19 379 LYS A CA 1
ATOM 3063 C C . LYS A 1 379 ? -13.663 -4.204 26.725 1.00 95.19 379 LYS A C 1
ATOM 3065 O O . LYS A 1 379 ? -14.564 -4.012 27.536 1.00 95.19 379 LYS A O 1
ATOM 3070 N N . GLU A 1 380 ? -13.654 -5.213 25.867 1.00 94.62 380 GLU A N 1
ATOM 3071 C CA . GLU A 1 380 ? -14.705 -6.225 25.767 1.00 94.62 380 GLU A CA 1
ATOM 3072 C C . GLU A 1 380 ? -14.059 -7.587 25.482 1.00 94.62 380 GLU A C 1
ATOM 3074 O O . GLU A 1 380 ? -13.188 -7.695 24.625 1.00 94.62 380 GLU A O 1
ATOM 3079 N N . ASN A 1 381 ? -14.453 -8.633 26.218 1.00 92.25 381 ASN A N 1
ATOM 3080 C CA . ASN A 1 381 ? -13.955 -10.007 26.031 1.00 92.25 381 ASN A CA 1
ATOM 3081 C C . ASN A 1 381 ? -12.417 -10.133 25.994 1.00 92.25 381 ASN A C 1
ATOM 3083 O O . ASN A 1 381 ? -11.865 -10.890 25.207 1.00 92.25 381 ASN A O 1
ATOM 3087 N N . ASN A 1 382 ? -11.722 -9.393 26.866 1.00 91.56 382 ASN A N 1
ATOM 3088 C CA . ASN A 1 382 ? -10.254 -9.290 26.923 1.00 91.56 382 ASN A CA 1
ATOM 3089 C C . ASN A 1 382 ? -9.570 -8.636 25.713 1.00 91.56 382 ASN A C 1
ATOM 3091 O O . ASN A 1 382 ? -8.346 -8.540 25.718 1.00 91.56 382 ASN A O 1
ATOM 3095 N N . ILE A 1 383 ? -10.332 -8.110 24.759 1.00 95.31 383 ILE A N 1
ATOM 3096 C CA . ILE A 1 383 ? -9.823 -7.313 23.645 1.00 95.31 383 ILE A CA 1
ATOM 3097 C C . ILE A 1 383 ? -10.012 -5.832 23.963 1.00 95.31 383 ILE A C 1
ATOM 3099 O O . ILE A 1 383 ? -11.033 -5.412 24.519 1.00 95.31 383 ILE A O 1
ATOM 3103 N N . TYR A 1 384 ? -8.992 -5.050 23.648 1.00 94.88 384 TYR A N 1
ATOM 3104 C CA . TYR A 1 384 ? -8.967 -3.607 23.789 1.00 94.88 384 TYR A CA 1
ATOM 3105 C C . TYR A 1 384 ? -9.290 -2.974 22.446 1.00 94.88 384 TYR A C 1
ATOM 3107 O O . TYR A 1 384 ? -8.721 -3.348 21.422 1.00 94.88 384 TYR A O 1
ATOM 3115 N N . TYR A 1 385 ? -10.186 -1.999 22.478 1.00 96.38 385 TYR A N 1
ATOM 3116 C CA . TYR A 1 385 ? -10.686 -1.315 21.302 1.00 96.38 385 TYR A CA 1
ATOM 3117 C C . TYR A 1 385 ? -10.412 0.176 21.420 1.00 96.38 385 TYR A C 1
ATOM 3119 O O . TYR A 1 385 ? -10.550 0.757 22.501 1.00 96.38 385 TYR A O 1
ATOM 3127 N N . ASN A 1 386 ? -10.060 0.793 20.300 1.00 95.25 386 ASN A N 1
ATOM 3128 C CA . ASN A 1 386 ? -9.834 2.225 20.196 1.00 95.25 386 ASN A CA 1
ATOM 3129 C C . ASN A 1 386 ? -10.485 2.749 18.914 1.00 95.25 386 ASN A C 1
ATOM 3131 O O . ASN A 1 386 ? -10.244 2.210 17.839 1.00 95.25 386 ASN A O 1
ATOM 3135 N N . VAL A 1 387 ? -11.298 3.797 19.022 1.00 95.50 387 VAL A N 1
ATOM 3136 C CA . VAL A 1 387 ? -11.852 4.515 17.869 1.00 95.50 387 VAL A CA 1
ATOM 3137 C C . VAL A 1 387 ? -11.397 5.961 17.936 1.00 95.50 387 VAL A C 1
ATOM 3139 O O . VAL A 1 387 ? -11.701 6.666 18.899 1.00 95.50 387 VAL A O 1
ATOM 3142 N N . ILE A 1 388 ? -10.704 6.413 16.895 1.00 93.06 388 ILE A N 1
ATOM 3143 C CA . ILE A 1 388 ? -10.256 7.797 16.748 1.00 93.06 388 ILE A CA 1
ATOM 3144 C C . ILE A 1 388 ? -10.979 8.424 15.564 1.00 93.06 388 ILE A C 1
ATOM 3146 O O . ILE A 1 388 ? -10.875 7.940 14.443 1.00 93.06 388 ILE A O 1
ATOM 3150 N N . PHE A 1 389 ? -11.682 9.519 15.822 1.00 91.56 389 PHE A N 1
ATOM 3151 C CA . PHE A 1 389 ? -12.319 10.363 14.820 1.00 91.56 389 PHE A CA 1
ATOM 3152 C C . PHE A 1 389 ? -11.414 11.554 14.517 1.00 91.56 389 PHE A C 1
ATOM 3154 O O . PHE A 1 389 ? -11.021 12.266 15.445 1.00 91.56 389 PHE A O 1
ATOM 3161 N N . PHE A 1 390 ? -11.133 11.791 13.238 1.00 88.00 390 PHE A N 1
ATOM 3162 C CA . PHE A 1 390 ? -10.371 12.934 12.745 1.00 88.00 390 PHE A CA 1
ATOM 3163 C C . PHE A 1 390 ? -11.256 13.829 11.883 1.00 88.00 390 PHE A C 1
ATOM 3165 O O . PHE A 1 390 ? -11.941 13.334 10.984 1.00 88.00 390 PHE A O 1
ATOM 3172 N N . VAL A 1 391 ? -11.144 15.150 12.083 1.00 74.44 391 VAL A N 1
ATOM 3173 C CA . VAL A 1 391 ? -11.937 16.165 11.355 1.00 74.44 391 VAL A CA 1
ATOM 3174 C C . VAL A 1 391 ? -13.436 16.045 11.708 1.00 74.44 391 VAL A C 1
ATOM 3176 O O . VAL A 1 391 ? -13.812 15.135 12.435 1.00 74.44 391 VAL A O 1
ATOM 3179 N N . ASN A 1 392 ? -14.270 17.022 11.330 1.00 69.06 392 ASN A N 1
ATOM 3180 C CA . ASN A 1 392 ? -15.655 17.260 11.785 1.00 69.06 392 ASN A CA 1
ATOM 3181 C C . ASN A 1 392 ? -16.644 16.089 11.559 1.00 69.06 392 ASN A C 1
ATOM 3183 O O . ASN A 1 392 ? -17.608 16.208 10.804 1.00 69.06 392 ASN A O 1
ATOM 3187 N N . ILE A 1 393 ? -16.445 14.965 12.243 1.00 68.12 393 ILE A N 1
ATOM 3188 C CA . ILE A 1 393 ? -17.373 13.842 12.266 1.00 68.12 393 ILE A CA 1
ATOM 3189 C C . ILE A 1 393 ? -18.375 14.096 13.387 1.00 68.12 393 ILE A C 1
ATOM 3191 O O . ILE A 1 393 ? -18.055 14.030 14.574 1.00 68.12 393 ILE A O 1
ATOM 3195 N N . GLU A 1 394 ? -19.598 14.428 12.992 1.00 76.44 394 GLU A N 1
ATOM 3196 C CA . GLU A 1 394 ? -20.723 14.557 13.911 1.00 76.44 394 GLU A CA 1
ATOM 3197 C C . GLU A 1 394 ? -21.203 13.173 14.373 1.00 76.44 394 GLU A C 1
ATOM 3199 O O . GLU A 1 394 ? -20.890 12.148 13.771 1.00 76.44 394 GLU A O 1
ATOM 3204 N N . ASN A 1 395 ? -21.976 13.132 15.459 1.00 84.81 395 ASN A N 1
ATOM 3205 C CA . ASN A 1 395 ? -22.597 11.901 15.967 1.00 84.81 395 ASN A CA 1
ATOM 3206 C C . ASN A 1 395 ? -21.612 10.771 16.340 1.00 84.81 395 ASN A C 1
ATOM 3208 O O . ASN A 1 395 ? -21.985 9.599 16.306 1.00 84.81 395 ASN A O 1
ATOM 3212 N N . CYS A 1 396 ? -20.383 11.103 16.769 1.00 90.12 396 CYS A N 1
ATOM 3213 C CA . CYS A 1 396 ? -19.378 10.110 17.179 1.00 90.12 396 CYS A CA 1
ATOM 3214 C C . CYS A 1 396 ? -19.916 9.046 18.153 1.00 90.12 396 CYS A C 1
ATOM 3216 O O . CYS A 1 396 ? -19.569 7.881 18.018 1.00 90.12 396 CYS A O 1
ATOM 3218 N N . ASP A 1 397 ? -20.742 9.434 19.135 1.00 91.69 397 ASP A N 1
ATOM 3219 C CA . ASP A 1 397 ? -21.251 8.506 20.159 1.00 91.69 397 ASP A CA 1
ATOM 3220 C C . ASP A 1 397 ? -22.149 7.409 19.545 1.00 91.69 397 ASP A C 1
ATOM 3222 O O . ASP A 1 397 ? -22.090 6.264 19.987 1.00 91.69 397 ASP A O 1
ATOM 3226 N N . GLU A 1 398 ? -22.947 7.732 18.519 1.00 91.44 398 GLU A N 1
ATOM 3227 C CA . GLU A 1 398 ? -23.772 6.749 17.798 1.00 91.44 398 GLU A CA 1
ATOM 3228 C C . GLU A 1 398 ? -22.910 5.876 16.883 1.00 91.44 398 GLU A C 1
ATOM 3230 O O . GLU A 1 398 ? -23.056 4.659 16.875 1.00 91.44 398 GLU A O 1
ATOM 3235 N N . ILE A 1 399 ? -21.931 6.468 16.193 1.00 92.75 399 ILE A N 1
ATOM 3236 C CA . ILE A 1 399 ? -21.001 5.718 15.338 1.00 92.75 399 ILE A CA 1
ATOM 3237 C C . ILE A 1 399 ? -20.187 4.697 16.155 1.00 92.75 399 ILE A C 1
ATOM 3239 O O . ILE A 1 399 ? -19.943 3.581 15.701 1.00 92.75 399 ILE A O 1
ATOM 3243 N N . VAL A 1 400 ? -19.791 5.036 17.387 1.00 95.25 400 VAL A N 1
ATOM 3244 C CA . VAL A 1 400 ? -19.107 4.090 18.287 1.00 95.25 400 VAL A CA 1
ATOM 3245 C C . VAL A 1 400 ? -19.984 2.873 18.595 1.00 95.25 400 VAL A C 1
ATOM 3247 O O . VAL A 1 400 ? -19.452 1.765 18.653 1.00 95.25 400 VAL A O 1
ATOM 3250 N N . LYS A 1 401 ? -21.309 3.030 18.734 1.00 95.06 401 LYS A N 1
ATOM 3251 C CA . LYS A 1 401 ? -22.216 1.885 18.944 1.00 95.06 401 LYS A CA 1
ATOM 3252 C C . LYS A 1 401 ? -22.184 0.916 17.771 1.00 95.06 401 LYS A C 1
ATOM 3254 O O . LYS A 1 401 ? -22.166 -0.289 17.998 1.00 95.06 401 LYS A O 1
ATOM 3259 N N . GLU A 1 402 ? -22.114 1.420 16.542 1.00 95.19 402 GLU A N 1
ATOM 3260 C CA . GLU A 1 402 ? -22.009 0.574 15.348 1.00 95.19 402 GLU A CA 1
ATOM 3261 C C . GLU A 1 402 ? -20.728 -0.270 15.370 1.00 95.19 402 GLU A C 1
ATOM 3263 O O . GLU A 1 402 ? -20.774 -1.482 15.157 1.00 95.19 402 GLU A O 1
ATOM 3268 N N . PHE A 1 403 ? -19.585 0.317 15.746 1.00 95.69 403 PHE A N 1
ATOM 3269 C CA . PHE A 1 403 ? -18.348 -0.451 15.944 1.00 95.69 403 PHE A CA 1
ATOM 3270 C C . PHE A 1 403 ? -18.477 -1.489 17.063 1.00 95.69 403 PHE A C 1
ATOM 3272 O O . PHE A 1 403 ? -18.017 -2.622 16.921 1.00 95.69 403 PHE A O 1
ATOM 3279 N N . MET A 1 404 ? -19.122 -1.138 18.173 1.00 95.38 404 MET A N 1
ATOM 3280 C CA . MET A 1 404 ? -19.337 -2.060 19.289 1.00 95.38 404 MET A CA 1
ATOM 3281 C C . MET A 1 404 ? -20.252 -3.231 18.919 1.00 95.38 404 MET A C 1
ATOM 3283 O O . MET A 1 404 ? -19.991 -4.354 19.340 1.00 95.38 404 MET A O 1
ATOM 3287 N N . ASN A 1 405 ? -21.268 -2.998 18.095 1.00 94.50 405 ASN A N 1
ATOM 3288 C CA . ASN A 1 405 ? -22.214 -4.025 17.658 1.00 94.50 405 ASN A CA 1
ATOM 3289 C C . ASN A 1 405 ? -21.747 -4.795 16.414 1.00 94.50 405 ASN A C 1
ATOM 3291 O O . ASN A 1 405 ? -22.368 -5.793 16.035 1.00 94.50 405 ASN A O 1
ATOM 3295 N N . SER A 1 406 ? -20.658 -4.351 15.783 1.00 95.12 406 SER A N 1
ATOM 3296 C CA . SER A 1 406 ? -20.094 -5.019 14.616 1.00 95.12 406 SER A CA 1
ATOM 3297 C C . SER A 1 406 ? -19.591 -6.426 14.941 1.00 95.12 406 SER A C 1
ATOM 3299 O O . SER A 1 406 ? -19.221 -6.757 16.073 1.00 95.12 406 SER A O 1
ATOM 3301 N N . LYS A 1 407 ? -19.601 -7.271 13.912 1.00 94.19 407 LYS A N 1
ATOM 3302 C CA . LYS A 1 407 ? -19.165 -8.663 13.983 1.00 94.19 407 LYS A CA 1
ATOM 3303 C C . LYS A 1 407 ? -17.864 -8.853 13.205 1.00 94.19 407 LYS A C 1
ATOM 3305 O O . LYS A 1 407 ? -17.525 -8.012 12.363 1.00 94.19 407 LYS A O 1
ATOM 3310 N N . PRO A 1 408 ? -17.134 -9.940 13.474 1.00 94.06 408 PRO A N 1
ATOM 3311 C CA . PRO A 1 408 ? -16.099 -10.394 12.566 1.00 94.06 408 PRO A CA 1
ATOM 3312 C C . PRO A 1 408 ? -16.653 -10.720 11.180 1.00 94.06 408 PRO A C 1
ATOM 3314 O O . PRO A 1 408 ? -17.861 -10.918 11.014 1.00 94.06 408 PRO A O 1
ATOM 3317 N N . LEU A 1 409 ? -15.768 -10.745 10.186 1.00 88.88 409 LEU A N 1
ATOM 3318 C CA . LEU A 1 409 ? -16.143 -11.111 8.827 1.00 88.88 409 LEU A CA 1
ATOM 3319 C C . LEU A 1 409 ? -16.274 -12.637 8.695 1.00 88.88 409 LEU A C 1
ATOM 3321 O O . LEU A 1 409 ? -15.381 -13.365 9.133 1.00 88.88 409 LEU A O 1
ATOM 3325 N N . GLU A 1 410 ? -17.378 -13.084 8.083 1.00 73.75 410 GLU A N 1
ATOM 3326 C CA . GLU A 1 410 ? -17.684 -14.499 7.794 1.00 73.75 410 GLU A CA 1
ATOM 3327 C C . GLU A 1 410 ? -16.851 -15.108 6.659 1.00 73.75 410 GLU A C 1
ATOM 3329 O O . GLU A 1 410 ? -16.604 -14.432 5.623 1.00 73.75 410 GLU A O 1
#

Mean predicted aligned error: 11.81 Å

Nearest PDB structures (foldseek):
  5wsx-assembly1_B  TM=2.598E-01  e=7.177E-02  Streptomyces avermitilis MA-4680 = NBRC 14893
  6yfo-assembly1_AA  TM=3.476E-01  e=5.166E+00  Leviviridae sp.
  6lys-assembly1_C  TM=2.312E-01  e=1.522E+00  Escherichia coli K-12
  6p7l-assembly2_C  TM=2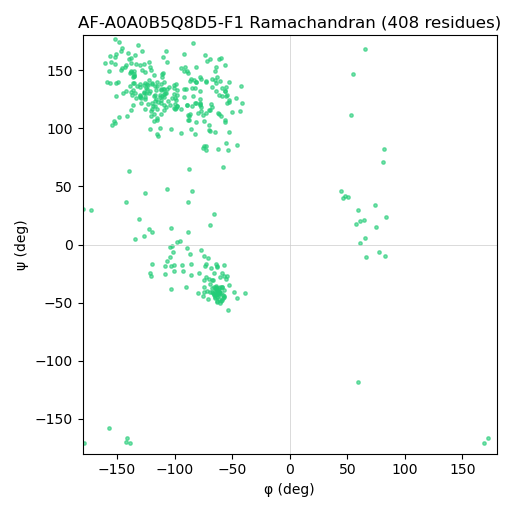.886E-01  e=5.166E+00  Streptomyces sp. CM020

Organism: Clostridium beijerinckii (NCBI:txid1520)

pLDDT: mean 78.31, std 22.73, range [22.67, 97.75]

Solvent-accessible surface area (backbone atoms only — not com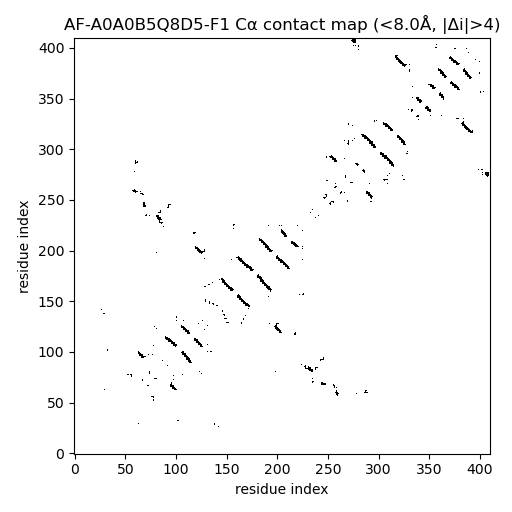parable to full-atom values): 24130 Å² total; per-residue (Å²): 138,85,88,80,90,76,82,83,80,78,81,78,77,76,84,80,73,71,94,71,70,64,79,72,70,74,67,72,83,80,69,81,83,74,79,81,76,92,75,92,78,91,81,87,87,83,85,91,90,71,96,83,70,79,75,76,70,80,57,76,42,81,46,56,65,40,62,48,47,37,52,70,59,48,53,74,62,41,89,63,90,67,65,44,58,67,46,68,61,92,75,45,39,62,74,45,38,34,47,31,57,79,49,101,87,38,56,35,42,39,39,33,32,32,45,99,81,40,62,42,43,40,37,37,27,76,56,66,63,69,60,55,53,50,54,54,49,50,61,68,38,61,83,45,78,81,47,44,79,47,76,50,75,43,85,37,70,48,90,91,45,71,33,30,38,37,41,39,37,40,40,39,59,64,41,83,48,94,99,45,78,41,65,45,36,40,36,40,40,33,25,52,28,37,74,58,97,79,27,30,39,34,34,49,37,34,32,37,38,38,39,92,89,48,76,48,78,56,37,76,60,51,71,64,50,55,40,44,31,67,73,30,55,31,45,68,92,74,40,68,72,77,63,53,45,62,53,45,72,92,72,71,27,50,71,46,58,41,36,35,70,68,45,46,53,54,45,30,65,68,51,74,49,83,59,68,50,60,64,56,79,49,101,66,33,35,53,58,48,32,37,36,28,59,44,75,39,80,71,85,92,50,83,47,70,44,37,33,40,40,39,31,31,39,44,100,54,33,38,35,42,43,35,41,20,72,69,53,71,68,60,54,42,33,73,75,68,53,29,47,76,81,34,87,93,72,68,43,71,42,72,49,47,80,47,76,55,98,90,34,65,31,40,36,41,74,46,87,59,99,66,38,35,41,38,39,39,38,68,56,96,75,32,32,39,39,40,38,40,34,47,78,61,75,65,55,75,61,54,49,49,47,63,70,71,42,48,51,73,132